Protein AF-0000000078439723 (afdb_homodimer)

Secondary structure (DSSP, 8-state):
--GGGGHHHH--EE-TTT--EESSSEEE-------B---SS-GGG-SPBPHHHHHHHHHHHHHT-SEEEEEEEES-TTS-SSSS-----TT-SS-HHHHHHHHHHHHHTTT-EEEEEEE--TT-SBTTT-SS-EESSS-PPPSBTTB-B---EEPPHHHHHHHHHHHHHHHHHHHHHT--EEEEEE-TT-HHHHHH-TTT----STTSSSHHHHHHHHHHHHHHHHHHS-TTTSEEEEEEES---STTS--HHHHHHHHHHHHHHT--EEEEE---SSS-SSSTHHHHHHHSSHHHHHHT-TTHHHHHHHHTT-SS-EEEEESS---HHHHHHHHHTTS-SEEEESHHHHH-TTHHHHHHTT-----TT-/--GGGGHHHH--EE-TTT--EESSSEEE-------B---SS-GGG-SPBPHHHHHHHHHHHHTT-SEEEEEEEES-TTS-SSSS-----TT-SS-HHHHHHHHHHHHHTTT-EEEEEEE--TT-SBTTT-SS-EESSS-PPPSBTTB-B---EEPPHHHHHHHHHHHHHHHHHHHHHT--EEEEEE-TT-HHHHHH-TTT----STTSSSHHHHHHHHHHHHHHHHHHS-TTTSEEEEEEES---STTS--HHHHHHHHHHHHHHT--EEEEE---SSS-SSSTHHHHHHHHSHHHHHHT-TTHHHHHHHHHH-SS-EEEEESS---HHHHHHHHHTTS-SEEEESHHHHH-TTHHHHHHTT-----TT-

Structure (mmCIF, N/CA/C/O backbone):
data_AF-0000000078439723-model_v1
#
loop_
_entity.id
_entity.type
_entity.pdbx_description
1 polymer 'NADH:flavin oxidoreductase/NADH oxidase N-terminal domain-containing protein'
#
loop_
_atom_site.group_PDB
_atom_site.id
_atom_site.type_symbol
_atom_site.label_atom_id
_atom_site.label_alt_id
_atom_site.label_comp_id
_atom_site.label_asym_id
_atom_site.label_entity_id
_atom_site.label_seq_id
_atom_site.pdbx_PDB_ins_code
_atom_site.Cartn_x
_atom_site.Cartn_y
_atom_site.Cartn_z
_atom_site.occupancy
_atom_site.B_iso_or_equiv
_atom_site.auth_seq_id
_atom_site.auth_comp_id
_atom_site.auth_asym_id
_atom_site.auth_atom_id
_atom_site.pdbx_PDB_model_num
ATOM 1 N N . MET A 1 1 ? -31 25.391 -9.523 1 39.19 1 MET A N 1
ATOM 2 C CA . MET A 1 1 ? -30.625 24 -9.234 1 39.19 1 MET A CA 1
ATOM 3 C C . MET A 1 1 ? -30.797 23.688 -7.754 1 39.19 1 MET A C 1
ATOM 5 O O . MET A 1 1 ? -30.312 24.422 -6.898 1 39.19 1 MET A O 1
ATOM 9 N N . SER A 1 2 ? -31.688 23.031 -7.27 1 46.91 2 SER A N 1
ATOM 10 C CA . SER A 1 2 ? -32.281 22.922 -5.945 1 46.91 2 SER A CA 1
ATOM 11 C C . SER A 1 2 ? -31.266 22.484 -4.906 1 46.91 2 SER A C 1
ATOM 13 O O . SER A 1 2 ? -30.25 21.875 -5.254 1 46.91 2 SER A O 1
ATOM 15 N N . ALA A 1 3 ? -31.203 23.172 -3.533 1 58.41 3 ALA A N 1
ATOM 16 C CA . ALA A 1 3 ? -30.547 22.875 -2.262 1 58.41 3 ALA A CA 1
ATOM 17 C C . ALA A 1 3 ? -30.328 21.375 -2.086 1 58.41 3 ALA A C 1
ATOM 19 O O . ALA A 1 3 ? -29.453 20.953 -1.336 1 58.41 3 ALA A O 1
ATOM 20 N N . SER A 1 4 ? -30.844 20.641 -3.037 1 73.88 4 SER A N 1
ATOM 21 C CA . SER A 1 4 ? -30.906 19.188 -2.84 1 73.88 4 SER A CA 1
ATOM 22 C C . SER A 1 4 ? -29.594 18.516 -3.223 1 73.88 4 SER A C 1
ATOM 24 O O . SER A 1 4 ? -29.188 17.531 -2.594 1 73.88 4 SER A O 1
ATOM 26 N N . TYR A 1 5 ? -28.812 19.188 -4.082 1 81.19 5 TYR A N 1
ATOM 27 C CA . TYR A 1 5 ? -27.656 18.469 -4.594 1 81.19 5 TYR A CA 1
ATOM 28 C C . TYR A 1 5 ? -26.5 18.516 -3.6 1 81.19 5 TYR A C 1
ATOM 30 O O . TYR A 1 5 ? -25.578 17.703 -3.672 1 81.19 5 TYR A O 1
ATOM 38 N N . VAL A 1 6 ? -26.547 19.406 -2.619 1 89.25 6 VAL A N 1
ATOM 39 C CA . VAL A 1 6 ? -25.438 19.562 -1.685 1 89.25 6 VAL A CA 1
ATOM 40 C C . VAL A 1 6 ? -25.75 18.797 -0.394 1 89.25 6 VAL A C 1
ATOM 42 O O . VAL A 1 6 ? -24.953 18.828 0.553 1 89.25 6 VAL A O 1
ATOM 45 N N . SER A 1 7 ? -26.844 18.109 -0.328 1 92 7 SER A N 1
ATOM 46 C CA . SER A 1 7 ? -27.281 17.406 0.875 1 92 7 SER A CA 1
ATOM 47 C C . SER A 1 7 ? -26.219 16.469 1.4 1 92 7 SER A C 1
ATOM 49 O O . SER A 1 7 ? -26.047 16.312 2.613 1 92 7 SER A O 1
ATOM 51 N N . PRO A 1 8 ? -25.422 15.828 0.505 1 95.69 8 PRO A N 1
ATOM 52 C CA . PRO A 1 8 ? -24.375 14.945 1.022 1 95.69 8 PRO A CA 1
ATOM 53 C C . PRO A 1 8 ? -23.344 15.688 1.878 1 95.69 8 PRO A C 1
ATOM 55 O O . PRO A 1 8 ? -22.781 15.109 2.809 1 95.69 8 PRO A O 1
ATOM 58 N N . LEU A 1 9 ? -23.125 16.938 1.594 1 97.06 9 LEU A N 1
ATOM 59 C CA . LEU A 1 9 ? -22.125 17.719 2.301 1 97.06 9 LEU A CA 1
ATOM 60 C C . LEU A 1 9 ? -22.594 18.078 3.701 1 97.06 9 LEU A C 1
ATOM 62 O O . LEU A 1 9 ? -21.797 18.391 4.578 1 97.06 9 LEU A O 1
ATOM 66 N N . ALA A 1 10 ? -23.922 18.062 3.881 1 96.56 10 ALA A N 1
ATOM 67 C CA . ALA A 1 10 ? -24.5 18.484 5.156 1 96.56 10 ALA A CA 1
ATOM 68 C C . ALA A 1 10 ? -24.547 17.312 6.137 1 96.56 10 ALA A C 1
ATOM 70 O O . ALA A 1 10 ? -24.844 17.516 7.32 1 96.56 10 ALA A O 1
ATOM 71 N N . GLN A 1 11 ? -24.25 16.109 5.672 1 97.31 11 GLN A N 1
ATOM 72 C CA . GLN A 1 11 ? -24.344 14.922 6.516 1 97.31 11 GLN A CA 1
ATOM 73 C C . GLN A 1 11 ? -23.156 14.828 7.469 1 97.31 11 GLN A C 1
ATOM 75 O O . GLN A 1 11 ? -22.016 15 7.062 1 97.31 11 GLN A O 1
ATOM 80 N N . PRO A 1 12 ? -23.516 14.57 8.75 1 98.12 12 PRO A N 1
ATOM 81 C CA . PRO A 1 12 ? -22.406 14.367 9.688 1 98.12 12 PRO A CA 1
ATOM 82 C C . PRO A 1 12 ? -21.641 13.078 9.43 1 98.12 12 PRO A C 1
ATOM 84 O O . PRO A 1 12 ? -22.125 12.203 8.703 1 98.12 12 PRO A O 1
ATOM 87 N N . ILE A 1 13 ? -20.438 12.969 9.953 1 98.19 13 ILE A N 1
ATOM 88 C CA . ILE A 1 13 ? -19.641 11.742 9.891 1 98.19 13 ILE A CA 1
ATOM 89 C C . ILE A 1 13 ? -18.922 11.531 11.219 1 98.19 13 ILE A C 1
ATOM 91 O O . ILE A 1 13 ? -18.438 12.484 11.836 1 98.19 13 ILE A O 1
ATOM 95 N N . THR A 1 14 ? -18.844 10.305 11.617 1 97.81 14 THR A N 1
ATOM 96 C CA . THR A 1 14 ? -18.203 9.945 12.875 1 97.81 14 THR A CA 1
ATOM 97 C C . THR A 1 14 ? -16.781 9.422 12.633 1 97.81 14 THR A C 1
ATOM 99 O O . THR A 1 14 ? -16.562 8.625 11.727 1 97.81 14 THR A O 1
ATOM 102 N N . LEU A 1 15 ? -15.805 9.953 13.344 1 97.56 15 LEU A N 1
ATOM 103 C CA . LEU A 1 15 ? -14.484 9.336 13.43 1 97.56 15 LEU A CA 1
ATOM 104 C C . LEU A 1 15 ? -14.516 8.102 14.32 1 97.56 15 LEU A C 1
ATOM 106 O O . LEU A 1 15 ? -14.719 8.211 15.531 1 97.56 15 LEU A O 1
ATOM 110 N N . PRO A 1 16 ? -14.289 6.949 13.75 1 94.25 16 PRO A N 1
ATOM 111 C CA . PRO A 1 16 ? -14.633 5.707 14.445 1 94.25 16 PRO A CA 1
ATOM 112 C C . PRO A 1 16 ? -13.766 5.453 15.672 1 94.25 16 PRO A C 1
ATOM 114 O O . PRO A 1 16 ? -14.227 4.84 16.641 1 94.25 16 PRO A O 1
ATOM 117 N N . LEU A 1 17 ? -12.547 5.875 15.695 1 93.19 17 LEU A N 1
ATOM 118 C CA . LEU A 1 17 ? -11.672 5.578 16.812 1 93.19 17 LEU A CA 1
ATOM 119 C C . LEU A 1 17 ? -11.977 6.484 18 1 93.19 17 LEU A C 1
ATOM 121 O O . LEU A 1 17 ? -12.156 6.012 19.125 1 93.19 17 LEU A O 1
ATOM 125 N N . SER A 1 18 ? -12.094 7.773 17.688 1 93 18 SER A N 1
ATOM 126 C CA . SER A 1 18 ? -12.289 8.75 18.75 1 93 18 SER A CA 1
ATOM 127 C C . SER A 1 18 ? -13.758 8.867 19.125 1 93 18 SER A C 1
ATOM 129 O O . SER A 1 18 ? -14.086 9.297 20.234 1 93 18 SER A O 1
ATOM 131 N N . GLY A 1 19 ? -14.648 8.516 18.141 1 95 19 GLY A N 1
ATOM 132 C CA . GLY A 1 19 ? -16.078 8.688 18.344 1 95 19 GLY A CA 1
ATOM 133 C C . GLY A 1 19 ? -16.547 10.109 18.109 1 95 19 GLY A C 1
ATOM 134 O O . GLY A 1 19 ? -17.75 10.398 18.203 1 95 19 GLY A O 1
ATOM 135 N N . LYS A 1 20 ? -15.648 10.992 17.781 1 96.81 20 LYS A N 1
ATOM 136 C CA . LYS A 1 20 ? -16 12.383 17.516 1 96.81 20 LYS A CA 1
ATOM 137 C C . LYS A 1 20 ? -16.812 12.516 16.234 1 96.81 20 LYS A C 1
ATOM 139 O O . LYS A 1 20 ? -16.609 11.75 15.281 1 96.81 20 LYS A O 1
ATOM 144 N N . ILE A 1 21 ? -17.703 13.453 16.25 1 97.69 21 ILE A N 1
ATOM 145 C CA . ILE A 1 21 ? -18.594 13.656 15.117 1 97.69 21 ILE A CA 1
ATOM 146 C C . ILE A 1 21 ? -18.25 14.961 14.414 1 97.69 21 ILE A C 1
ATOM 148 O O . ILE A 1 21 ? -18.125 16.016 15.055 1 97.69 21 ILE A O 1
ATOM 152 N N . ILE A 1 22 ? -18 14.914 13.164 1 98.5 22 ILE A N 1
ATOM 153 C CA . ILE A 1 22 ? -17.875 16.094 12.32 1 98.5 22 ILE A CA 1
ATOM 154 C C . ILE A 1 22 ? -19.25 16.453 11.734 1 98.5 22 ILE A C 1
ATOM 156 O O . ILE A 1 22 ? -19.875 15.633 11.07 1 98.5 22 ILE A O 1
ATOM 160 N N . SER A 1 23 ? -19.719 17.594 11.938 1 97.88 23 SER A N 1
ATOM 161 C CA . SER A 1 23 ? -21.109 17.969 11.742 1 97.88 23 SER A CA 1
ATOM 162 C C . SER A 1 23 ? -21.453 18.062 10.258 1 97.88 23 SER A C 1
ATOM 164 O O . SER A 1 23 ? -22.641 18.062 9.891 1 97.88 23 SER A O 1
ATOM 166 N N . ASN A 1 24 ? -20.516 18.203 9.43 1 98.06 24 ASN A N 1
ATOM 167 C CA . ASN A 1 24 ? -20.672 18.203 7.977 1 98.06 24 ASN A CA 1
ATOM 168 C C . ASN A 1 24 ? -19.406 17.75 7.266 1 98.06 24 ASN A C 1
ATOM 170 O O . ASN A 1 24 ? -18.422 17.406 7.914 1 98.06 24 ASN A O 1
ATOM 174 N N . ARG A 1 25 ? -19.391 17.734 5.895 1 98.44 25 ARG A N 1
ATOM 175 C CA . ARG A 1 25 ? -18.312 17.094 5.145 1 98.44 25 ARG A CA 1
ATOM 176 C C . ARG A 1 25 ? -17.297 18.109 4.66 1 98.44 25 ARG A C 1
ATOM 178 O O . ARG A 1 25 ? -16.547 17.844 3.713 1 98.44 25 ARG A O 1
ATOM 185 N N . LEU A 1 26 ? -17.25 19.312 5.258 1 97.75 26 LEU A N 1
ATOM 186 C CA . LEU A 1 26 ? -16.328 20.391 4.871 1 97.75 26 LEU A CA 1
ATOM 187 C C . LEU A 1 26 ? -15.414 20.766 6.027 1 97.75 26 LEU A C 1
ATOM 189 O O . LEU A 1 26 ? -15.875 20.969 7.148 1 97.75 26 LEU A O 1
ATOM 193 N N . TYR A 1 27 ? -14.109 20.766 5.715 1 97.88 27 TYR A N 1
ATOM 194 C CA . TYR A 1 27 ? -13.188 21.109 6.793 1 97.88 27 TYR A CA 1
ATOM 195 C C . TYR A 1 27 ? -12.172 22.141 6.328 1 97.88 27 TYR A C 1
ATOM 197 O O . TYR A 1 27 ? -11.898 22.266 5.133 1 97.88 27 TYR A O 1
ATOM 205 N N . ARG A 1 28 ? -11.719 22.938 7.297 1 97.12 28 ARG A N 1
ATOM 206 C CA . ARG A 1 28 ? -10.625 23.891 7.059 1 97.12 28 ARG A CA 1
ATOM 207 C C . ARG A 1 28 ? -9.273 23.172 7.082 1 97.12 28 ARG A C 1
ATOM 209 O O . ARG A 1 28 ? -8.836 22.703 8.133 1 97.12 28 ARG A O 1
ATOM 216 N N . THR A 1 29 ? -8.617 23.094 5.93 1 94.94 29 THR A N 1
ATOM 217 C CA . THR A 1 29 ? -7.266 22.531 5.867 1 94.94 29 THR A CA 1
ATOM 218 C C . THR A 1 29 ? -6.25 23.516 6.438 1 94.94 29 THR A C 1
ATOM 220 O O . THR A 1 29 ? -6.512 24.719 6.512 1 94.94 29 THR A O 1
ATOM 223 N N . PRO A 1 30 ? -5.148 23.031 6.836 1 90.44 30 PRO A N 1
ATOM 224 C CA . PRO A 1 30 ? -4.145 23.891 7.461 1 90.44 30 PRO A CA 1
ATOM 225 C C . PRO A 1 30 ? -3.623 24.969 6.516 1 90.44 30 PRO A C 1
ATOM 227 O O . PRO A 1 30 ? -3.219 24.672 5.391 1 90.44 30 PRO A O 1
ATOM 230 N N . LEU A 1 31 ? -3.633 26.219 6.996 1 84.06 31 LEU A N 1
ATOM 231 C CA . LEU A 1 31 ? -3.049 27.391 6.355 1 84.06 31 LEU A CA 1
ATOM 232 C C . LEU A 1 31 ? -2.414 28.328 7.387 1 84.06 31 LEU A C 1
ATOM 234 O O . LEU A 1 31 ? -2.977 28.531 8.461 1 84.06 31 LEU A O 1
ATOM 238 N N . SER A 1 32 ? -1.329 28.828 6.977 1 82.75 32 SER A N 1
ATOM 239 C CA . SER A 1 32 ? -0.661 29.719 7.91 1 82.75 32 SER A CA 1
ATOM 240 C C . SER A 1 32 ? -1.541 30.922 8.242 1 82.75 32 SER A C 1
ATOM 242 O O . SER A 1 32 ? -2.209 31.469 7.367 1 82.75 32 SER A O 1
ATOM 244 N N . GLU A 1 33 ? -1.546 31.328 9.516 1 84.5 33 GLU A N 1
ATOM 245 C CA . GLU A 1 33 ? -2.426 32.375 9.984 1 84.5 33 GLU A CA 1
ATOM 246 C C . GLU A 1 33 ? -1.636 33.656 10.312 1 84.5 33 GLU A C 1
ATOM 248 O O . GLU A 1 33 ? -2.186 34.75 10.297 1 84.5 33 GLU A O 1
ATOM 253 N N . TYR A 1 34 ? -0.391 33.562 10.641 1 86.81 34 TYR A N 1
ATOM 254 C CA . TYR A 1 34 ? 0.492 34.688 10.984 1 86.81 34 TYR A CA 1
ATOM 255 C C . TYR A 1 34 ? -0.112 35.531 12.086 1 86.81 34 TYR A C 1
ATOM 257 O O . TYR A 1 34 ? -0.151 36.75 11.977 1 86.81 34 TYR A O 1
ATOM 265 N N . ALA A 1 35 ? -0.611 34.906 13.148 1 92 35 ALA A N 1
ATOM 266 C CA . ALA A 1 35 ? -1.336 35.594 14.211 1 92 35 ALA A CA 1
ATOM 267 C C . ALA A 1 35 ? -0.732 35.281 15.578 1 92 35 ALA A C 1
ATOM 269 O O . ALA A 1 35 ? -1.459 35.125 16.562 1 92 35 ALA A O 1
ATOM 270 N N . ALA A 1 36 ? 0.549 35.188 15.648 1 93.12 36 ALA A N 1
ATOM 271 C CA . ALA A 1 36 ? 1.267 34.938 16.906 1 93.12 36 ALA A CA 1
ATOM 272 C C . ALA A 1 36 ? 2.387 35.969 17.078 1 93.12 36 ALA A C 1
ATOM 274 O O . ALA A 1 36 ? 2.746 36.688 16.141 1 93.12 36 ALA A O 1
ATOM 275 N N . THR A 1 37 ? 2.855 36.094 18.297 1 92 37 THR A N 1
ATOM 276 C CA . THR A 1 37 ? 3.91 37.062 18.609 1 92 37 THR A CA 1
ATOM 277 C C . THR A 1 37 ? 5.184 36.719 17.828 1 92 37 THR A C 1
ATOM 279 O O . THR A 1 37 ? 5.465 35.562 17.547 1 92 37 THR A O 1
ATOM 282 N N . HIS A 1 38 ? 5.824 37.75 17.406 1 89 38 HIS A N 1
ATOM 283 C CA . HIS A 1 38 ? 7.125 37.625 16.766 1 89 38 HIS A CA 1
ATOM 284 C C . HIS A 1 38 ? 8.086 38.719 17.234 1 89 38 HIS A C 1
ATOM 286 O O . HIS A 1 38 ? 7.695 39.875 17.375 1 89 38 HIS A O 1
ATOM 292 N N . ASP A 1 39 ? 9.219 38.25 17.609 1 86.25 39 ASP A N 1
ATOM 293 C CA . ASP A 1 39 ? 10.305 39.125 17.984 1 86.25 39 ASP A CA 1
ATOM 294 C C . ASP A 1 39 ? 11.609 38.75 17.297 1 86.25 39 ASP A C 1
ATOM 296 O O . ASP A 1 39 ? 12.125 37.656 17.531 1 86.25 39 ASP A O 1
ATOM 300 N N . ASP A 1 40 ? 12.164 39.562 16.469 1 79.94 40 ASP A N 1
ATOM 301 C CA . ASP A 1 40 ? 13.359 39.25 15.688 1 79.94 40 ASP A CA 1
ATOM 302 C C . ASP A 1 40 ? 14.586 39.094 16.594 1 79.94 40 ASP A C 1
ATOM 304 O O . ASP A 1 40 ? 15.562 38.469 16.219 1 79.94 40 ASP A O 1
ATOM 308 N N . LYS A 1 41 ? 14.578 39.812 17.656 1 83.38 41 LYS A N 1
ATOM 309 C CA . LYS A 1 41 ? 15.766 39.875 18.516 1 83.38 41 LYS A CA 1
ATOM 310 C C . LYS A 1 41 ? 15.68 38.844 19.625 1 83.38 41 LYS A C 1
ATOM 312 O O . LYS A 1 41 ? 16.703 38.469 20.219 1 83.38 41 LYS A O 1
ATOM 317 N N . ASN A 1 42 ? 14.461 38.406 19.938 1 86.12 42 ASN A N 1
ATOM 318 C CA . ASN A 1 42 ? 14.273 37.5 21.062 1 86.12 42 ASN A CA 1
ATOM 319 C C . ASN A 1 42 ? 13.305 36.375 20.719 1 86.12 42 ASN A C 1
ATOM 321 O O . ASN A 1 42 ? 12.094 36.531 20.859 1 86.12 42 ASN A O 1
ATOM 325 N N . ILE A 1 43 ? 13.789 35.188 20.453 1 83.06 43 ILE A N 1
ATOM 326 C CA . ILE A 1 43 ? 13.016 34.031 20 1 83.06 43 ILE A CA 1
ATOM 327 C C . ILE A 1 43 ? 12.094 33.562 21.125 1 83.06 43 ILE A C 1
ATOM 329 O O . ILE A 1 43 ? 11.062 32.938 20.859 1 83.06 43 ILE A O 1
ATOM 333 N N . GLU A 1 44 ? 12.383 33.844 22.391 1 84.12 44 GLU A N 1
ATOM 334 C CA . GLU A 1 44 ? 11.586 33.406 23.531 1 84.12 44 GLU A CA 1
ATOM 335 C C . GLU A 1 44 ? 10.227 34.094 23.547 1 84.12 44 GLU A C 1
ATOM 337 O O . GLU A 1 44 ? 9.289 33.625 24.203 1 84.12 44 GLU A O 1
ATOM 342 N N . LEU A 1 45 ? 10.141 35.156 22.844 1 86.06 45 LEU A N 1
ATOM 343 C CA . LEU A 1 45 ? 8.914 35.969 22.844 1 86.06 45 LEU A CA 1
ATOM 344 C C . LEU A 1 45 ? 8.07 35.625 21.609 1 86.06 45 LEU A C 1
ATOM 346 O O . LEU A 1 45 ? 6.992 36.219 21.422 1 86.06 45 LEU A O 1
ATOM 350 N N . CYS A 1 46 ? 8.523 34.719 20.906 1 87.44 46 CYS A N 1
ATOM 351 C CA . CYS A 1 46 ? 7.824 34.375 19.672 1 87.44 46 CYS A CA 1
ATOM 352 C C . CYS A 1 46 ? 6.867 33.219 19.875 1 87.44 46 CYS A C 1
ATOM 354 O O . CYS A 1 46 ? 7.035 32.406 20.812 1 87.44 46 CYS A O 1
ATOM 356 N N . GLY A 1 47 ? 5.793 33.219 19.062 1 93.12 47 GLY A N 1
ATOM 357 C CA . GLY A 1 47 ? 4.996 32.031 18.891 1 93.12 47 GLY A CA 1
ATOM 358 C C . GLY A 1 47 ? 3.746 32 19.75 1 93.12 47 GLY A C 1
ATOM 359 O O . GLY A 1 47 ? 2.926 31.094 19.641 1 93.12 47 GLY A O 1
ATOM 360 N N . LYS A 1 48 ? 3.6 33 20.688 1 95.31 48 LYS A N 1
ATOM 361 C CA . LYS A 1 48 ? 2.402 33.062 21.531 1 95.31 48 LYS A CA 1
ATOM 362 C C . LYS A 1 48 ? 1.203 33.562 20.734 1 95.31 48 LYS A C 1
ATOM 364 O O . LYS A 1 48 ? 1.27 34.625 20.109 1 95.31 48 LYS A O 1
ATOM 369 N N . PRO A 1 49 ? 0.106 32.812 20.734 1 96.38 49 PRO A N 1
ATOM 370 C CA . PRO A 1 49 ? -1.092 33.281 20.031 1 96.38 49 PRO A CA 1
ATOM 371 C C . PRO A 1 49 ? -1.553 34.656 20.469 1 96.38 49 PRO A C 1
ATOM 373 O O . PRO A 1 49 ? -1.573 34.969 21.672 1 96.38 49 PRO A O 1
ATOM 376 N N . LEU A 1 50 ? -1.85 35.5 19.5 1 95.75 50 LEU A N 1
ATOM 377 C CA . LEU A 1 50 ? -2.443 36.812 19.734 1 95.75 50 LEU A CA 1
ATOM 378 C C . LEU A 1 50 ? -3.965 36.75 19.766 1 95.75 50 LEU A C 1
ATOM 380 O O . LEU A 1 50 ? -4.539 35.75 19.328 1 95.75 50 LEU A O 1
ATOM 384 N N . PRO A 1 51 ? -4.645 37.75 20.297 1 95.88 51 PRO A N 1
ATOM 385 C CA . PRO A 1 51 ? -6.109 37.75 20.281 1 95.88 51 PRO A CA 1
ATOM 386 C C . PRO A 1 51 ? -6.676 37.5 18.891 1 95.88 51 PRO A C 1
ATOM 388 O O . PRO A 1 51 ? -7.695 36.812 18.75 1 95.88 51 PRO A O 1
ATOM 391 N N . ARG A 1 52 ? -5.988 37.938 17.891 1 95.69 52 ARG A N 1
ATOM 392 C CA . ARG A 1 52 ? -6.41 37.719 16.516 1 95.69 52 ARG A CA 1
ATOM 393 C C . ARG A 1 52 ? -6.48 36.25 16.172 1 95.69 52 ARG A C 1
ATOM 395 O O . ARG A 1 52 ? -7.309 35.844 15.352 1 95.69 52 ARG A O 1
ATOM 402 N N . TYR A 1 53 ? -5.645 35.531 16.766 1 95.94 53 TYR A N 1
ATOM 403 C CA . TYR A 1 53 ? -5.629 34.094 16.547 1 95.94 53 TYR A CA 1
ATOM 404 C C . TYR A 1 53 ? -6.977 33.469 16.891 1 95.94 53 TYR A C 1
ATOM 406 O O . TYR A 1 53 ? -7.562 32.75 16.094 1 95.94 53 TYR A O 1
ATOM 414 N N . ALA A 1 54 ? -7.523 33.781 18.016 1 97.31 54 ALA A N 1
ATOM 415 C CA . ALA A 1 54 ? -8.836 33.281 18.438 1 97.31 54 ALA A CA 1
ATOM 416 C C . ALA A 1 54 ? -9.945 33.844 17.547 1 97.31 54 ALA A C 1
ATOM 418 O O . ALA A 1 54 ? -10.914 33.156 17.25 1 97.31 54 ALA A O 1
ATOM 419 N N . GLU A 1 55 ? -9.789 35.094 17.156 1 96.62 55 GLU A N 1
ATOM 420 C CA . GLU A 1 55 ? -10.797 35.719 16.312 1 96.62 55 GLU A CA 1
ATOM 421 C C . GLU A 1 55 ? -10.938 35 14.977 1 96.62 55 GLU A C 1
ATOM 423 O O . GLU A 1 55 ? -12.055 34.844 14.477 1 96.62 55 GLU A O 1
ATOM 428 N N . LEU A 1 56 ? -9.828 34.625 14.406 1 94.31 56 LEU A N 1
ATOM 429 C CA . LEU A 1 56 ? -9.836 33.906 13.133 1 94.31 56 LEU A CA 1
ATOM 430 C C . LEU A 1 56 ? -10.625 32.625 13.25 1 94.31 56 LEU A C 1
ATOM 432 O O . LEU A 1 56 ? -11.422 32.281 12.367 1 94.31 56 LEU A O 1
ATOM 436 N N . TYR A 1 57 ? -10.43 31.891 14.297 1 95.88 57 TYR A N 1
ATOM 437 C CA . TYR A 1 57 ? -11.094 30.609 14.477 1 95.88 57 TYR A CA 1
ATOM 438 C C . TYR A 1 57 ? -12.562 30.781 14.805 1 95.88 57 TYR A C 1
ATOM 440 O O . TYR A 1 57 ? -13.398 29.969 14.43 1 95.88 57 TYR A O 1
ATOM 448 N N . GLN A 1 58 ? -12.891 31.922 15.484 1 97 58 GLN A N 1
ATOM 449 C CA . GLN A 1 58 ? -14.297 32.25 15.711 1 97 58 GLN A CA 1
ATOM 450 C C . GLN A 1 58 ? -15.023 32.5 14.398 1 97 58 GLN A C 1
ATOM 452 O O . GLN A 1 58 ? -16.156 32.031 14.211 1 97 58 GLN A O 1
ATOM 457 N N . GLU A 1 59 ? -14.367 33.219 13.547 1 95.56 59 GLU A N 1
ATOM 458 C CA . GLU A 1 59 ? -14.953 33.5 12.234 1 95.56 59 GLU A CA 1
ATOM 459 C C . GLU A 1 59 ? -15.25 32.219 11.469 1 95.56 59 GLU A C 1
ATOM 461 O O . GLU A 1 59 ? -16.312 32.094 10.859 1 95.56 59 GLU A O 1
ATOM 466 N N . MET A 1 60 ? -14.359 31.281 11.508 1 93.88 60 MET A N 1
ATOM 467 C CA . MET A 1 60 ? -14.539 30.016 10.812 1 93.88 60 MET A CA 1
ATOM 468 C C . MET A 1 60 ? -15.664 29.203 11.445 1 93.88 60 MET A C 1
ATOM 470 O O . MET A 1 60 ? -16.469 28.594 10.734 1 93.88 60 MET A O 1
ATOM 474 N N . ALA A 1 61 ? -15.664 29.172 12.727 1 96.31 61 ALA A N 1
ATOM 475 C CA . ALA A 1 61 ? -16.734 28.5 13.438 1 96.31 61 ALA A CA 1
ATOM 476 C C . ALA A 1 61 ? -18.094 29.078 13.062 1 96.31 61 ALA A C 1
ATOM 478 O O . ALA A 1 61 ? -19.047 28.328 12.773 1 96.31 61 ALA A O 1
ATOM 479 N N . ASP A 1 62 ? -18.172 30.406 13.023 1 97.06 62 ASP A N 1
ATOM 480 C CA . ASP A 1 62 ? -19.406 31.094 12.656 1 97.06 62 ASP A CA 1
ATOM 481 C C . ASP A 1 62 ? -19.812 30.766 11.219 1 97.06 62 ASP A C 1
ATOM 483 O O . ASP A 1 62 ? -21 30.75 10.891 1 97.06 62 ASP A O 1
ATOM 487 N N . GLY A 1 63 ? -18.844 30.484 10.43 1 96.12 63 GLY A N 1
ATOM 488 C CA . GLY A 1 63 ? -19.078 30.156 9.031 1 96.12 63 GLY A CA 1
ATOM 489 C C . GLY A 1 63 ? -19.609 28.75 8.828 1 96.12 63 GLY A C 1
ATOM 490 O O . GLY A 1 63 ? -20.031 28.391 7.723 1 96.12 63 GLY A O 1
ATOM 491 N N . GLY A 1 64 ? -19.516 27.922 9.805 1 96.31 64 GLY A N 1
ATOM 492 C CA . GLY A 1 64 ? -20.188 26.625 9.758 1 96.31 64 GLY A CA 1
ATOM 493 C C . GLY A 1 64 ? -19.266 25.484 9.375 1 96.31 64 GLY A C 1
ATOM 494 O O . GLY A 1 64 ? -19.734 24.438 8.938 1 96.31 64 GLY A O 1
ATOM 495 N N . VAL A 1 65 ? -18.047 25.641 9.516 1 96.25 65 VAL A N 1
ATOM 496 C CA . VAL A 1 65 ? -17.094 24.594 9.195 1 96.25 65 VAL A CA 1
ATOM 497 C C . VAL A 1 65 ? -17.25 23.438 10.188 1 96.25 65 VAL A C 1
ATOM 499 O O . VAL A 1 65 ? -17.438 23.656 11.383 1 96.25 65 VAL A O 1
ATOM 502 N N . GLY A 1 66 ? -17.188 22.141 9.695 1 97.94 66 GLY A N 1
ATOM 503 C CA . GLY A 1 66 ? -17.391 21 10.57 1 97.94 66 GLY A CA 1
ATOM 504 C C . GLY A 1 66 ? -16.141 20.609 11.344 1 97.94 66 GLY A C 1
ATOM 505 O O . GLY A 1 66 ? -16.234 20.109 12.469 1 97.94 66 GLY A O 1
ATOM 506 N N . LEU A 1 67 ? -15 20.766 10.719 1 98.44 67 LEU A N 1
ATOM 507 C CA . LEU A 1 67 ? -13.695 20.453 11.297 1 98.44 67 LEU A CA 1
ATOM 508 C C . LEU A 1 67 ? -12.672 21.531 10.93 1 98.44 67 LEU A C 1
ATOM 510 O O . LEU A 1 67 ? -12.578 21.938 9.773 1 98.44 67 LEU A O 1
ATOM 514 N N . ILE A 1 68 ? -11.992 22.062 11.977 1 98.12 68 ILE A N 1
ATOM 515 C CA . ILE A 1 68 ? -11.023 23.141 11.75 1 98.12 68 ILE A CA 1
ATOM 516 C C . ILE A 1 68 ? -9.625 22.656 12.133 1 98.12 68 ILE A C 1
ATOM 518 O O . ILE A 1 68 ? -9.375 22.297 13.281 1 98.12 68 ILE A O 1
ATOM 522 N N . CYS A 1 69 ? -8.758 22.609 11.148 1 97.69 69 CYS A N 1
ATOM 523 C CA . CYS A 1 69 ? -7.336 22.422 11.414 1 97.69 69 CYS A CA 1
ATOM 524 C C . CYS A 1 69 ? -6.617 23.75 11.5 1 97.69 69 CYS A C 1
ATOM 526 O O . CYS A 1 69 ? -6.883 24.656 10.711 1 97.69 69 CYS A O 1
ATOM 528 N N . THR A 1 70 ? -5.715 23.859 12.406 1 96.75 70 THR A N 1
ATOM 529 C CA . THR A 1 70 ? -4.918 25.078 12.5 1 96.75 70 THR A CA 1
ATOM 530 C C . THR A 1 70 ? -3.891 25.141 11.367 1 96.75 70 THR A C 1
ATOM 532 O O . THR A 1 70 ? -3.721 24.172 10.625 1 96.75 70 THR A O 1
ATOM 535 N N . GLY A 1 71 ? -3.309 26.344 11.273 1 94.25 71 GLY A N 1
ATOM 536 C CA . GLY A 1 71 ? -2.064 26.391 10.523 1 94.25 71 GLY A CA 1
ATOM 537 C C . GLY A 1 71 ? -0.937 25.625 11.188 1 94.25 71 GLY A C 1
ATOM 538 O O . GLY A 1 71 ? -1.156 24.922 12.18 1 94.25 71 GLY A O 1
ATOM 539 N N . ASN A 1 72 ? 0.225 25.75 10.656 1 95.06 72 ASN A N 1
ATOM 540 C CA . ASN A 1 72 ? 1.384 25.031 11.172 1 95.06 72 ASN A CA 1
ATOM 541 C C . ASN A 1 72 ? 1.747 25.484 12.578 1 95.06 72 ASN A C 1
ATOM 543 O O . ASN A 1 72 ? 1.787 26.688 12.852 1 95.06 72 ASN A O 1
ATOM 547 N N . ILE A 1 73 ? 1.926 24.594 13.406 1 96.62 73 ILE A N 1
ATOM 548 C CA . ILE A 1 73 ? 2.451 24.844 14.742 1 96.62 73 ILE A CA 1
ATOM 549 C C . ILE A 1 73 ? 3.777 24.109 14.922 1 96.62 73 ILE A C 1
ATOM 551 O O . ILE A 1 73 ? 3.799 22.922 15.266 1 96.62 73 ILE A O 1
ATOM 555 N N . PRO A 1 74 ? 4.887 24.828 14.664 1 95.69 74 PRO A N 1
ATOM 556 C CA . PRO A 1 74 ? 6.18 24.203 14.953 1 95.69 74 PRO A CA 1
ATOM 557 C C . PRO A 1 74 ? 6.316 23.781 16.406 1 95.69 74 PRO A C 1
ATOM 559 O O . PRO A 1 74 ? 5.852 24.484 17.312 1 95.69 74 PRO A O 1
ATOM 562 N N . ILE A 1 75 ? 7.035 22.656 16.625 1 96.94 75 ILE A N 1
ATOM 563 C CA . ILE A 1 75 ? 7.16 22.125 17.969 1 96.94 75 ILE A CA 1
ATOM 564 C C . ILE A 1 75 ? 8.531 22.484 18.547 1 96.94 75 ILE A C 1
ATOM 566 O O . ILE A 1 75 ? 8.922 21.984 19.609 1 96.94 75 ILE A O 1
ATOM 570 N N . HIS A 1 76 ? 9.266 23.266 17.828 1 93.75 76 HIS A N 1
ATOM 571 C CA . HIS A 1 76 ? 10.602 23.688 18.234 1 93.75 76 HIS A CA 1
ATOM 572 C C . HIS A 1 76 ? 10.891 25.109 17.766 1 93.75 76 HIS A C 1
ATOM 574 O O . HIS A 1 76 ? 10.938 25.375 16.562 1 93.75 76 HIS A O 1
ATOM 580 N N . ARG A 1 77 ? 11.172 26.062 18.688 1 89.62 77 ARG A N 1
ATOM 581 C CA . ARG A 1 77 ? 11.234 27.484 18.375 1 89.62 77 ARG A CA 1
ATOM 582 C C . ARG A 1 77 ? 12.492 27.828 17.578 1 89.62 77 ARG A C 1
ATOM 584 O O . ARG A 1 77 ? 12.547 28.859 16.922 1 89.62 77 ARG A O 1
ATOM 591 N N . GLU A 1 78 ? 13.492 26.953 17.656 1 87 78 GLU A N 1
ATOM 592 C CA . GLU A 1 78 ? 14.734 27.234 16.938 1 87 78 GLU A CA 1
ATOM 593 C C . GLU A 1 78 ? 14.656 26.719 15.492 1 87 78 GLU A C 1
ATOM 595 O O . GLU A 1 78 ? 15.562 26.953 14.695 1 87 78 GLU A O 1
ATOM 600 N N . HIS A 1 79 ? 13.617 25.984 15.211 1 89.88 79 HIS A N 1
ATOM 601 C CA . HIS A 1 79 ? 13.375 25.469 13.875 1 89.88 79 HIS A CA 1
ATOM 602 C C . HIS A 1 79 ? 12.023 25.922 13.344 1 89.88 79 HIS A C 1
ATOM 604 O O . HIS A 1 79 ? 10.992 25.297 13.602 1 89.88 79 HIS A O 1
ATOM 610 N N . LEU A 1 80 ? 12.133 27.047 12.633 1 85.69 80 LEU A N 1
ATOM 611 C CA . LEU A 1 80 ? 10.898 27.625 12.125 1 85.69 80 LEU A CA 1
ATOM 612 C C . LEU A 1 80 ? 10.945 27.75 10.602 1 85.69 80 LEU A C 1
ATOM 614 O O . LEU A 1 80 ? 11.992 28.062 10.031 1 85.69 80 LEU A O 1
ATOM 618 N N . GLU A 1 81 ? 9.859 27.438 10.008 1 80.56 81 GLU A N 1
ATOM 619 C CA . GLU A 1 81 ? 9.758 27.609 8.562 1 80.56 81 GLU A CA 1
ATOM 620 C C . GLU A 1 81 ? 9.32 29.016 8.211 1 80.56 81 GLU A C 1
ATOM 622 O O . GLU A 1 81 ? 9.539 29.484 7.082 1 80.56 81 GLU A O 1
ATOM 627 N N . ASN A 1 82 ? 8.594 29.656 9.062 1 79.5 82 ASN A N 1
ATOM 628 C CA . ASN A 1 82 ? 8.094 31.016 8.875 1 79.5 82 ASN A CA 1
ATOM 629 C C . ASN A 1 82 ? 8.039 31.781 10.195 1 79.5 82 ASN A C 1
ATOM 631 O O . ASN A 1 82 ? 8.219 31.203 11.266 1 79.5 82 ASN A O 1
ATOM 635 N N . TYR A 1 83 ? 7.734 33.094 9.969 1 78.94 83 TYR A N 1
ATOM 636 C CA . TYR A 1 83 ? 7.605 33.969 11.133 1 78.94 83 TYR A CA 1
ATOM 637 C C . TYR A 1 83 ? 6.145 34.094 11.562 1 78.94 83 TYR A C 1
ATOM 639 O O . TYR A 1 83 ? 5.238 33.781 10.789 1 78.94 83 TYR A O 1
ATOM 647 N N . SER A 1 84 ? 5.91 34.375 12.812 1 84.62 84 SER A N 1
ATOM 648 C CA . SER A 1 84 ? 4.637 34.812 13.367 1 84.62 84 SER A CA 1
ATOM 649 C C . SER A 1 84 ? 3.625 33.656 13.406 1 84.62 84 SER A C 1
ATOM 651 O O . SER A 1 84 ? 2.416 33.906 13.383 1 84.62 84 SER A O 1
ATOM 653 N N . ASN A 1 85 ? 4.078 32.469 13.312 1 88.44 85 ASN A N 1
ATOM 654 C CA . ASN A 1 85 ? 3.213 31.328 13.578 1 88.44 85 ASN A CA 1
ATOM 655 C C . ASN A 1 85 ? 3.229 30.938 15.055 1 88.44 85 ASN A C 1
ATOM 657 O O . ASN A 1 85 ? 4.191 31.234 15.766 1 88.44 85 ASN A O 1
ATOM 661 N N . ALA A 1 86 ? 2.082 30.438 15.484 1 94 86 ALA A N 1
ATOM 662 C CA . ALA A 1 86 ? 2.066 29.891 16.844 1 94 86 ALA A CA 1
ATOM 663 C C . ALA A 1 86 ? 3.07 28.766 16.984 1 94 86 ALA A C 1
ATOM 665 O O . ALA A 1 86 ? 3.287 27.984 16.047 1 94 86 ALA A O 1
ATOM 666 N N . VAL A 1 87 ? 3.764 28.719 18.094 1 95.38 87 VAL A N 1
ATOM 667 C CA . VAL A 1 87 ? 4.797 27.719 18.344 1 95.38 87 VAL A CA 1
ATOM 668 C C . VAL A 1 87 ? 4.504 26.984 19.656 1 95.38 87 VAL A C 1
ATOM 670 O O . VAL A 1 87 ? 4.094 27.609 20.641 1 95.38 87 VAL A O 1
ATOM 673 N N . LEU A 1 88 ? 4.543 25.703 19.641 1 96.88 88 LEU A N 1
ATOM 674 C CA . LEU A 1 88 ? 4.492 24.891 20.844 1 96.88 88 LEU A CA 1
ATOM 675 C C . LEU A 1 88 ? 5.848 24.25 21.125 1 96.88 88 LEU A C 1
ATOM 677 O O . LEU A 1 88 ? 6.168 23.203 20.578 1 96.88 88 LEU A O 1
ATOM 681 N N . ASP A 1 89 ? 6.551 24.922 21.953 1 95.94 89 ASP A N 1
ATOM 682 C CA . ASP A 1 89 ? 7.871 24.469 22.375 1 95.94 89 ASP A CA 1
ATOM 683 C C . ASP A 1 89 ? 7.898 24.188 23.875 1 95.94 89 ASP A C 1
ATOM 685 O O . ASP A 1 89 ? 7.426 25 24.672 1 95.94 89 ASP A O 1
ATOM 689 N N . MET A 1 90 ? 8.508 23.094 24.266 1 94.88 90 MET A N 1
ATOM 690 C CA . MET A 1 90 ? 8.594 22.672 25.656 1 94.88 90 MET A CA 1
ATOM 691 C C . MET A 1 90 ? 9.336 23.719 26.484 1 94.88 90 MET A C 1
ATOM 693 O O . MET A 1 90 ? 9.156 23.797 27.703 1 94.88 90 MET A O 1
ATOM 697 N N . ASN A 1 91 ? 10.086 24.484 25.812 1 91.69 91 ASN A N 1
ATOM 698 C CA . ASN A 1 91 ? 10.906 25.469 26.516 1 91.69 91 ASN A CA 1
ATOM 699 C C . ASN A 1 91 ? 10.258 26.859 26.5 1 91.69 91 ASN A C 1
ATOM 701 O O . ASN A 1 91 ? 10.875 27.844 26.938 1 91.69 91 ASN A O 1
ATOM 705 N N . ASN A 1 92 ? 9.062 26.922 25.953 1 89.56 92 ASN A N 1
ATOM 706 C CA . ASN A 1 92 ? 8.383 28.219 25.984 1 89.56 92 ASN A CA 1
ATOM 707 C C . ASN A 1 92 ? 8.258 28.75 27.406 1 89.56 92 ASN A C 1
ATOM 709 O O . ASN A 1 92 ? 8.078 27.984 28.344 1 89.56 92 ASN A O 1
ATOM 713 N N . GLN A 1 93 ? 8.266 30.094 27.578 1 88.94 93 GLN A N 1
ATOM 714 C CA . GLN A 1 93 ? 8.273 30.719 28.891 1 88.94 93 GLN A CA 1
ATOM 715 C C . GLN A 1 93 ? 6.859 31.125 29.312 1 88.94 93 GLN A C 1
ATOM 717 O O . GLN A 1 93 ? 6.668 31.688 30.391 1 88.94 93 GLN A O 1
ATOM 722 N N . TRP A 1 94 ? 5.977 30.953 28.5 1 91.88 94 TRP A N 1
ATOM 723 C CA . TRP A 1 94 ? 4.59 31.297 28.797 1 91.88 94 TRP A CA 1
ATOM 724 C C . TRP A 1 94 ? 3.73 30.031 28.906 1 91.88 94 TRP A C 1
ATOM 726 O O . TRP A 1 94 ? 4.16 28.953 28.516 1 91.88 94 TRP A O 1
ATOM 736 N N . ASP A 1 95 ? 2.576 30.109 29.547 1 96.12 95 ASP A N 1
ATOM 737 C CA . ASP A 1 95 ? 1.636 29.016 29.703 1 96.12 95 ASP A CA 1
ATOM 738 C C . ASP A 1 95 ? 0.982 28.641 28.375 1 96.12 95 ASP A C 1
ATOM 740 O O . ASP A 1 95 ? 0.028 29.297 27.953 1 96.12 95 ASP A O 1
ATOM 744 N N . ALA A 1 96 ? 1.481 27.594 27.844 1 97 96 ALA A N 1
ATOM 745 C CA . ALA A 1 96 ? 1.039 27.188 26.516 1 97 96 ALA A CA 1
ATOM 746 C C . ALA A 1 96 ? -0.44 26.812 26.516 1 97 96 ALA A C 1
ATOM 748 O O . ALA A 1 96 ? -1.175 27.156 25.578 1 97 96 ALA A O 1
ATOM 749 N N . VAL A 1 97 ? -0.905 26.125 27.516 1 98.31 97 VAL A N 1
ATOM 750 C CA . VAL A 1 97 ? -2.301 25.703 27.625 1 98.31 97 VAL A CA 1
ATOM 751 C C . VAL A 1 97 ? -3.205 26.938 27.656 1 98.31 97 VAL A C 1
ATOM 753 O O . VAL A 1 97 ? -4.156 27.031 26.875 1 98.31 97 VAL A O 1
ATOM 756 N N . ALA A 1 98 ? -2.859 27.859 28.469 1 98.19 98 ALA A N 1
ATOM 757 C CA . ALA A 1 98 ? -3.648 29.078 28.594 1 98.19 98 ALA A CA 1
ATOM 758 C C . ALA A 1 98 ? -3.641 29.891 27.297 1 98.19 98 ALA A C 1
ATOM 760 O O . ALA A 1 98 ? -4.641 30.516 26.938 1 98.19 98 ALA A O 1
ATOM 761 N N . ALA A 1 99 ? -2.518 29.875 26.641 1 97.44 99 ALA A N 1
ATOM 762 C CA . ALA A 1 99 ? -2.354 30.672 25.422 1 97.44 99 ALA A CA 1
ATOM 763 C C . ALA A 1 99 ? -3.205 30.109 24.281 1 97.44 99 ALA A C 1
ATOM 765 O O . ALA A 1 99 ? -3.738 30.875 23.469 1 97.44 99 ALA A O 1
ATOM 766 N N . PHE A 1 100 ? -3.387 28.797 24.188 1 98.12 100 PHE A N 1
ATOM 767 C CA . PHE A 1 100 ? -4.074 28.188 23.062 1 98.12 100 PHE A CA 1
ATOM 768 C C . PHE A 1 100 ? -5.555 28 23.375 1 98.12 100 PHE A C 1
ATOM 770 O O . PHE A 1 100 ? -6.367 27.828 22.453 1 98.12 100 PHE A O 1
ATOM 777 N N . ARG A 1 101 ? -5.996 28.031 24.641 1 98.62 101 ARG A N 1
ATOM 778 C CA . ARG A 1 101 ? -7.359 27.75 25.062 1 98.62 101 ARG A CA 1
ATOM 779 C C . ARG A 1 101 ? -8.359 28.672 24.375 1 98.62 101 ARG A C 1
ATOM 781 O O . ARG A 1 101 ? -9.414 28.219 23.922 1 98.62 101 ARG A O 1
ATOM 788 N N . PRO A 1 102 ? -8.047 30 24.266 1 98.5 102 PRO A N 1
ATOM 789 C CA . PRO A 1 102 ? -9.031 30.875 23.625 1 98.5 102 PRO A CA 1
ATOM 790 C C . PRO A 1 102 ? -9.336 30.469 22.188 1 98.5 102 PRO A C 1
ATOM 792 O O . PRO A 1 102 ? -10.492 30.5 21.766 1 98.5 102 PRO A O 1
ATOM 795 N N . ALA A 1 103 ? -8.336 30.125 21.438 1 98 103 ALA A N 1
ATOM 796 C CA . ALA A 1 103 ? -8.523 29.719 20.062 1 98 103 ALA A CA 1
ATOM 797 C C . ALA A 1 103 ? -9.32 28.406 19.969 1 98 103 ALA A C 1
ATOM 799 O O . ALA A 1 103 ? -10.195 28.266 19.109 1 98 103 ALA A O 1
ATOM 800 N N . VAL A 1 104 ? -9.039 27.453 20.844 1 98.5 104 VAL A N 1
ATOM 801 C CA . VAL A 1 104 ? -9.742 26.172 20.891 1 98.5 104 VAL A CA 1
ATOM 802 C C . VAL A 1 104 ? -11.219 26.406 21.188 1 98.5 104 VAL A C 1
ATOM 804 O O . VAL A 1 104 ? -12.094 25.875 20.5 1 98.5 104 VAL A O 1
ATOM 807 N N . GLN A 1 105 ? -11.438 27.203 22.172 1 98.5 105 GLN A N 1
ATOM 808 C CA . GLN A 1 105 ? -12.812 27.5 22.578 1 98.5 105 GLN A CA 1
ATOM 809 C C . GLN A 1 105 ? -13.57 28.203 21.453 1 98.5 105 GLN A C 1
ATOM 811 O O . GLN A 1 105 ? -14.734 27.906 21.188 1 98.5 105 GLN A O 1
ATOM 816 N N . ALA A 1 106 ? -12.883 29.141 20.828 1 98.19 106 ALA A N 1
ATOM 817 C CA . ALA A 1 106 ? -13.5 29.859 19.719 1 98.19 106 ALA A CA 1
ATOM 818 C C . ALA A 1 106 ? -13.898 28.922 18.594 1 98.19 106 ALA A C 1
ATOM 820 O O . ALA A 1 106 ? -15.039 28.953 18.109 1 98.19 106 ALA A O 1
ATOM 821 N N . ALA A 1 107 ? -13.008 28.062 18.156 1 97.19 107 ALA A N 1
ATOM 822 C CA . ALA A 1 107 ? -13.25 27.141 17.062 1 97.19 107 ALA A CA 1
ATOM 823 C C . ALA A 1 107 ? -14.398 26.188 17.391 1 97.19 107 ALA A C 1
ATOM 825 O O . ALA A 1 107 ? -15.211 25.859 16.516 1 97.19 107 ALA A O 1
ATOM 826 N N . LYS A 1 108 ? -14.516 25.781 18.609 1 98.06 108 LYS A N 1
ATOM 827 C CA . LYS A 1 108 ? -15.461 24.734 19 1 98.06 108 LYS A CA 1
ATOM 828 C C . LYS A 1 108 ? -16.797 25.344 19.438 1 98.06 108 LYS A C 1
ATOM 830 O O . LYS A 1 108 ? -17.734 24.625 19.766 1 98.06 108 LYS A O 1
ATOM 835 N N . SER A 1 109 ? -16.891 26.672 19.453 1 98.06 109 SER A N 1
ATOM 836 C CA . SER A 1 109 ? -18.031 27.391 20.016 1 98.06 109 SER A CA 1
ATOM 837 C C . SER A 1 109 ? -19.297 27.078 19.25 1 98.06 109 SER A C 1
ATOM 839 O O . SER A 1 109 ? -20.406 27.266 19.766 1 98.06 109 SER A O 1
ATOM 841 N N . ARG A 1 110 ? -19.125 26.609 18.016 1 96.94 110 ARG A N 1
ATOM 842 C CA . ARG A 1 110 ? -20.297 26.297 17.203 1 96.94 110 ARG A CA 1
ATOM 843 C C . ARG A 1 110 ? -20.359 24.797 16.875 1 96.94 110 ARG A C 1
ATOM 845 O O . ARG A 1 110 ? -21.094 24.391 15.969 1 96.94 110 ARG A O 1
ATOM 852 N N . GLY A 1 111 ? -19.484 24.062 17.516 1 96.56 111 GLY A N 1
ATOM 853 C CA . GLY A 1 111 ? -19.578 22.609 17.391 1 96.56 111 GLY A CA 1
ATOM 854 C C . GLY A 1 111 ? -18.5 22.016 16.5 1 96.56 111 GLY A C 1
ATOM 855 O O . GLY A 1 111 ? -18.422 20.797 16.344 1 96.56 111 GLY A O 1
ATOM 856 N N . ALA A 1 112 ? -17.672 22.828 15.906 1 97.94 112 ALA A N 1
ATOM 857 C CA . ALA A 1 112 ? -16.609 22.297 15.055 1 97.94 112 ALA A CA 1
ATOM 858 C C . ALA A 1 112 ? -15.594 21.516 15.875 1 97.94 112 ALA A C 1
ATOM 860 O O . ALA A 1 112 ? -15.336 21.844 17.031 1 97.94 112 ALA A O 1
ATOM 861 N N . LEU A 1 113 ? -15.023 20.453 15.289 1 98.25 113 LEU A N 1
ATOM 862 C CA . LEU A 1 113 ? -13.836 19.844 15.867 1 98.25 113 LEU A CA 1
ATOM 863 C C . LEU A 1 113 ? -12.602 20.703 15.609 1 98.25 113 LEU A C 1
ATOM 865 O O . LEU A 1 113 ? -12.523 21.391 14.594 1 98.25 113 LEU A O 1
ATOM 869 N N . PHE A 1 114 ? -11.703 20.688 16.516 1 98.44 114 PHE A N 1
ATOM 870 C CA . PHE A 1 114 ? -10.469 21.453 16.438 1 98.44 114 PHE A CA 1
ATOM 871 C C . PHE A 1 114 ? -9.25 20.547 16.484 1 98.44 114 PHE A C 1
ATOM 873 O O . PHE A 1 114 ? -9.031 19.844 17.469 1 98.44 114 PHE A O 1
ATOM 880 N N . LEU A 1 115 ? -8.438 20.5 15.406 1 98.56 115 LEU A N 1
ATOM 881 C CA . LEU A 1 115 ? -7.191 19.766 15.328 1 98.56 115 LEU A CA 1
ATOM 882 C C . LEU A 1 115 ? -6.004 20.703 15.125 1 98.56 115 LEU A C 1
ATOM 884 O O . LEU A 1 115 ? -5.977 21.469 14.164 1 98.56 115 LEU A O 1
ATOM 888 N N . GLY A 1 116 ? -5.027 20.656 16.016 1 98.38 116 GLY A N 1
ATOM 889 C CA . GLY A 1 116 ? -3.803 21.406 15.828 1 98.38 116 GLY A CA 1
ATOM 890 C C . GLY A 1 116 ? -2.807 20.719 14.914 1 98.38 116 GLY A C 1
ATOM 891 O O . GLY A 1 116 ? -2.477 19.547 15.125 1 98.38 116 GLY A O 1
ATOM 892 N N . GLN A 1 117 ? -2.309 21.375 13.852 1 98.38 117 GLN A N 1
ATOM 893 C CA . GLN A 1 117 ? -1.314 20.766 12.969 1 98.38 117 GLN A CA 1
ATOM 894 C C . GLN A 1 117 ? 0.093 20.922 13.539 1 98.38 117 GLN A C 1
ATOM 896 O O . GLN A 1 117 ? 0.631 22.031 13.578 1 98.38 117 GLN A O 1
ATOM 901 N N . LEU A 1 118 ? 0.67 19.875 13.945 1 98.44 118 LEU A N 1
ATOM 902 C CA . LEU A 1 118 ? 2.016 19.859 14.508 1 98.44 118 LEU A CA 1
ATOM 903 C C . LEU A 1 118 ? 3.051 19.547 13.43 1 98.44 118 LEU A C 1
ATOM 905 O O . LEU A 1 118 ? 2.846 18.656 12.609 1 98.44 118 LEU A O 1
ATOM 909 N N . GLN A 1 119 ? 4.16 20.344 13.492 1 96.44 119 GLN A N 1
ATOM 910 C CA . GLN A 1 119 ? 5.152 20.109 12.445 1 96.44 119 GLN A CA 1
ATOM 911 C C . GLN A 1 119 ? 6.555 20.469 12.922 1 96.44 119 GLN A C 1
ATOM 913 O O . GLN A 1 119 ? 6.707 21.141 13.953 1 96.44 119 GLN A O 1
ATOM 918 N N . PHE A 1 120 ? 7.48 19.984 12.289 1 97.62 120 PHE A N 1
ATOM 919 C CA . PHE A 1 120 ? 8.891 20.344 12.312 1 97.62 120 PHE A CA 1
ATOM 920 C C . PHE A 1 120 ? 9.438 20.516 10.898 1 97.62 120 PHE A C 1
ATOM 922 O O . PHE A 1 120 ? 9.211 19.672 10.039 1 97.62 120 PHE A O 1
ATOM 929 N N . PRO A 1 121 ? 10.102 21.641 10.664 1 95.81 121 PRO A N 1
ATOM 930 C CA . PRO A 1 121 ? 10.398 21.969 9.266 1 95.81 121 PRO A CA 1
ATOM 931 C C . PRO A 1 121 ? 11.492 21.078 8.672 1 95.81 121 PRO A C 1
ATOM 933 O O . PRO A 1 121 ? 11.516 20.844 7.461 1 95.81 121 PRO A O 1
ATOM 936 N N . GLY A 1 122 ? 12.391 20.594 9.547 1 96.88 122 GLY A N 1
ATOM 937 C CA . GLY A 1 122 ? 13.539 19.875 9.023 1 96.88 122 GLY A CA 1
ATOM 938 C C . GLY A 1 122 ? 14.438 20.734 8.156 1 96.88 122 GLY A C 1
ATOM 939 O O . GLY A 1 122 ? 14.852 21.812 8.57 1 96.88 122 GLY A O 1
ATOM 940 N N . ARG A 1 123 ? 14.68 20.312 6.914 1 96.19 123 ARG A N 1
ATOM 941 C CA . ARG A 1 123 ? 15.594 20.984 6 1 96.19 123 ARG A CA 1
ATOM 942 C C . ARG A 1 123 ? 14.977 22.25 5.43 1 96.19 123 ARG A C 1
ATOM 944 O O . ARG A 1 123 ? 15.656 23.031 4.758 1 96.19 123 ARG A O 1
ATOM 951 N N . GLN A 1 124 ? 13.68 22.469 5.66 1 94.19 124 GLN A N 1
ATOM 952 C CA . GLN A 1 124 ? 12.961 23.609 5.09 1 94.19 124 GLN A CA 1
ATOM 953 C C . GLN A 1 124 ? 13.008 24.812 6.023 1 94.19 124 GLN A C 1
ATOM 955 O O . GLN A 1 124 ? 11.969 25.375 6.375 1 94.19 124 GLN A O 1
ATOM 960 N N . VAL A 1 125 ? 14.188 25.172 6.402 1 92.12 125 VAL A N 1
ATOM 961 C CA . VAL A 1 125 ? 14.461 26.344 7.215 1 92.12 125 VAL A CA 1
ATOM 962 C C . VAL A 1 125 ? 15.344 27.312 6.43 1 92.12 125 VAL A C 1
ATOM 964 O O . VAL A 1 125 ? 16.438 26.969 6.008 1 92.12 125 VAL A O 1
ATOM 967 N N . PRO A 1 126 ? 14.82 28.484 6.258 1 90.06 126 PRO A N 1
ATOM 968 C CA . PRO A 1 126 ? 15.688 29.469 5.59 1 90.06 126 PRO A CA 1
ATOM 969 C C . PRO A 1 126 ? 17.047 29.625 6.27 1 90.06 126 PRO A C 1
ATOM 971 O O . PRO A 1 126 ? 17.125 29.609 7.5 1 90.06 126 PRO A O 1
ATOM 974 N N . LYS A 1 127 ? 18.078 29.844 5.426 1 91.5 127 LYS A N 1
ATOM 975 C CA . LYS A 1 127 ? 19.453 29.906 5.902 1 91.5 127 LYS A CA 1
ATOM 976 C C . LYS A 1 127 ? 19.641 31.016 6.93 1 91.5 127 LYS A C 1
ATOM 978 O O . LYS A 1 127 ? 20.391 30.875 7.891 1 91.5 127 LYS A O 1
ATOM 983 N N . PHE A 1 128 ? 18.922 32.094 6.75 1 86.69 128 PHE A N 1
ATOM 984 C CA . PHE A 1 128 ? 19.094 33.25 7.613 1 86.69 128 PHE A CA 1
ATOM 985 C C . PHE A 1 128 ? 18.516 33 9 1 86.69 128 PHE A C 1
ATOM 987 O O . PHE A 1 128 ? 18.922 33.625 9.977 1 86.69 128 PHE A O 1
ATOM 994 N N . LEU A 1 129 ? 17.609 32.094 9.148 1 84.62 129 LEU A N 1
ATOM 995 C CA . LEU A 1 129 ? 17.031 31.734 10.438 1 84.62 129 LEU A CA 1
ATOM 996 C C . LEU A 1 129 ? 17.875 30.688 11.148 1 84.62 129 LEU A C 1
ATOM 998 O O . LEU A 1 129 ? 18.109 30.781 12.352 1 84.62 129 LEU A O 1
ATOM 1002 N N . ASN A 1 130 ? 18.266 29.703 10.438 1 89.81 130 ASN A N 1
ATOM 1003 C CA . ASN A 1 130 ? 19.109 28.625 10.93 1 89.81 130 ASN A CA 1
ATOM 1004 C C . ASN A 1 130 ? 20 28.047 9.82 1 89.81 130 ASN A C 1
ATOM 1006 O O . ASN A 1 130 ? 19.516 27.391 8.906 1 89.81 130 ASN A O 1
ATOM 1010 N N . ALA A 1 131 ? 21.25 28.281 9.922 1 93.19 131 ALA A N 1
ATOM 1011 C CA . ALA A 1 131 ? 22.203 27.875 8.883 1 93.19 131 ALA A CA 1
ATOM 1012 C C . ALA A 1 131 ? 22.375 26.359 8.867 1 93.19 131 ALA A C 1
ATOM 1014 O O . ALA A 1 131 ? 22.797 25.781 7.859 1 93.19 131 ALA A O 1
ATOM 1015 N N . HIS A 1 132 ? 22.078 25.719 9.961 1 95.38 132 HIS A N 1
ATOM 1016 C CA . HIS A 1 132 ? 22.281 24.281 10.07 1 95.38 132 HIS A CA 1
ATOM 1017 C C . HIS A 1 132 ? 21.094 23.609 10.758 1 95.38 132 HIS A C 1
ATOM 1019 O O . HIS A 1 132 ? 21.234 23 11.82 1 95.38 132 HIS A O 1
ATOM 1025 N N . PRO A 1 133 ? 19.891 23.578 10.109 1 96.19 133 PRO A N 1
ATOM 1026 C CA . PRO A 1 133 ? 18.719 22.953 10.719 1 96.19 133 PRO A CA 1
ATOM 1027 C C . PRO A 1 133 ? 18.844 21.438 10.812 1 96.19 133 PRO A C 1
ATOM 1029 O O . PRO A 1 133 ? 19.75 20.844 10.227 1 96.19 133 PRO A O 1
ATOM 1032 N N . LYS A 1 134 ? 18.047 20.875 11.641 1 97.69 134 LYS A N 1
ATOM 1033 C CA . LYS A 1 134 ? 18.031 19.422 11.797 1 97.69 134 LYS A CA 1
ATOM 1034 C C . LYS A 1 134 ? 17.094 18.781 10.789 1 97.69 134 LYS A C 1
ATOM 1036 O O . LYS A 1 134 ? 16.062 19.344 10.438 1 97.69 134 LYS A O 1
ATOM 1041 N N . SER A 1 135 ? 17.453 17.656 10.297 1 98.25 135 SER A N 1
ATOM 1042 C CA . SER A 1 135 ? 16.641 16.906 9.344 1 98.25 135 SER A CA 1
ATOM 1043 C C . SER A 1 135 ? 16.906 15.414 9.438 1 98.25 135 SER A C 1
ATOM 1045 O O . SER A 1 135 ? 17.594 14.953 10.344 1 98.25 135 SER A O 1
ATOM 1047 N N . SER A 1 136 ? 16.266 14.586 8.617 1 98.38 136 SER A N 1
ATOM 1048 C CA . SER A 1 136 ? 16.5 13.148 8.562 1 98.38 136 SER A CA 1
ATOM 1049 C C . SER A 1 136 ? 17.922 12.836 8.141 1 98.38 136 SER A C 1
ATOM 1051 O O . SER A 1 136 ? 18.531 11.883 8.633 1 98.38 136 SER A O 1
ATOM 1053 N N . SER A 1 137 ? 18.438 13.586 7.211 1 98.06 137 SER A N 1
ATOM 1054 C CA . SER A 1 137 ? 19.812 13.461 6.723 1 98.06 137 SER A CA 1
ATOM 1055 C C . SER A 1 137 ? 20.359 14.82 6.293 1 98.06 137 SER A C 1
ATOM 1057 O O . SER A 1 137 ? 19.781 15.859 6.594 1 98.06 137 SER A O 1
ATOM 1059 N N . ASN A 1 138 ? 21.562 14.844 5.629 1 97.25 138 ASN A N 1
ATOM 1060 C CA . ASN A 1 138 ? 22.234 16.109 5.336 1 97.25 138 ASN A CA 1
ATOM 1061 C C . ASN A 1 138 ? 21.984 16.547 3.9 1 97.25 138 ASN A C 1
ATOM 1063 O O . ASN A 1 138 ? 22.844 17.203 3.295 1 97.25 138 ASN A O 1
ATOM 1067 N N . VAL A 1 139 ? 20.828 16.234 3.4 1 96.38 139 VAL A N 1
ATOM 1068 C CA . VAL A 1 139 ? 20.469 16.672 2.055 1 96.38 139 VAL A CA 1
ATOM 1069 C C . VAL A 1 139 ? 19.875 18.078 2.109 1 96.38 139 VAL A C 1
ATOM 1071 O O . VAL A 1 139 ? 18.75 18.25 2.586 1 96.38 139 VAL A O 1
ATOM 1074 N N . GLN A 1 140 ? 20.547 19 1.511 1 96 140 GLN A N 1
ATOM 1075 C CA . GLN A 1 140 ? 20.125 20.391 1.561 1 96 140 GLN A CA 1
ATOM 1076 C C . GLN A 1 140 ? 19.047 20.672 0.513 1 96 140 GLN A C 1
ATOM 1078 O O . GLN A 1 140 ? 19.125 20.188 -0.613 1 96 140 GLN A O 1
ATOM 1083 N N . LEU A 1 141 ? 18.031 21.422 0.942 1 93 141 LEU A N 1
ATOM 1084 C CA . LEU A 1 141 ? 17.031 21.891 -0.002 1 93 141 LEU A CA 1
ATOM 1085 C C . LEU A 1 141 ? 17.625 22.938 -0.949 1 93 141 LEU A C 1
ATOM 1087 O O . LEU A 1 141 ? 18.266 23.891 -0.506 1 93 141 LEU A O 1
ATOM 1091 N N . ARG A 1 142 ? 17.5 22.734 -2.227 1 88.75 142 ARG A N 1
ATOM 1092 C CA . ARG A 1 142 ? 17.969 23.703 -3.225 1 88.75 142 ARG A CA 1
ATOM 1093 C C . ARG A 1 142 ? 17.172 25 -3.152 1 88.75 142 ARG A C 1
ATOM 1095 O O . ARG A 1 142 ? 16.016 25 -2.699 1 88.75 142 ARG A O 1
ATOM 1102 N N . PRO A 1 143 ? 17.719 26.016 -3.521 1 87.38 143 PRO A N 1
ATOM 1103 C CA . PRO A 1 143 ? 16.969 27.281 -3.516 1 87.38 143 PRO A CA 1
ATOM 1104 C C . PRO A 1 143 ? 15.648 27.172 -4.281 1 87.38 143 PRO A C 1
ATOM 1106 O O . PRO A 1 143 ? 15.617 26.656 -5.398 1 87.38 143 PRO A O 1
ATOM 1109 N N . CYS A 1 144 ? 14.688 27.5 -3.578 1 81.75 144 CYS A N 1
ATOM 1110 C CA . CYS A 1 144 ? 13.352 27.547 -4.16 1 81.75 144 CYS A CA 1
ATOM 1111 C C . CYS A 1 144 ? 12.477 28.547 -3.428 1 81.75 144 CYS A C 1
ATOM 1113 O O . CYS A 1 144 ? 12.828 29.016 -2.342 1 81.75 144 CYS A O 1
ATOM 1115 N N . LEU A 1 145 ? 11.359 29.047 -4.047 1 77.31 145 LEU A N 1
ATOM 1116 C CA . LEU A 1 145 ? 10.414 29.984 -3.451 1 77.31 145 LEU A CA 1
ATOM 1117 C C . LEU A 1 145 ? 11.117 31.266 -3.035 1 77.31 145 LEU A C 1
ATOM 1119 O O . LEU A 1 145 ? 10.828 31.828 -1.977 1 77.31 145 LEU A O 1
ATOM 1123 N N . ASP A 1 146 ? 12.148 31.594 -3.756 1 74.19 146 ASP A N 1
ATOM 1124 C CA . ASP A 1 146 ? 12.906 32.844 -3.578 1 74.19 146 ASP A CA 1
ATOM 1125 C C . ASP A 1 146 ? 13.625 32.844 -2.23 1 74.19 146 ASP A C 1
ATOM 1127 O O . ASP A 1 146 ? 13.672 33.875 -1.559 1 74.19 146 ASP A O 1
ATOM 1131 N N . LYS A 1 147 ? 13.945 31.703 -1.742 1 85.75 147 LYS A N 1
ATOM 1132 C CA . LYS A 1 147 ? 14.695 31.562 -0.493 1 85.75 147 LYS A CA 1
ATOM 1133 C C . LYS A 1 147 ? 15.836 30.562 -0.646 1 85.75 147 LYS A C 1
ATOM 1135 O O . LYS A 1 147 ? 15.867 29.797 -1.606 1 85.75 147 LYS A O 1
ATOM 1140 N N . THR A 1 148 ? 16.828 30.828 0.141 1 91.81 148 THR A N 1
ATOM 1141 C CA . THR A 1 148 ? 17.875 29.828 0.335 1 91.81 148 THR A CA 1
ATOM 1142 C C . THR A 1 148 ? 17.703 29.109 1.668 1 91.81 148 THR A C 1
ATOM 1144 O O . THR A 1 148 ? 17.062 29.641 2.586 1 91.81 148 THR A O 1
ATOM 1147 N N . TYR A 1 149 ? 18.219 27.938 1.714 1 93.75 149 TYR A N 1
ATOM 1148 C CA . TYR A 1 149 ? 17.969 27.109 2.881 1 93.75 149 TYR A CA 1
ATOM 1149 C C . TYR A 1 149 ? 19.266 26.641 3.52 1 93.75 149 TYR A C 1
ATOM 1151 O O . TYR A 1 149 ? 20.297 26.547 2.848 1 93.75 149 TYR A O 1
ATOM 1159 N N . GLY A 1 150 ? 19.234 26.469 4.773 1 93.62 150 GLY A N 1
ATOM 1160 C CA . GLY A 1 150 ? 20.406 26 5.504 1 93.62 150 GLY A CA 1
ATOM 1161 C C . GLY A 1 150 ? 20.844 24.609 5.117 1 93.62 150 GLY A C 1
ATOM 1162 O O . GLY A 1 150 ? 20.062 23.859 4.527 1 93.62 150 GLY A O 1
ATOM 1163 N N . LYS A 1 151 ? 22.109 24.281 5.379 1 96.19 151 LYS A N 1
ATOM 1164 C CA . LYS A 1 151 ? 22.594 22.906 5.23 1 96.19 151 LYS A CA 1
ATOM 1165 C C . LYS A 1 151 ? 22.203 22.047 6.438 1 96.19 151 LYS A C 1
ATOM 1167 O O . LYS A 1 151 ? 22.734 22.234 7.531 1 96.19 151 LYS A O 1
ATOM 1172 N N . PRO A 1 152 ? 21.312 21.078 6.219 1 97.38 152 PRO A N 1
ATOM 1173 C CA . PRO A 1 152 ? 20.797 20.344 7.375 1 97.38 152 PRO A CA 1
ATOM 1174 C C . PRO A 1 152 ? 21.812 19.375 7.961 1 97.38 152 PRO A C 1
ATOM 1176 O O . PRO A 1 152 ? 22.734 18.938 7.258 1 97.38 152 PRO A O 1
ATOM 1179 N N . THR A 1 153 ? 21.719 19.172 9.234 1 97.81 153 THR A N 1
ATOM 1180 C CA . THR A 1 153 ? 22.453 18.109 9.922 1 97.81 153 THR A CA 1
ATOM 1181 C C . THR A 1 153 ? 21.5 16.984 10.328 1 97.81 153 THR A C 1
ATOM 1183 O O . THR A 1 153 ? 20.375 17.234 10.75 1 97.81 153 THR A O 1
ATOM 1186 N N . PRO A 1 154 ? 21.938 15.719 10.203 1 98.5 154 PRO A N 1
ATOM 1187 C CA . PRO A 1 154 ? 21.062 14.602 10.555 1 98.5 154 PRO A CA 1
ATOM 1188 C C . PRO A 1 154 ? 20.734 14.555 12.047 1 98.5 154 PRO A C 1
ATOM 1190 O O . PRO A 1 154 ? 21.609 14.766 12.883 1 98.5 154 PRO A O 1
ATOM 1193 N N . LEU A 1 155 ? 19.5 14.32 12.344 1 98.56 155 LEU A N 1
ATOM 1194 C CA . LEU A 1 155 ? 19.109 14.062 13.727 1 98.56 155 LEU A CA 1
ATOM 1195 C C . LEU A 1 155 ? 19.828 12.844 14.273 1 98.56 155 LEU A C 1
ATOM 1197 O O . LEU A 1 155 ? 19.922 11.812 13.602 1 98.56 155 LEU A O 1
ATOM 1201 N N . THR A 1 156 ? 20.375 12.977 15.461 1 98.25 156 THR A N 1
ATOM 1202 C CA . THR A 1 156 ? 20.891 11.812 16.156 1 98.25 156 THR A CA 1
ATOM 1203 C C . THR A 1 156 ? 19.75 10.977 16.734 1 98.25 156 THR A C 1
ATOM 1205 O O . THR A 1 156 ? 18.609 11.414 16.766 1 98.25 156 THR A O 1
ATOM 1208 N N . HIS A 1 157 ? 20.078 9.75 17.188 1 98.25 157 HIS A N 1
ATOM 1209 C CA . HIS A 1 157 ? 19.078 8.914 17.812 1 98.25 157 HIS A CA 1
ATOM 1210 C C . HIS A 1 157 ? 18.438 9.617 19.016 1 98.25 157 HIS A C 1
ATOM 1212 O O . HIS A 1 157 ? 17.219 9.578 19.188 1 98.25 157 HIS A O 1
ATOM 1218 N N . ALA A 1 158 ? 19.266 10.234 19.797 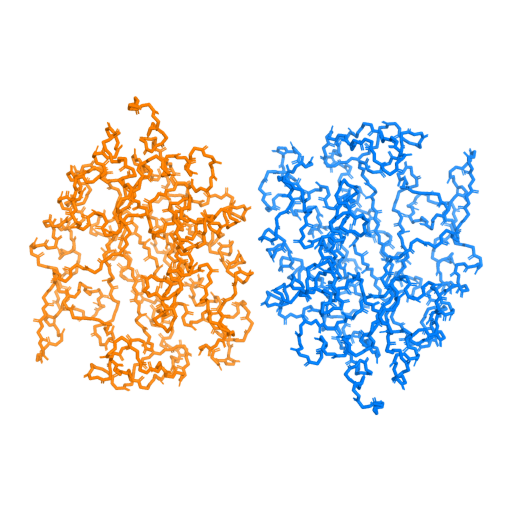1 98.31 158 ALA A N 1
ATOM 1219 C CA . ALA A 1 158 ? 18.781 10.961 20.969 1 98.31 158 ALA A CA 1
ATOM 1220 C C . ALA A 1 158 ? 17.859 12.109 20.547 1 98.31 158 ALA A C 1
ATOM 1222 O O . ALA A 1 158 ? 16.859 12.375 21.203 1 98.31 158 ALA A O 1
ATOM 1223 N N . GLU A 1 159 ? 18.219 12.789 19.5 1 98.19 159 GLU A N 1
ATOM 1224 C CA . GLU A 1 159 ? 17.422 13.906 19.016 1 98.19 159 GLU A CA 1
ATOM 1225 C C . GLU A 1 159 ? 16.094 13.43 18.422 1 98.19 159 GLU A C 1
ATOM 1227 O O . GLU A 1 159 ? 15.078 14.109 18.531 1 98.19 159 GLU A O 1
ATOM 1232 N N . ILE A 1 160 ? 16.078 12.273 17.797 1 98.75 160 ILE A N 1
ATOM 1233 C CA . ILE A 1 160 ? 14.844 11.688 17.297 1 98.75 160 ILE A CA 1
ATOM 1234 C C . ILE A 1 160 ? 13.906 11.391 18.469 1 98.75 160 ILE A C 1
ATOM 1236 O O . ILE A 1 160 ? 12.719 11.719 18.422 1 98.75 160 ILE A O 1
ATOM 1240 N N . GLN A 1 161 ? 14.477 10.859 19.484 1 98.5 161 GLN A N 1
ATOM 1241 C CA . GLN A 1 161 ? 13.664 10.594 20.672 1 98.5 161 GLN A CA 1
ATOM 1242 C C . GLN A 1 161 ? 13.148 11.891 21.297 1 98.5 161 GLN A C 1
ATOM 1244 O O . GLN A 1 161 ? 12.016 11.953 21.766 1 98.5 161 GLN A O 1
ATOM 1249 N N . ASP A 1 162 ? 13.977 12.852 21.312 1 98.19 162 ASP A N 1
ATOM 1250 C CA . ASP A 1 162 ? 13.555 14.156 21.797 1 98.19 162 ASP A CA 1
ATOM 1251 C C . ASP A 1 162 ? 12.414 14.719 20.953 1 98.19 162 ASP A C 1
ATOM 1253 O O . ASP A 1 162 ? 11.477 15.312 21.5 1 98.19 162 ASP A O 1
ATOM 1257 N N . MET A 1 163 ? 12.508 14.57 19.656 1 98.06 163 MET A N 1
ATOM 1258 C CA . MET A 1 163 ? 11.453 15.023 18.75 1 98.06 163 MET A CA 1
ATOM 1259 C C . MET A 1 163 ? 10.133 14.336 19.062 1 98.06 163 MET A C 1
ATOM 1261 O O . MET A 1 163 ? 9.086 14.984 19.109 1 98.06 163 MET A O 1
ATOM 1265 N N . ILE A 1 164 ? 10.203 13.039 19.25 1 98.69 164 ILE A N 1
ATOM 1266 C CA . ILE A 1 164 ? 9 12.281 19.578 1 98.69 164 ILE A CA 1
ATOM 1267 C C . ILE A 1 164 ? 8.398 12.82 20.875 1 98.69 164 ILE A C 1
ATOM 1269 O O . ILE A 1 164 ? 7.184 13.039 20.953 1 98.69 164 ILE A O 1
ATOM 1273 N N . ARG A 1 165 ? 9.242 13.109 21.828 1 98.44 165 ARG A N 1
ATOM 1274 C CA . ARG A 1 165 ? 8.781 13.68 23.094 1 98.44 165 ARG A CA 1
ATOM 1275 C C . ARG A 1 165 ? 8.117 15.039 22.875 1 98.44 165 ARG A C 1
ATOM 1277 O O . ARG A 1 165 ? 7.113 15.352 23.516 1 98.44 165 ARG A O 1
ATOM 1284 N N . ARG A 1 166 ? 8.648 15.82 22.031 1 98.62 166 ARG A N 1
ATOM 1285 C CA . ARG A 1 166 ? 8.109 17.156 21.75 1 98.62 166 ARG A CA 1
ATOM 1286 C C . ARG A 1 166 ? 6.742 17.062 21.094 1 98.62 166 ARG A C 1
ATOM 1288 O O . ARG A 1 166 ? 5.84 17.844 21.406 1 98.62 166 ARG A O 1
ATOM 1295 N N . TYR A 1 167 ? 6.59 16.141 20.156 1 98.75 167 TYR A N 1
ATOM 1296 C CA . TYR A 1 167 ? 5.277 15.914 19.562 1 98.75 167 TYR A CA 1
ATOM 1297 C C . TYR A 1 167 ? 4.254 15.523 20.609 1 98.75 167 TYR A C 1
ATOM 1299 O O . TYR A 1 167 ? 3.135 16.047 20.625 1 98.75 167 TYR A O 1
ATOM 1307 N N . VAL A 1 168 ? 4.652 14.609 21.484 1 98.69 168 VAL A N 1
ATOM 1308 C CA . VAL A 1 168 ? 3.754 14.141 22.531 1 98.69 168 VAL A CA 1
ATOM 1309 C C . VAL A 1 168 ? 3.383 15.297 23.453 1 98.69 168 VAL A C 1
ATOM 1311 O O . VAL A 1 168 ? 2.211 15.477 23.797 1 98.69 168 VAL A O 1
ATOM 1314 N N . TRP A 1 169 ? 4.348 16.047 23.828 1 98.62 169 TRP A N 1
ATOM 1315 C CA . TRP A 1 169 ? 4.102 17.188 24.719 1 98.62 169 TRP A CA 1
ATOM 1316 C C . TRP A 1 169 ? 3.152 18.188 24.078 1 98.62 169 TRP A C 1
ATOM 1318 O O . TRP A 1 169 ? 2.184 18.625 24.703 1 98.62 169 TRP A O 1
ATOM 1328 N N . ALA A 1 170 ? 3.432 18.547 22.844 1 98.75 170 ALA A N 1
ATOM 1329 C CA . ALA A 1 170 ? 2.586 19.5 22.125 1 98.75 170 ALA A CA 1
ATOM 1330 C C . ALA A 1 170 ? 1.151 19 22.016 1 98.75 170 ALA A C 1
ATOM 1332 O O . ALA A 1 170 ? 0.201 19.75 22.219 1 98.75 170 ALA A O 1
ATOM 1333 N N . ALA A 1 171 ? 1.011 17.734 21.703 1 98.75 171 ALA A N 1
ATOM 1334 C CA . ALA A 1 171 ? -0.315 17.125 21.656 1 98.75 171 ALA A CA 1
ATOM 1335 C C . ALA A 1 171 ? -1.015 17.219 23 1 98.75 171 ALA A C 1
ATOM 1337 O O . ALA A 1 171 ? -2.207 17.516 23.078 1 98.75 171 ALA A O 1
ATOM 1338 N N . SER A 1 172 ? -0.281 16.969 24.062 1 98.56 172 SER A N 1
ATOM 1339 C CA . SER A 1 172 ? -0.839 17.016 25.406 1 98.56 172 SER A CA 1
ATOM 1340 C C . SER A 1 172 ? -1.283 18.422 25.781 1 98.56 172 SER A C 1
ATOM 1342 O O . SER A 1 172 ? -2.303 18.609 26.453 1 98.56 172 SER A O 1
ATOM 1344 N N . VAL A 1 173 ? -0.503 19.391 25.406 1 98.62 173 VAL A N 1
ATOM 1345 C CA . VAL A 1 173 ? -0.851 20.781 25.641 1 98.62 173 VAL A CA 1
ATOM 1346 C C . VAL A 1 173 ? -2.18 21.109 24.969 1 98.62 173 VAL A C 1
ATOM 1348 O O . VAL A 1 173 ? -3.066 21.703 25.578 1 98.62 173 VAL A O 1
ATOM 1351 N N . LEU A 1 174 ? -2.324 20.719 23.734 1 98.62 174 LEU A N 1
ATOM 1352 C CA . LEU A 1 174 ? -3.551 20.984 22.984 1 98.62 174 LEU A CA 1
ATOM 1353 C C . LEU A 1 174 ? -4.734 20.25 23.594 1 98.62 174 LEU A C 1
ATOM 1355 O O . LEU A 1 174 ? -5.832 20.797 23.688 1 98.62 174 LEU A O 1
ATOM 1359 N N . ALA A 1 175 ? -4.512 19 24 1 98.44 175 ALA A N 1
ATOM 1360 C CA . ALA A 1 175 ? -5.559 18.25 24.688 1 98.44 175 ALA A CA 1
ATOM 1361 C C . ALA A 1 175 ? -6.035 18.984 25.938 1 98.44 175 ALA A C 1
ATOM 1363 O O . ALA A 1 175 ? -7.238 19.125 26.172 1 98.44 175 ALA A O 1
ATOM 1364 N N . GLU A 1 176 ? -5.086 19.438 26.719 1 98.19 176 GLU A N 1
ATOM 1365 C CA . GLU A 1 176 ? -5.406 20.156 27.953 1 98.19 176 GLU A CA 1
ATOM 1366 C C . GLU A 1 176 ? -6.109 21.469 27.656 1 98.19 176 GLU A C 1
ATOM 1368 O O . GLU A 1 176 ? -6.953 21.922 28.438 1 98.19 176 GLU A O 1
ATOM 1373 N N . ALA A 1 177 ? -5.754 22.094 26.562 1 98.44 177 ALA A N 1
ATOM 1374 C CA . ALA A 1 177 ? -6.387 23.344 26.156 1 98.44 177 ALA A CA 1
ATOM 1375 C C . ALA A 1 177 ? -7.809 23.109 25.656 1 98.44 177 ALA A C 1
ATOM 1377 O O . ALA A 1 177 ? -8.578 24.047 25.469 1 98.44 177 ALA A O 1
ATOM 1378 N N . GLY A 1 178 ? -8.148 21.844 25.406 1 97.94 178 GLY A N 1
ATOM 1379 C CA . GLY A 1 178 ? -9.516 21.484 25.031 1 97.94 178 GLY A CA 1
ATOM 1380 C C . GLY A 1 178 ? -9.648 21.094 23.578 1 97.94 178 GLY A C 1
ATOM 1381 O O . GLY A 1 178 ? -10.758 20.906 23.078 1 97.94 178 GLY A O 1
ATOM 1382 N N . ALA A 1 179 ? -8.562 20.953 22.859 1 98.38 179 ALA A N 1
ATOM 1383 C CA . ALA A 1 179 ? -8.609 20.531 21.453 1 98.38 179 ALA A CA 1
ATOM 1384 C C . ALA A 1 179 ? -9.141 19.109 21.328 1 98.38 179 ALA A C 1
ATOM 1386 O O . ALA A 1 179 ? -9.102 18.328 22.281 1 98.38 179 ALA A O 1
ATOM 1387 N N . ASP A 1 180 ? -9.688 18.797 20.172 1 98.38 180 ASP A N 1
ATOM 1388 C CA . ASP A 1 180 ? -10.219 17.469 19.922 1 98.38 180 ASP A CA 1
ATOM 1389 C C . ASP A 1 180 ? -9.117 16.516 19.438 1 98.38 180 ASP A C 1
ATOM 1391 O O . ASP A 1 180 ? -9.289 15.297 19.453 1 98.38 180 ASP A O 1
ATOM 1395 N N . GLY A 1 181 ? -8.055 17.078 18.969 1 98.44 181 GLY A N 1
ATOM 1396 C CA . GLY A 1 181 ? -6.961 16.25 18.469 1 98.44 181 GLY A CA 1
ATOM 1397 C C . GLY A 1 181 ? -5.867 17.047 17.797 1 98.44 181 GLY A C 1
ATOM 1398 O O . GLY A 1 181 ? -5.727 18.25 18.047 1 98.44 181 GLY A O 1
ATOM 1399 N N . ILE A 1 182 ? -5.035 16.312 17.047 1 98.75 182 ILE A N 1
ATOM 1400 C CA . ILE A 1 182 ? -3.945 16.906 16.281 1 98.75 182 ILE A CA 1
ATOM 1401 C C . ILE A 1 182 ? -3.934 16.328 14.875 1 98.75 182 ILE A C 1
ATOM 1403 O O . ILE A 1 182 ? -4.578 15.312 14.609 1 98.75 182 ILE A O 1
ATOM 1407 N N . ILE A 1 183 ? -3.295 17.031 13.984 1 98.69 183 ILE A N 1
ATOM 1408 C CA . ILE A 1 183 ? -2.959 16.516 12.664 1 98.69 183 ILE A CA 1
ATOM 1409 C C . ILE A 1 183 ? -1.457 16.641 12.422 1 98.69 183 ILE A C 1
ATOM 1411 O O . ILE A 1 183 ? -0.879 17.719 12.617 1 98.69 183 ILE A O 1
ATOM 1415 N N . LEU A 1 184 ? -0.804 15.5 12.164 1 98.75 184 LEU A N 1
ATOM 1416 C CA . LEU A 1 184 ? 0.624 15.469 11.867 1 98.75 184 LEU A CA 1
ATOM 1417 C C . LEU A 1 184 ? 0.889 15.922 10.438 1 98.75 184 LEU A C 1
ATOM 1419 O O . LEU A 1 184 ? 0.304 15.383 9.492 1 98.75 184 LEU A O 1
ATOM 1423 N N . HIS A 1 185 ? 1.733 16.891 10.297 1 97.81 185 HIS A N 1
ATOM 1424 C CA . HIS A 1 185 ? 2.111 17.344 8.969 1 97.81 185 HIS A CA 1
ATOM 1425 C C . HIS A 1 185 ? 3.158 16.438 8.344 1 97.81 185 HIS A C 1
ATOM 1427 O O . HIS A 1 185 ? 4.355 16.734 8.383 1 97.81 185 HIS A O 1
ATOM 1433 N N . ALA A 1 186 ? 2.723 15.438 7.695 1 97.19 186 ALA A N 1
ATOM 1434 C CA . ALA A 1 186 ? 3.604 14.461 7.062 1 97.19 186 ALA A CA 1
ATOM 1435 C C . ALA A 1 186 ? 3.666 14.672 5.555 1 97.19 186 ALA A C 1
ATOM 1437 O O . ALA A 1 186 ? 3.73 13.703 4.785 1 97.19 186 ALA A O 1
ATOM 1438 N N . SER A 1 187 ? 3.572 15.898 5.164 1 94.25 187 SER A N 1
ATOM 1439 C CA . SER A 1 187 ? 3.523 16.25 3.746 1 94.25 187 SER A CA 1
ATOM 1440 C C . SER A 1 187 ? 4.41 17.453 3.439 1 94.25 187 SER A C 1
ATOM 1442 O O . SER A 1 187 ? 5.117 17.938 4.316 1 94.25 187 SER A O 1
ATOM 1444 N N . HIS A 1 188 ? 4.527 17.766 2.191 1 92.19 188 HIS A N 1
ATOM 1445 C CA . HIS A 1 188 ? 5.039 19.031 1.67 1 92.19 188 HIS A CA 1
ATOM 1446 C C . HIS A 1 188 ? 6.504 19.219 2.045 1 92.19 188 HIS A C 1
ATOM 1448 O O . HIS A 1 188 ? 6.961 20.359 2.211 1 92.19 188 HIS A O 1
ATOM 1454 N N . GLY A 1 189 ? 7.172 18.188 2.398 1 93.44 189 GLY A N 1
ATOM 1455 C CA . GLY A 1 189 ? 8.609 18.266 2.582 1 93.44 189 GLY A CA 1
ATOM 1456 C C . GLY A 1 189 ? 9.016 18.531 4.02 1 93.44 189 GLY A C 1
ATOM 1457 O O . GLY A 1 189 ? 10.195 18.766 4.305 1 93.44 189 GLY A O 1
ATOM 1458 N N . TYR A 1 190 ? 8.109 18.5 4.922 1 95.38 190 TYR A N 1
ATOM 1459 C CA . TYR A 1 190 ? 8.438 18.688 6.332 1 95.38 190 TYR A CA 1
ATOM 1460 C C . TYR A 1 190 ? 9.055 17.422 6.918 1 95.38 190 TYR A C 1
ATOM 1462 O O . TYR A 1 190 ? 9.281 16.453 6.199 1 95.38 190 TYR A O 1
ATOM 1470 N N . ILE A 1 191 ? 9.359 17.422 8.164 1 98.12 191 ILE A N 1
ATOM 1471 C CA . ILE A 1 191 ? 10.312 16.484 8.742 1 98.12 191 ILE A CA 1
ATOM 1472 C C . ILE A 1 191 ? 9.805 15.055 8.578 1 98.12 191 ILE A C 1
ATOM 1474 O O . ILE A 1 191 ? 10.578 14.148 8.25 1 98.12 191 ILE A O 1
ATOM 1478 N N . ILE A 1 192 ? 8.523 14.867 8.836 1 98.44 192 ILE A N 1
ATOM 1479 C CA . ILE A 1 192 ? 7.984 13.516 8.734 1 98.44 192 ILE A CA 1
ATOM 1480 C C . ILE A 1 192 ? 8.07 13.039 7.281 1 98.44 192 ILE A C 1
ATOM 1482 O O . ILE A 1 192 ? 8.477 11.898 7.02 1 98.44 192 ILE A O 1
ATOM 1486 N N . ASN A 1 193 ? 7.738 13.922 6.363 1 96.94 193 ASN A N 1
ATOM 1487 C CA . ASN A 1 193 ? 7.902 13.609 4.945 1 96.94 193 ASN A CA 1
ATOM 1488 C C . ASN A 1 193 ? 9.367 13.391 4.59 1 96.94 193 ASN A C 1
ATOM 1490 O O . ASN A 1 193 ? 9.688 12.547 3.742 1 96.94 193 ASN A O 1
ATOM 1494 N N . GLN A 1 194 ? 10.273 14.125 5.195 1 97.56 194 GLN A N 1
ATOM 1495 C CA . GLN A 1 194 ? 11.703 13.977 4.938 1 97.56 194 GLN A CA 1
ATOM 1496 C C . GLN A 1 194 ? 12.195 12.594 5.336 1 97.56 194 GLN A C 1
ATOM 1498 O O . GLN A 1 194 ? 13.039 12 4.652 1 97.56 194 GLN A O 1
ATOM 1503 N N . PHE A 1 195 ? 11.695 12.031 6.465 1 98.56 195 PHE A N 1
ATOM 1504 C CA . PHE A 1 195 ? 12.023 10.672 6.855 1 98.56 195 PHE A CA 1
ATOM 1505 C C . PHE A 1 195 ? 11.445 9.664 5.867 1 98.56 195 PHE A C 1
ATOM 1507 O O . PHE A 1 195 ? 12.094 8.672 5.539 1 98.56 195 PHE A O 1
ATOM 1514 N N . LEU A 1 196 ? 10.312 9.914 5.324 1 97.88 196 LEU A N 1
ATOM 1515 C CA . LEU A 1 196 ? 9.617 8.984 4.438 1 97.88 196 LEU A CA 1
ATOM 1516 C C . LEU A 1 196 ? 10.258 8.977 3.053 1 97.88 196 LEU A C 1
ATOM 1518 O O . LEU A 1 196 ? 10.203 7.969 2.346 1 97.88 196 LEU A O 1
ATOM 1522 N N . SER A 1 197 ? 10.922 10.039 2.617 1 96.38 197 SER A N 1
ATOM 1523 C CA . SER A 1 197 ? 11.414 10.211 1.253 1 96.38 197 SER A CA 1
ATOM 1524 C C . SER A 1 197 ? 12.758 9.531 1.058 1 96.38 197 SER A C 1
ATOM 1526 O O . SER A 1 197 ? 13.75 9.914 1.673 1 96.38 197 SER A O 1
ATOM 1528 N N . PRO A 1 198 ? 12.812 8.555 0.113 1 94.75 198 PRO A N 1
ATOM 1529 C CA . PRO A 1 198 ? 14.117 7.941 -0.153 1 94.75 198 PRO A CA 1
ATOM 1530 C C . PRO A 1 198 ? 15.102 8.914 -0.794 1 94.75 198 PRO A C 1
ATOM 1532 O O . PRO A 1 198 ? 16.312 8.656 -0.79 1 94.75 198 PRO A O 1
ATOM 1535 N N . LEU A 1 199 ? 14.641 9.961 -1.314 1 94 199 LEU A N 1
ATOM 1536 C CA . LEU A 1 199 ? 15.492 10.969 -1.938 1 94 199 LEU A CA 1
ATOM 1537 C C . LEU A 1 199 ? 16.203 11.812 -0.883 1 94 199 LEU A C 1
ATOM 1539 O O . LEU A 1 199 ? 17.344 12.227 -1.076 1 94 199 LEU A O 1
ATOM 1543 N N . ILE A 1 200 ? 15.508 12.016 0.216 1 96.12 200 ILE A N 1
ATOM 1544 C CA . ILE A 1 200 ? 15.992 12.938 1.241 1 96.12 200 ILE A CA 1
ATOM 1545 C C . ILE A 1 200 ? 16.625 12.148 2.387 1 96.12 200 ILE A C 1
ATOM 1547 O O . ILE A 1 200 ? 17.656 12.547 2.924 1 96.12 200 ILE A O 1
ATOM 1551 N N . ASN A 1 201 ? 16 11.094 2.775 1 98.06 201 ASN A N 1
ATOM 1552 C CA . ASN A 1 201 ? 16.484 10.266 3.875 1 98.06 201 ASN A CA 1
ATOM 1553 C C . ASN A 1 201 ? 17.578 9.305 3.418 1 98.06 201 ASN A C 1
ATOM 1555 O O . ASN A 1 201 ? 17.297 8.227 2.889 1 98.06 201 ASN A O 1
ATOM 1559 N N . LYS A 1 202 ? 18.781 9.648 3.742 1 97.94 202 LYS A N 1
ATOM 1560 C CA . LYS A 1 202 ? 19.938 8.852 3.326 1 97.94 202 LYS A CA 1
ATOM 1561 C C . LYS A 1 202 ? 20.547 8.109 4.508 1 97.94 202 LYS A C 1
ATOM 1563 O O . LYS A 1 202 ? 21.703 7.691 4.453 1 97.94 202 LYS A O 1
ATOM 1568 N N . ARG A 1 203 ? 19.734 8.039 5.555 1 98.25 203 ARG A N 1
ATOM 1569 C CA . ARG A 1 203 ? 20.203 7.332 6.742 1 98.25 203 ARG A CA 1
ATOM 1570 C C . ARG A 1 203 ? 20.453 5.855 6.441 1 98.25 203 ARG A C 1
ATOM 1572 O O . ARG A 1 203 ? 19.812 5.281 5.562 1 98.25 203 ARG A O 1
ATOM 1579 N N . THR A 1 204 ? 21.359 5.234 7.227 1 97.38 204 THR A N 1
ATOM 1580 C CA . THR A 1 204 ? 21.672 3.814 7.082 1 97.38 204 THR A CA 1
ATOM 1581 C C . THR A 1 204 ? 21.312 3.053 8.359 1 97.38 204 THR A C 1
ATOM 1583 O O . THR A 1 204 ? 21.578 1.854 8.461 1 97.38 204 THR A O 1
ATOM 1586 N N . ASP A 1 205 ? 20.766 3.758 9.266 1 98.06 205 ASP A N 1
ATOM 1587 C CA . ASP A 1 205 ? 20.359 3.137 10.523 1 98.06 205 ASP A CA 1
ATOM 1588 C C . ASP A 1 205 ? 18.906 2.686 10.469 1 98.06 205 ASP A C 1
ATOM 1590 O O . ASP A 1 205 ? 18.344 2.488 9.383 1 98.06 205 ASP A O 1
ATOM 1594 N N . GLU A 1 206 ? 18.219 2.477 11.633 1 98.31 206 GLU A N 1
ATOM 1595 C CA . GLU A 1 206 ? 16.891 1.898 11.711 1 98.31 206 GLU A CA 1
ATOM 1596 C C . GLU A 1 206 ? 15.82 2.912 11.305 1 98.31 206 GLU A C 1
ATOM 1598 O O . GLU A 1 206 ? 14.633 2.594 11.273 1 98.31 206 GLU A O 1
ATOM 1603 N N . TYR A 1 207 ? 16.25 4.121 10.891 1 98.62 207 TYR A N 1
ATOM 1604 C CA . TYR A 1 207 ? 15.297 5.141 10.469 1 98.62 207 TYR A CA 1
ATOM 1605 C C . TYR A 1 207 ? 15.453 5.445 8.984 1 98.62 207 TYR A C 1
ATOM 1607 O O . TYR A 1 207 ? 14.844 6.383 8.461 1 98.62 207 TYR A O 1
ATOM 1615 N N . GLY A 1 208 ? 16.359 4.684 8.25 1 97.88 208 GLY A N 1
ATOM 1616 C CA . GLY A 1 208 ? 16.547 4.875 6.82 1 97.88 208 GLY A CA 1
ATOM 1617 C C . GLY A 1 208 ? 16.641 3.572 6.047 1 97.88 208 GLY A C 1
ATOM 1618 O O . GLY A 1 208 ? 16.688 2.494 6.645 1 97.88 208 GLY A O 1
ATOM 1619 N N . GLY A 1 209 ? 16.641 3.67 4.723 1 96.06 209 GLY A N 1
ATOM 1620 C CA . GLY A 1 209 ? 16.734 2.492 3.871 1 96.06 209 GLY A CA 1
ATOM 1621 C C . GLY A 1 209 ? 15.391 1.925 3.484 1 96.06 209 GLY A C 1
ATOM 1622 O O . GLY A 1 209 ? 14.672 2.516 2.674 1 96.06 209 GLY A O 1
ATOM 1623 N N . THR A 1 210 ? 14.914 0.928 4.168 1 96.81 210 THR A N 1
ATOM 1624 C CA . THR A 1 210 ? 13.664 0.26 3.832 1 96.81 210 THR A CA 1
ATOM 1625 C C . THR A 1 210 ? 12.469 1.144 4.176 1 96.81 210 THR A C 1
ATOM 1627 O O . THR A 1 210 ? 12.586 2.061 4.992 1 96.81 210 THR A O 1
ATOM 1630 N N . LEU A 1 211 ? 11.344 0.856 3.523 1 97.56 211 LEU A N 1
ATOM 1631 C CA . LEU A 1 211 ? 10.125 1.612 3.801 1 97.56 211 LEU A CA 1
ATOM 1632 C C . LEU A 1 211 ? 9.75 1.519 5.277 1 97.56 211 LEU A C 1
ATOM 1634 O O . LEU A 1 211 ? 9.336 2.51 5.879 1 97.56 211 LEU A O 1
ATOM 1638 N N . GLU A 1 212 ? 9.969 0.319 5.922 1 97.94 212 GLU A N 1
ATOM 1639 C CA . GLU A 1 212 ? 9.68 0.126 7.34 1 97.94 212 GLU A CA 1
ATOM 1640 C C . GLU A 1 212 ? 10.516 1.072 8.203 1 97.94 212 GLU A C 1
ATOM 1642 O O . GLU A 1 212 ? 9.984 1.702 9.125 1 97.94 212 GLU A O 1
ATOM 1647 N N . ASN A 1 213 ? 11.781 1.145 7.836 1 98.38 213 ASN A N 1
ATOM 1648 C CA . ASN A 1 213 ? 12.688 2.004 8.594 1 98.38 213 ASN A CA 1
ATOM 1649 C C . ASN A 1 213 ? 12.344 3.479 8.414 1 98.38 213 ASN A C 1
ATOM 1651 O O . ASN A 1 213 ? 12.32 4.242 9.375 1 98.38 213 ASN A O 1
ATOM 1655 N N . ARG A 1 214 ? 12.047 3.844 7.219 1 98.44 214 ARG A N 1
ATOM 1656 C CA . ARG A 1 214 ? 11.734 5.238 6.926 1 98.44 214 ARG A CA 1
ATOM 1657 C C . ARG A 1 214 ? 10.422 5.66 7.578 1 98.44 214 ARG A C 1
ATOM 1659 O O . ARG A 1 214 ? 10.258 6.816 7.973 1 98.44 214 ARG A O 1
ATOM 1666 N N . ALA A 1 215 ? 9.477 4.711 7.727 1 98.56 215 ALA A N 1
ATOM 1667 C CA . ALA A 1 215 ? 8.18 5.008 8.312 1 98.56 215 ALA A CA 1
ATOM 1668 C C . ALA A 1 215 ? 8.242 4.961 9.836 1 98.56 215 ALA A C 1
ATOM 1670 O O . ALA A 1 215 ? 7.305 5.387 10.523 1 98.56 215 ALA A O 1
ATOM 1671 N N . ARG A 1 216 ? 9.305 4.473 10.414 1 98.81 216 ARG A N 1
ATOM 1672 C CA . ARG A 1 216 ? 9.422 4.227 11.844 1 98.81 216 ARG A CA 1
ATOM 1673 C C . ARG A 1 216 ? 9.195 5.512 12.641 1 98.81 216 ARG A C 1
ATOM 1675 O O . ARG A 1 216 ? 8.492 5.504 13.656 1 98.81 216 ARG A O 1
ATOM 1682 N N . PHE A 1 217 ? 9.758 6.633 12.133 1 98.81 217 PHE A N 1
ATOM 1683 C CA . PHE A 1 217 ? 9.695 7.902 12.844 1 98.81 217 PHE A CA 1
ATOM 1684 C C . PHE A 1 217 ? 8.25 8.32 13.07 1 98.81 217 PHE A C 1
ATOM 1686 O O . PHE A 1 217 ? 7.844 8.586 14.203 1 98.81 217 PHE A O 1
ATOM 1693 N N . VAL A 1 218 ? 7.43 8.344 12.031 1 98.81 218 VAL A N 1
ATOM 1694 C CA . VAL A 1 218 ? 6.055 8.812 12.156 1 98.81 218 VAL A CA 1
ATOM 1695 C C . VAL A 1 218 ? 5.23 7.805 12.953 1 98.81 218 VAL A C 1
ATOM 1697 O O . VAL A 1 218 ? 4.348 8.188 13.727 1 98.81 218 VAL A O 1
ATOM 1700 N N . LEU A 1 219 ? 5.496 6.523 12.812 1 98.88 219 LEU A N 1
ATOM 1701 C CA . LEU A 1 219 ? 4.754 5.504 13.547 1 98.88 219 LEU A CA 1
ATOM 1702 C C . LEU A 1 219 ? 5.047 5.59 15.039 1 98.88 219 LEU A C 1
ATOM 1704 O O . LEU A 1 219 ? 4.145 5.43 15.867 1 98.88 219 LEU A O 1
ATOM 1708 N N . GLU A 1 220 ? 6.316 5.852 15.359 1 98.88 220 GLU A N 1
ATOM 1709 C CA . GLU A 1 220 ? 6.676 6.02 16.766 1 98.88 220 GLU A CA 1
ATOM 1710 C C . GLU A 1 220 ? 6 7.25 17.359 1 98.88 220 GLU A C 1
ATOM 1712 O O . GLU A 1 220 ? 5.578 7.23 18.516 1 98.88 220 GLU A O 1
ATOM 1717 N N . ILE A 1 221 ? 5.875 8.312 16.562 1 98.81 221 ILE A N 1
ATOM 1718 C CA . ILE A 1 221 ? 5.184 9.516 17.016 1 98.81 221 ILE A CA 1
ATOM 1719 C C . ILE A 1 221 ? 3.725 9.18 17.328 1 98.81 221 ILE A C 1
ATOM 1721 O O . ILE A 1 221 ? 3.232 9.492 18.422 1 98.81 221 ILE A O 1
ATOM 1725 N N . VAL A 1 222 ? 3.059 8.508 16.438 1 98.56 222 VAL A N 1
ATOM 1726 C CA . VAL A 1 222 ? 1.644 8.188 16.594 1 98.56 222 VAL A CA 1
ATOM 1727 C C . VAL A 1 222 ? 1.447 7.301 17.812 1 98.56 222 VAL A C 1
ATOM 1729 O O . VAL A 1 222 ? 0.58 7.57 18.656 1 98.56 222 VAL A O 1
ATOM 1732 N N . ARG A 1 223 ? 2.248 6.273 17.984 1 98.06 223 ARG A N 1
ATOM 1733 C CA . ARG A 1 223 ? 2.125 5.348 19.094 1 98.06 223 ARG A CA 1
ATOM 1734 C C . ARG A 1 223 ? 2.393 6.055 20.422 1 98.06 223 ARG A C 1
ATOM 1736 O O . ARG A 1 223 ? 1.732 5.773 21.422 1 98.06 223 ARG A O 1
ATOM 1743 N N . ALA A 1 224 ? 3.393 6.922 20.359 1 98.5 224 ALA A N 1
ATOM 1744 C CA . ALA A 1 224 ? 3.732 7.656 21.578 1 98.5 224 ALA A CA 1
ATOM 1745 C C . ALA A 1 224 ? 2.592 8.578 22 1 98.5 224 ALA A C 1
ATOM 1747 O O . ALA A 1 224 ? 2.285 8.688 23.188 1 98.5 224 ALA A O 1
ATOM 1748 N N . ILE A 1 225 ? 2.004 9.258 21.062 1 98.31 225 ILE A N 1
ATOM 1749 C CA . ILE A 1 225 ? 0.88 10.133 21.375 1 98.31 225 ILE A CA 1
ATOM 1750 C C . ILE A 1 225 ? -0.291 9.297 21.891 1 98.31 225 ILE A C 1
ATOM 1752 O O . ILE A 1 225 ? -0.93 9.664 22.891 1 98.31 225 ILE A O 1
ATOM 1756 N N . GLN A 1 226 ? -0.561 8.188 21.297 1 96.38 226 GLN A N 1
ATOM 1757 C CA . GLN A 1 226 ? -1.658 7.32 21.719 1 96.38 226 GLN A CA 1
ATOM 1758 C C . GLN A 1 226 ? -1.462 6.824 23.141 1 96.38 226 GLN A C 1
ATOM 1760 O O . GLN A 1 226 ? -2.432 6.652 23.891 1 96.38 226 GLN A O 1
ATOM 1765 N N . ALA A 1 227 ? -0.277 6.523 23.469 1 95.88 227 ALA A N 1
ATOM 1766 C CA . ALA A 1 227 ? 0.032 6.027 24.812 1 95.88 227 ALA A CA 1
ATOM 1767 C C . ALA A 1 227 ? -0.289 7.074 25.875 1 95.88 227 ALA A C 1
ATOM 1769 O O . ALA A 1 227 ? -0.67 6.734 26.984 1 95.88 227 ALA A O 1
ATOM 1770 N N . LYS A 1 228 ? -0.134 8.32 25.484 1 96.31 228 LYS A N 1
ATOM 1771 C CA . LYS A 1 228 ? -0.354 9.422 26.422 1 96.31 228 LYS A CA 1
ATOM 1772 C C . LYS A 1 228 ? -1.799 9.906 26.359 1 96.31 228 LYS A C 1
ATOM 1774 O O . LYS A 1 228 ? -2.367 10.297 27.391 1 96.31 228 LYS A O 1
ATOM 1779 N N . LEU A 1 229 ? -2.348 9.969 25.234 1 95.38 229 LEU A N 1
ATOM 1780 C CA . LEU A 1 229 ? -3.689 10.469 24.953 1 95.38 229 LEU A CA 1
ATOM 1781 C C . LEU A 1 229 ? -4.543 9.391 24.297 1 95.38 229 LEU A C 1
ATOM 1783 O O . LEU A 1 229 ? -4.422 9.148 23.094 1 95.38 229 LEU A O 1
ATOM 1787 N N . PRO A 1 230 ? -5.387 8.805 25 1 85.38 230 PRO A N 1
ATOM 1788 C CA . PRO A 1 230 ? -6.109 7.648 24.469 1 85.38 230 PRO A CA 1
ATOM 1789 C C . PRO A 1 230 ? -6.965 8 23.25 1 85.38 230 PRO A C 1
ATOM 1791 O O . PRO A 1 230 ? -7.543 9.094 23.188 1 85.38 230 PRO A O 1
ATOM 1794 N N . SER A 1 231 ? -7.152 6.965 22.438 1 83.25 231 SER A N 1
ATOM 1795 C CA . SER A 1 231 ? -7.754 7.109 21.109 1 83.25 231 SER A CA 1
ATOM 1796 C C . SER A 1 231 ? -9.266 7.27 21.203 1 83.25 231 SER A C 1
ATOM 1798 O O . SER A 1 231 ? -9.914 7.664 20.234 1 83.25 231 SER A O 1
ATOM 1800 N N . ASP A 1 232 ? -9.805 6.992 22.234 1 85.06 232 ASP A N 1
ATOM 1801 C CA . ASP A 1 232 ? -11.258 7.102 22.375 1 85.06 232 ASP A CA 1
ATOM 1802 C C . ASP A 1 232 ? -11.672 8.531 22.703 1 85.06 232 ASP A C 1
ATOM 1804 O O . ASP A 1 232 ? -12.82 8.781 23.062 1 85.06 232 ASP A O 1
ATOM 1808 N N . GLY A 1 233 ? -10.945 9.531 22.484 1 90.62 233 GLY A N 1
ATOM 1809 C CA . GLY A 1 233 ? -11.352 10.898 22.75 1 90.62 233 GLY A CA 1
ATOM 1810 C C . GLY A 1 233 ? -10.469 11.93 22.078 1 90.62 233 GLY A C 1
ATOM 1811 O O . GLY A 1 233 ? -10.789 13.125 22.078 1 90.62 233 GLY A O 1
ATOM 1812 N N . PHE A 1 234 ? -9.383 11.477 21.688 1 97.31 234 PHE A N 1
ATOM 1813 C CA . PHE A 1 234 ? -8.422 12.391 21.078 1 97.31 234 PHE A CA 1
ATOM 1814 C C . PHE A 1 234 ? -8.062 11.93 19.672 1 97.31 234 PHE A C 1
ATOM 1816 O O . PHE A 1 234 ? -7.562 10.82 19.484 1 97.31 234 PHE A O 1
ATOM 1823 N N . VAL A 1 235 ? -8.305 12.789 18.703 1 98.25 235 VAL A N 1
ATOM 1824 C CA . VAL A 1 235 ? -8.133 12.445 17.297 1 98.25 235 VAL A CA 1
ATOM 1825 C C . VAL A 1 235 ? -6.664 12.602 16.906 1 98.25 235 VAL A C 1
ATOM 1827 O O . VAL A 1 235 ? -6.039 13.625 17.203 1 98.25 235 VAL A O 1
ATOM 1830 N N . ILE A 1 236 ? -6.082 11.586 16.328 1 98.38 236 ILE A N 1
ATOM 1831 C CA . ILE A 1 236 ? -4.816 11.719 15.625 1 98.38 236 ILE A CA 1
ATOM 1832 C C . ILE A 1 236 ? -5.059 11.648 14.117 1 98.38 236 ILE A C 1
ATOM 1834 O O . ILE A 1 236 ? -5.59 10.664 13.609 1 98.38 236 ILE A O 1
ATOM 1838 N N . ALA A 1 237 ? -4.797 12.734 13.453 1 98.44 237 ALA A N 1
ATOM 1839 C CA . ALA A 1 237 ? -4.902 12.836 12 1 98.44 237 ALA A CA 1
ATOM 1840 C C . ALA A 1 237 ? -3.529 13 11.359 1 98.44 237 ALA A C 1
ATOM 1842 O O . ALA A 1 237 ? -2.539 13.242 12.055 1 98.44 237 ALA A O 1
ATOM 1843 N N . ALA A 1 238 ? -3.434 12.773 10.078 1 98.5 238 ALA A N 1
ATOM 1844 C CA . ALA A 1 238 ? -2.189 12.969 9.344 1 98.5 238 ALA A CA 1
ATOM 1845 C C . ALA A 1 238 ? -2.459 13.578 7.969 1 98.5 238 ALA A C 1
ATOM 1847 O O . ALA A 1 238 ? -3.375 13.148 7.262 1 98.5 238 ALA A O 1
ATOM 1848 N N . LYS A 1 239 ? -1.769 14.602 7.699 1 97.81 239 LYS A N 1
ATOM 1849 C CA . LYS A 1 239 ? -1.694 15.086 6.328 1 97.81 239 LYS A CA 1
ATOM 1850 C C . LYS A 1 239 ? -0.595 14.375 5.547 1 97.81 239 LYS A C 1
ATOM 1852 O O . LYS A 1 239 ? 0.565 14.367 5.965 1 97.81 239 LYS A O 1
ATOM 1857 N N . LEU A 1 240 ? -0.939 13.758 4.402 1 96 240 LEU A N 1
ATOM 1858 C CA . LEU A 1 240 ? 0.004 12.938 3.645 1 96 240 LEU A CA 1
ATOM 1859 C C . LEU A 1 240 ? 0.076 13.398 2.191 1 96 240 LEU A C 1
ATOM 1861 O O . LEU A 1 240 ? -0.941 13.773 1.604 1 96 240 LEU A O 1
ATOM 1865 N N . ASN A 1 241 ? 1.282 13.312 1.657 1 91.94 241 ASN A N 1
ATOM 1866 C CA . ASN A 1 241 ? 1.413 13.375 0.206 1 91.94 241 ASN A CA 1
ATOM 1867 C C . ASN A 1 241 ? 0.981 12.07 -0.453 1 91.94 241 ASN A C 1
ATOM 1869 O O . ASN A 1 241 ? 1.404 10.992 -0.037 1 91.94 241 ASN A O 1
ATOM 1873 N N . CYS A 1 242 ? 0.151 12.211 -1.431 1 88.06 242 CYS A N 1
ATOM 1874 C CA . CYS A 1 242 ? -0.111 11.016 -2.223 1 88.06 242 CYS A CA 1
ATOM 1875 C C . CYS A 1 242 ? 1.113 10.625 -3.045 1 88.06 242 CYS A C 1
ATOM 1877 O O . CYS A 1 242 ? 1.299 9.453 -3.373 1 88.06 242 CYS A O 1
ATOM 1879 N N . HIS A 1 243 ? 1.867 11.609 -3.408 1 82.06 243 HIS A N 1
ATOM 1880 C CA . HIS A 1 243 ? 3.072 11.516 -4.227 1 82.06 243 HIS A CA 1
ATOM 1881 C C . HIS A 1 243 ? 3.906 12.789 -4.117 1 82.06 243 HIS A C 1
ATOM 1883 O O . HIS A 1 243 ? 3.357 13.891 -3.984 1 82.06 243 HIS A O 1
ATOM 1889 N N . ASP A 1 244 ? 5.254 12.617 -4.117 1 77.06 244 ASP A N 1
ATOM 1890 C CA . ASP A 1 244 ? 6.094 13.812 -4.043 1 77.06 244 ASP A CA 1
ATOM 1891 C C . ASP A 1 244 ? 6.234 14.469 -5.41 1 77.06 244 ASP A C 1
ATOM 1893 O O . ASP A 1 244 ? 6.656 15.625 -5.508 1 77.06 244 ASP A O 1
ATOM 1897 N N . PHE A 1 245 ? 5.871 13.789 -6.449 1 69.81 245 PHE A N 1
ATOM 1898 C CA . PHE A 1 245 ? 5.957 14.211 -7.844 1 69.81 245 PHE A CA 1
ATOM 1899 C C . PHE A 1 245 ? 7.395 14.539 -8.227 1 69.81 245 PHE A C 1
ATOM 1901 O O . PHE A 1 245 ? 7.641 15.438 -9.031 1 69.81 245 PHE A O 1
ATOM 1908 N N . ILE A 1 246 ? 8.359 14.016 -7.469 1 71.75 246 ILE A N 1
ATOM 1909 C CA . ILE A 1 246 ? 9.789 14.133 -7.75 1 71.75 246 ILE A CA 1
ATOM 1910 C C . ILE A 1 246 ? 10.375 12.75 -8.008 1 71.75 246 ILE A C 1
ATOM 1912 O O . ILE A 1 246 ? 10.07 11.797 -7.285 1 71.75 246 ILE A O 1
ATOM 1916 N N . GLU A 1 247 ? 11.117 12.727 -9.086 1 72.62 247 GLU A N 1
ATOM 1917 C CA . GLU A 1 247 ? 11.781 11.453 -9.367 1 72.62 247 GLU A CA 1
ATOM 1918 C C . GLU A 1 247 ? 12.656 11.016 -8.195 1 72.62 247 GLU A C 1
ATOM 1920 O O . GLU A 1 247 ? 13.438 11.812 -7.668 1 72.62 247 GLU A O 1
ATOM 1925 N N . GLY A 1 248 ? 12.398 9.852 -7.785 1 79 248 GLY A N 1
ATOM 1926 C CA . GLY A 1 248 ? 13.195 9.305 -6.699 1 79 248 GLY A CA 1
ATOM 1927 C C . GLY A 1 248 ? 12.609 9.586 -5.328 1 79 248 GLY A C 1
ATOM 1928 O O . GLY A 1 248 ? 13.109 9.086 -4.32 1 79 248 GLY A O 1
ATOM 1929 N N . GLY A 1 249 ? 11.578 10.422 -5.297 1 87 249 GLY A N 1
ATOM 1930 C CA . GLY A 1 249 ? 10.898 10.672 -4.039 1 87 249 GLY A CA 1
ATOM 1931 C C . GLY A 1 249 ? 9.938 9.57 -3.648 1 87 249 GLY A C 1
ATOM 1932 O O . GLY A 1 249 ? 10.07 8.438 -4.102 1 87 249 GLY A O 1
ATOM 1933 N N . THR A 1 250 ? 9.102 9.891 -2.699 1 90.31 250 THR A N 1
ATOM 1934 C CA . THR A 1 250 ? 8.109 8.914 -2.24 1 90.31 250 THR A CA 1
ATOM 1935 C C . THR A 1 250 ? 7.109 8.602 -3.348 1 90.31 250 THR A C 1
ATOM 1937 O O . THR A 1 250 ? 6.582 9.508 -3.994 1 90.31 250 THR A O 1
ATOM 1940 N N . SER A 1 251 ? 6.852 7.375 -3.541 1 92.31 251 SER A N 1
ATOM 1941 C CA . SER A 1 251 ? 5.922 6.949 -4.586 1 92.31 251 SER A CA 1
ATOM 1942 C C . SER A 1 251 ? 4.52 6.742 -4.023 1 92.31 251 SER A C 1
ATOM 1944 O O . SER A 1 251 ? 4.344 6.594 -2.811 1 92.31 251 SER A O 1
ATOM 1946 N N . PHE A 1 252 ? 3.555 6.77 -4.957 1 93.81 252 PHE A N 1
ATOM 1947 C CA . PHE A 1 252 ? 2.176 6.492 -4.566 1 93.81 252 PHE A CA 1
ATOM 1948 C C . PHE A 1 252 ? 2.059 5.113 -3.934 1 93.81 252 PHE A C 1
ATOM 1950 O O . PHE A 1 252 ? 1.346 4.938 -2.943 1 93.81 252 PHE A O 1
ATOM 1957 N N . ALA A 1 253 ? 2.768 4.102 -4.445 1 95.88 253 ALA A N 1
ATOM 1958 C CA . ALA A 1 253 ? 2.736 2.74 -3.916 1 95.88 253 ALA A CA 1
ATOM 1959 C C . ALA A 1 253 ? 3.199 2.707 -2.463 1 95.88 253 ALA A C 1
ATOM 1961 O O . ALA A 1 253 ? 2.559 2.08 -1.616 1 95.88 253 ALA A O 1
ATOM 1962 N N . GLU A 1 254 ? 4.25 3.373 -2.188 1 97.19 254 GLU A N 1
ATOM 1963 C CA . GLU A 1 254 ? 4.766 3.438 -0.825 1 97.19 254 GLU A CA 1
ATOM 1964 C C . GLU A 1 254 ? 3.768 4.105 0.115 1 97.19 254 GLU A C 1
ATOM 1966 O O . GLU A 1 254 ? 3.582 3.662 1.25 1 97.19 254 GLU A O 1
ATOM 1971 N N . MET A 1 255 ? 3.111 5.121 -0.383 1 96.75 255 MET A N 1
ATOM 1972 C CA . MET A 1 255 ? 2.195 5.879 0.465 1 96.75 255 MET A CA 1
ATOM 1973 C C . MET A 1 255 ? 0.944 5.066 0.777 1 96.75 255 MET A C 1
ATOM 1975 O O . MET A 1 255 ? 0.347 5.227 1.844 1 96.75 255 MET A O 1
ATOM 1979 N N . CYS A 1 256 ? 0.554 4.176 -0.131 1 97.56 256 CYS A N 1
ATOM 1980 C CA . CYS A 1 256 ? -0.546 3.268 0.169 1 97.56 256 CYS A CA 1
ATOM 1981 C C . CYS A 1 256 ? -0.235 2.42 1.397 1 97.56 256 CYS A C 1
ATOM 1983 O O . CYS A 1 256 ? -1.076 2.277 2.287 1 97.56 256 CYS A O 1
ATOM 1985 N N . VAL A 1 257 ? 0.959 1.94 1.48 1 98.5 257 VAL A N 1
ATOM 1986 C CA . VAL A 1 257 ? 1.387 1.08 2.578 1 98.5 257 VAL A CA 1
ATOM 1987 C C . VAL A 1 257 ? 1.495 1.897 3.863 1 98.5 257 VAL A C 1
ATOM 1989 O O . VAL A 1 257 ? 1.005 1.479 4.914 1 98.5 257 VAL A O 1
ATOM 1992 N N . VAL A 1 258 ? 2.041 3.074 3.756 1 98.5 258 VAL A N 1
ATOM 1993 C CA . VAL A 1 258 ? 2.236 3.932 4.922 1 98.5 258 VAL A CA 1
ATOM 1994 C C . VAL A 1 258 ? 0.881 4.352 5.488 1 98.5 258 VAL A C 1
ATOM 1996 O O . VAL A 1 258 ? 0.688 4.367 6.703 1 98.5 258 VAL A O 1
ATOM 1999 N N . ALA A 1 259 ? -0.056 4.703 4.609 1 98.31 259 ALA A N 1
ATOM 2000 C CA . ALA A 1 259 ? -1.393 5.082 5.059 1 98.31 259 ALA A CA 1
ATOM 2001 C C . ALA A 1 259 ? -2.045 3.959 5.855 1 98.31 259 ALA A C 1
ATOM 2003 O O . ALA A 1 259 ? -2.656 4.203 6.898 1 98.31 259 ALA A O 1
ATOM 2004 N N . LYS A 1 260 ? -1.896 2.74 5.363 1 98.56 260 LYS A N 1
ATOM 2005 C CA . LYS A 1 260 ? -2.471 1.599 6.07 1 98.56 260 LYS A CA 1
ATOM 2006 C C . LYS A 1 260 ? -1.81 1.404 7.43 1 98.56 260 LYS A C 1
ATOM 2008 O O . LYS A 1 260 ? -2.492 1.164 8.43 1 98.56 260 LYS A O 1
ATOM 2013 N N . TRP A 1 261 ? -0.461 1.484 7.504 1 98.56 261 TRP A N 1
ATOM 2014 C CA . TRP A 1 261 ? 0.263 1.359 8.766 1 98.56 261 TRP A CA 1
ATOM 2015 C C . TRP A 1 261 ? -0.186 2.426 9.758 1 98.56 261 TRP A C 1
ATOM 2017 O O . TRP A 1 261 ? -0.375 2.141 10.945 1 98.56 261 TRP A O 1
ATOM 2027 N N . LEU A 1 262 ? -0.377 3.654 9.273 1 98.56 262 LEU A N 1
ATOM 2028 C CA . LEU A 1 262 ? -0.791 4.758 10.133 1 98.56 262 LEU A CA 1
ATOM 2029 C C . LEU A 1 262 ? -2.209 4.539 10.656 1 98.56 262 LEU A C 1
ATOM 2031 O O . LEU A 1 262 ? -2.498 4.816 11.82 1 98.56 262 LEU A O 1
ATOM 2035 N N . GLU A 1 263 ? -3.111 4.082 9.766 1 98.06 263 GLU A N 1
ATOM 2036 C CA . GLU A 1 263 ? -4.457 3.752 10.227 1 98.06 263 GLU A CA 1
ATOM 2037 C C . GLU A 1 263 ? -4.418 2.727 11.352 1 98.06 263 GLU A C 1
ATOM 2039 O O . GLU A 1 263 ? -5.074 2.9 12.383 1 98.06 263 GLU A O 1
ATOM 2044 N N . GLN A 1 264 ? -3.605 1.675 11.156 1 96.75 264 GLN A N 1
ATOM 2045 C CA . GLN A 1 264 ? -3.486 0.609 12.148 1 96.75 264 GLN A CA 1
ATOM 2046 C C . GLN A 1 264 ? -2.877 1.13 13.445 1 96.75 264 GLN A C 1
ATOM 2048 O O . GLN A 1 264 ? -3.223 0.661 14.531 1 96.75 264 GLN A O 1
ATOM 2053 N N . ALA A 1 265 ? -2.037 2.143 13.367 1 96.81 265 ALA A N 1
ATOM 2054 C CA . ALA A 1 265 ? -1.363 2.699 14.539 1 96.81 265 ALA A CA 1
ATOM 2055 C C . ALA A 1 265 ? -2.303 3.602 15.336 1 96.81 265 ALA A C 1
ATOM 2057 O O . ALA A 1 265 ? -2.082 3.842 16.516 1 96.81 265 ALA A O 1
ATOM 2058 N N . GLY A 1 266 ? -3.285 4.195 14.625 1 96.44 266 GLY A N 1
ATOM 2059 C CA . GLY A 1 266 ? -4.227 4.977 15.406 1 96.44 266 GLY A CA 1
ATOM 2060 C C . GLY A 1 266 ? -4.676 6.246 14.711 1 96.44 266 GLY A C 1
ATOM 2061 O O . GLY A 1 266 ? -5.406 7.055 15.297 1 96.44 266 GLY A O 1
ATOM 2062 N N . VAL A 1 267 ? -4.246 6.469 13.5 1 97.62 267 VAL A N 1
ATOM 2063 C CA . VAL A 1 267 ? -4.699 7.645 12.766 1 97.62 267 VAL A CA 1
ATOM 2064 C C . VAL A 1 267 ? -6.156 7.457 12.344 1 97.62 267 VAL A C 1
ATOM 2066 O O . VAL A 1 267 ? -6.52 6.418 11.789 1 97.62 267 VAL A O 1
ATOM 2069 N N . ASP A 1 268 ? -6.918 8.484 12.57 1 96.75 268 ASP A N 1
ATOM 2070 C CA . ASP A 1 268 ? -8.367 8.383 12.406 1 96.75 268 ASP A CA 1
ATOM 2071 C C . ASP A 1 268 ? -8.852 9.242 11.234 1 96.75 268 ASP A C 1
ATOM 2073 O O . ASP A 1 268 ? -9.977 9.07 10.758 1 96.75 268 ASP A O 1
ATOM 2077 N N . PHE A 1 269 ? -8.07 10.109 10.797 1 98.12 269 PHE A N 1
ATOM 2078 C CA . PHE A 1 269 ? -8.406 11.039 9.719 1 98.12 269 PHE A CA 1
ATOM 2079 C C . PHE A 1 269 ? -7.18 11.359 8.875 1 98.12 269 PHE A C 1
ATOM 2081 O O . PHE A 1 269 ? -6.105 11.641 9.414 1 98.12 269 PHE A O 1
ATOM 2088 N N . PHE A 1 270 ? -7.312 11.188 7.52 1 98.38 270 PHE A N 1
ATOM 2089 C CA . PHE A 1 270 ? -6.242 11.547 6.602 1 98.38 270 PHE A CA 1
ATOM 2090 C C . PHE A 1 270 ? -6.645 12.734 5.738 1 98.38 270 PHE A C 1
ATOM 2092 O O . PHE A 1 270 ? -7.738 12.758 5.172 1 98.38 270 PHE A O 1
ATOM 2099 N N . ASP A 1 271 ? -5.828 13.75 5.68 1 97.81 271 ASP A N 1
ATOM 2100 C CA . ASP A 1 271 ? -5.91 14.828 4.691 1 97.81 271 ASP A CA 1
ATOM 2101 C C . ASP A 1 271 ? -4.891 14.625 3.574 1 97.81 271 ASP A C 1
ATOM 2103 O O . ASP A 1 271 ? -3.693 14.844 3.77 1 97.81 271 ASP A O 1
ATOM 2107 N N . ILE A 1 272 ? -5.355 14.258 2.389 1 96.31 272 ILE A N 1
ATOM 2108 C CA . ILE A 1 272 ? -4.465 13.922 1.285 1 96.31 272 ILE A CA 1
ATOM 2109 C C . ILE A 1 272 ? -4.168 15.172 0.459 1 96.31 272 ILE A C 1
ATOM 2111 O O . ILE A 1 272 ? -5.09 15.891 0.059 1 96.31 272 ILE A O 1
ATOM 2115 N N . SER A 1 273 ? -2.947 15.391 0.266 1 91.81 273 SER A N 1
ATOM 2116 C CA . SER A 1 273 ? -2.43 16.469 -0.578 1 91.81 273 SER A CA 1
ATOM 2117 C C . SER A 1 273 ? -1.335 15.953 -1.51 1 91.81 273 SER A C 1
ATOM 2119 O O . SER A 1 273 ? -1.343 14.789 -1.907 1 91.81 273 SER A O 1
ATOM 2121 N N . GLY A 1 274 ? -0.557 16.812 -2.023 1 79.69 274 GLY A N 1
ATOM 2122 C CA . GLY A 1 274 ? 0.533 16.406 -2.898 1 79.69 274 GLY A CA 1
ATOM 2123 C C . GLY A 1 274 ? 1.578 17.5 -3.088 1 79.69 274 GLY A C 1
ATOM 2124 O O . GLY A 1 274 ? 1.286 18.688 -2.926 1 79.69 274 GLY A O 1
ATOM 2125 N N . GLY A 1 275 ? 2.832 17.047 -3.33 1 72.56 275 GLY A N 1
ATOM 2126 C CA . GLY A 1 275 ? 3.902 17.953 -3.713 1 72.56 275 GLY A CA 1
ATOM 2127 C C . GLY A 1 275 ? 4.781 18.359 -2.549 1 72.56 275 GLY A C 1
ATOM 2128 O O . GLY A 1 275 ? 4.539 17.953 -1.408 1 72.56 275 GLY A O 1
ATOM 2129 N N . THR A 1 276 ? 5.957 18.828 -2.938 1 65.5 276 THR A N 1
ATOM 2130 C CA . THR A 1 276 ? 6.934 19.406 -2.02 1 65.5 276 THR A CA 1
ATOM 2131 C C . THR A 1 276 ? 7.293 20.828 -2.434 1 65.5 276 THR A C 1
ATOM 2133 O O . THR A 1 276 ? 6.812 21.328 -3.457 1 65.5 276 THR A O 1
ATOM 2136 N N . TYR A 1 277 ? 8.031 21.422 -1.568 1 59.91 277 TYR A N 1
ATOM 2137 C CA . TYR A 1 277 ? 8.516 22.75 -1.921 1 59.91 277 TYR A CA 1
ATOM 2138 C C . TYR A 1 277 ? 9.266 22.719 -3.248 1 59.91 277 TYR A C 1
ATOM 2140 O O . TYR A 1 277 ? 9.234 23.688 -4.008 1 59.91 277 TYR A O 1
ATOM 2148 N N . GLU A 1 278 ? 9.945 21.609 -3.457 1 54.5 278 GLU A N 1
ATOM 2149 C CA . GLU A 1 278 ? 10.734 21.469 -4.68 1 54.5 278 GLU A CA 1
ATOM 2150 C C . GLU A 1 278 ? 9.836 21.203 -5.887 1 54.5 278 GLU A C 1
ATOM 2152 O O . GLU A 1 278 ? 10.195 21.531 -7.02 1 54.5 278 GLU A O 1
ATOM 2157 N N . SER A 1 279 ? 8.82 20.609 -5.656 1 50.06 279 SER A N 1
ATOM 2158 C CA . SER A 1 279 ? 7.82 20.328 -6.676 1 50.06 279 SER A CA 1
ATOM 2159 C C . SER A 1 279 ? 6.406 20.469 -6.125 1 50.06 279 SER A C 1
ATOM 2161 O O . SER A 1 279 ? 5.707 19.484 -5.914 1 50.06 279 SER A O 1
ATOM 2163 N N . PRO A 1 280 ? 6.219 21.844 -5.91 1 43.25 280 PRO A N 1
ATOM 2164 C CA . PRO A 1 280 ? 4.926 22.078 -5.262 1 43.25 280 PRO A CA 1
ATOM 2165 C C . PRO A 1 280 ? 3.742 21.812 -6.184 1 43.25 280 PRO A C 1
ATOM 2167 O O . PRO A 1 280 ? 3.631 22.406 -7.25 1 43.25 280 PRO A O 1
ATOM 2170 N N . ALA A 1 281 ? 3.012 20.812 -5.879 1 45.91 281 ALA A N 1
ATOM 2171 C CA . ALA A 1 281 ? 1.85 20.547 -6.723 1 45.91 281 ALA A CA 1
ATOM 2172 C C . ALA A 1 281 ? 0.883 21.719 -6.715 1 45.91 281 ALA A C 1
ATOM 2174 O O . ALA A 1 281 ? 0.084 21.875 -7.641 1 45.91 281 ALA A O 1
ATOM 2175 N N . TRP A 1 282 ? 0.879 22.562 -5.539 1 41.94 282 TRP A N 1
ATOM 2176 C CA . TRP A 1 282 ? -0.101 23.625 -5.348 1 41.94 282 TRP A CA 1
ATOM 2177 C C . TRP A 1 282 ? 0.32 24.891 -6.086 1 41.94 282 TRP A C 1
ATOM 2179 O O . TRP A 1 282 ? -0.443 25.859 -6.16 1 41.94 282 TRP A O 1
ATOM 2189 N N . ARG A 1 283 ? 1.653 24.875 -6.27 1 41.44 283 ARG A N 1
ATOM 2190 C CA . ARG A 1 283 ? 2.156 26.047 -6.98 1 41.44 283 ARG A CA 1
ATOM 2191 C C . ARG A 1 283 ? 2.553 25.688 -8.406 1 41.44 283 ARG A C 1
ATOM 2193 O O . ARG A 1 283 ? 3.096 24.609 -8.656 1 41.44 283 ARG A O 1
ATOM 2200 N N . GLY A 1 284 ? 2.229 26.375 -9.484 1 39.72 284 GLY A N 1
ATOM 2201 C CA . GLY A 1 284 ? 2.801 26.547 -10.812 1 39.72 284 GLY A CA 1
ATOM 2202 C C . GLY A 1 284 ? 2.295 25.531 -11.812 1 39.72 284 GLY A C 1
ATOM 2203 O O . GLY A 1 284 ? 1.17 25.031 -11.695 1 39.72 284 GLY A O 1
ATOM 2204 N N . ASN A 1 285 ? 3.344 24.891 -12.539 1 39.19 285 ASN A N 1
ATOM 2205 C CA . ASN A 1 285 ? 3.209 24.141 -13.789 1 39.19 285 ASN A CA 1
ATOM 2206 C C . ASN A 1 285 ? 2.539 22.781 -13.562 1 39.19 285 ASN A C 1
ATOM 2208 O O . ASN A 1 285 ? 1.759 22.328 -14.398 1 39.19 285 ASN A O 1
ATOM 2212 N N . ILE A 1 286 ? 2.826 22.172 -12.445 1 41.78 286 ILE A N 1
ATOM 2213 C CA . ILE A 1 286 ? 2.219 20.859 -12.297 1 41.78 286 ILE A CA 1
ATOM 2214 C C . ILE A 1 286 ? 0.72 21 -12.047 1 41.78 286 ILE A C 1
ATOM 2216 O O . ILE A 1 286 ? -0.084 20.234 -12.578 1 41.78 286 ILE A O 1
ATOM 2220 N N . MET A 1 287 ? 0.382 22.047 -11.281 1 44.38 287 MET A N 1
ATOM 2221 C CA . MET A 1 287 ? -1.038 22.297 -11.062 1 44.38 287 MET A CA 1
ATOM 2222 C C . MET A 1 287 ? -1.729 22.672 -12.367 1 44.38 287 MET A C 1
ATOM 2224 O O . MET A 1 287 ? -2.869 22.266 -12.609 1 44.38 287 MET A O 1
ATOM 2228 N N . THR A 1 288 ? -0.96 23.484 -13.031 1 42.47 288 THR A N 1
ATOM 2229 C CA . THR A 1 288 ? -1.51 23.781 -14.352 1 42.47 288 THR A CA 1
ATOM 2230 C C . THR A 1 288 ? -1.649 22.5 -15.172 1 42.47 288 THR A C 1
ATOM 2232 O O . THR A 1 288 ? -2.643 22.312 -15.883 1 42.47 288 THR A O 1
ATOM 2235 N N . GLU A 1 289 ? -0.598 21.703 -14.953 1 45.16 289 GLU A N 1
ATOM 2236 C CA . GLU A 1 289 ? -0.65 20.469 -15.727 1 45.16 289 GLU A CA 1
ATOM 2237 C C . GLU A 1 289 ? -1.68 19.5 -15.148 1 45.16 289 GLU A C 1
ATOM 2239 O O . GLU A 1 289 ? -2.422 18.859 -15.891 1 45.16 289 GLU A O 1
ATOM 2244 N N . LEU A 1 290 ? -1.663 19.453 -13.836 1 49.94 290 LEU A N 1
ATOM 2245 C CA . LEU A 1 290 ? -2.668 18.594 -13.219 1 49.94 290 LEU A CA 1
ATOM 2246 C C . LEU A 1 290 ? -4.062 19.188 -13.367 1 49.94 290 LEU A C 1
ATOM 2248 O O . LEU A 1 290 ? -5.043 18.469 -13.516 1 49.94 290 LEU A O 1
ATOM 2252 N N . GLY A 1 291 ? -4.105 20.547 -13.305 1 46.28 291 GLY A N 1
ATOM 2253 C CA . GLY A 1 291 ? -5.355 21.281 -13.469 1 46.28 291 GLY A CA 1
ATOM 2254 C C . GLY A 1 291 ? -5.926 21.172 -14.875 1 46.28 291 GLY A C 1
ATOM 2255 O O . GLY A 1 291 ? -7.113 21.422 -15.086 1 46.28 291 GLY A O 1
ATOM 2256 N N . THR A 1 292 ? -4.926 21.047 -15.742 1 44.5 292 THR A N 1
ATOM 2257 C CA . THR A 1 292 ? -5.375 20.969 -17.125 1 44.5 292 THR A CA 1
ATOM 2258 C C . THR A 1 292 ? -5.801 19.547 -17.484 1 44.5 292 THR A C 1
ATOM 2260 O O . THR A 1 292 ? -6.371 19.312 -18.562 1 44.5 292 THR A O 1
ATOM 2263 N N . ARG A 1 293 ? -5.312 18.734 -16.5 1 49.66 293 ARG A N 1
ATOM 2264 C CA . ARG A 1 293 ? -5.863 17.438 -16.875 1 49.66 293 ARG A CA 1
ATOM 2265 C C . ARG A 1 293 ? -7.379 17.422 -16.719 1 49.66 293 ARG A C 1
ATOM 2267 O O . ARG A 1 293 ? -7.898 17.719 -15.641 1 49.66 293 ARG A O 1
ATOM 2274 N N . SER A 1 294 ? -8.047 17.438 -17.781 1 49 294 SER A N 1
ATOM 2275 C CA . SER A 1 294 ? -9.5 17.469 -17.891 1 49 294 SER A CA 1
ATOM 2276 C C . SER A 1 294 ? -10.156 16.656 -16.781 1 49 294 SER A C 1
ATOM 2278 O O . SER A 1 294 ? -11.172 17.078 -16.219 1 49 294 SER A O 1
ATOM 2280 N N . SER A 1 295 ? -9.5 15.656 -16.281 1 52.78 295 SER A N 1
ATOM 2281 C CA . SER A 1 295 ? -10.188 14.758 -15.359 1 52.78 295 SER A CA 1
ATOM 2282 C C . SER A 1 295 ? -10.195 15.305 -13.938 1 52.78 295 SER A C 1
ATOM 2284 O O . SER A 1 295 ? -11.219 15.273 -13.258 1 52.78 295 SER A O 1
ATOM 2286 N N . GLN A 1 296 ? -9.133 15.953 -13.492 1 54.19 296 GLN A N 1
ATOM 2287 C CA . GLN A 1 296 ? -9.062 16.469 -12.133 1 54.19 296 GLN A CA 1
ATOM 2288 C C . GLN A 1 296 ? -9.859 17.766 -11.992 1 54.19 296 GLN A C 1
ATOM 2290 O O . GLN A 1 296 ? -10.562 17.953 -11 1 54.19 296 GLN A O 1
ATOM 2295 N N . ARG A 1 297 ? -9.766 18.5 -13.016 1 53.66 297 ARG A N 1
ATOM 2296 C CA . ARG A 1 297 ? -10.57 19.719 -13.031 1 53.66 297 ARG A CA 1
ATOM 2297 C C . ARG A 1 297 ? -12.062 19.375 -13.039 1 53.66 297 ARG A C 1
ATOM 2299 O O . ARG A 1 297 ? -12.852 20.016 -12.344 1 53.66 297 ARG A O 1
ATOM 2306 N N . LEU A 1 298 ? -12.195 18.375 -13.719 1 62.69 298 LEU A N 1
ATOM 2307 C CA . LEU A 1 298 ? -13.594 17.969 -13.844 1 62.69 298 LEU A CA 1
ATOM 2308 C C . LEU A 1 298 ? -14.102 17.359 -12.547 1 62.69 298 LEU A C 1
ATOM 2310 O O . LEU A 1 298 ? -15.297 17.453 -12.242 1 62.69 298 LEU A O 1
ATOM 2314 N N . ARG A 1 299 ? -13.055 17.047 -11.766 1 71.5 299 ARG A N 1
ATOM 2315 C CA . ARG A 1 299 ? -13.5 16.328 -10.57 1 71.5 299 ARG A CA 1
ATOM 2316 C C . ARG A 1 299 ? -13.398 17.219 -9.336 1 71.5 299 ARG A C 1
ATOM 2318 O O . ARG A 1 299 ? -13.898 16.875 -8.266 1 71.5 299 ARG A O 1
ATOM 2325 N N . GLY A 1 300 ? -12.812 18.422 -9.461 1 74.06 300 GLY A N 1
ATOM 2326 C CA . GLY A 1 300 ? -12.945 19.438 -8.438 1 74.06 300 GLY A CA 1
ATOM 2327 C C . GLY A 1 300 ? -11.734 19.531 -7.523 1 74.06 300 GLY A C 1
ATOM 2328 O O . GLY A 1 300 ? -11.602 20.484 -6.75 1 74.06 300 GLY A O 1
ATOM 2329 N N . SER A 1 301 ? -10.898 18.516 -7.543 1 83.25 301 SER A N 1
ATOM 2330 C CA . SER A 1 301 ? -9.711 18.5 -6.691 1 83.25 301 SER A CA 1
ATOM 2331 C C . SER A 1 301 ? -8.5 17.938 -7.438 1 83.25 301 SER A C 1
ATOM 2333 O O . SER A 1 301 ? -8.633 16.984 -8.219 1 83.25 301 SER A O 1
ATOM 2335 N N . TYR A 1 302 ? -7.32 18.5 -7.031 1 80.56 302 TYR A N 1
ATOM 2336 C CA . TYR A 1 302 ? -6.082 18.125 -7.695 1 80.56 302 TYR A CA 1
ATOM 2337 C C . TYR A 1 302 ? -5.691 16.688 -7.344 1 80.56 302 TYR A C 1
ATOM 2339 O O . TYR A 1 302 ? -4.992 16.016 -8.109 1 80.56 302 TYR A O 1
ATOM 2347 N N . PHE A 1 303 ? -6.156 16.203 -6.219 1 87.69 303 PHE A N 1
ATOM 2348 C CA . PHE A 1 303 ? -5.609 14.945 -5.699 1 87.69 303 PHE A CA 1
ATOM 2349 C C . PHE A 1 303 ? -6.711 13.914 -5.508 1 87.69 303 PHE A C 1
ATOM 2351 O O . PHE A 1 303 ? -6.504 12.891 -4.848 1 87.69 303 PHE A O 1
ATOM 2358 N N . ILE A 1 304 ? -7.859 14.109 -6.07 1 90.06 304 ILE A N 1
ATOM 2359 C CA . ILE A 1 304 ? -9.062 13.336 -5.805 1 90.06 304 ILE A CA 1
ATOM 2360 C C . ILE A 1 304 ? -8.859 11.898 -6.273 1 90.06 304 ILE A C 1
ATOM 2362 O O . ILE A 1 304 ? -9.297 10.953 -5.613 1 90.06 304 ILE A O 1
ATOM 2366 N N . GLU A 1 305 ? -8.172 11.672 -7.352 1 87.25 305 GLU A N 1
ATOM 2367 C CA . GLU A 1 305 ? -7.98 10.328 -7.879 1 87.25 305 GLU A CA 1
ATOM 2368 C C . GLU A 1 305 ? -7.113 9.484 -6.941 1 87.25 305 GLU A C 1
ATOM 2370 O O . GLU A 1 305 ? -7.395 8.312 -6.711 1 87.25 305 GLU A O 1
ATOM 2375 N N . TRP A 1 306 ? -6.09 10.102 -6.398 1 90.5 306 TRP A N 1
ATOM 2376 C CA . TRP A 1 306 ? -5.223 9.406 -5.449 1 90.5 306 TRP A CA 1
ATOM 2377 C C . TRP A 1 306 ? -5.953 9.141 -4.137 1 90.5 306 TRP A C 1
ATOM 2379 O O . TRP A 1 306 ? -5.812 8.07 -3.549 1 90.5 306 TRP A O 1
ATOM 2389 N N . ALA A 1 307 ? -6.695 10.141 -3.768 1 93.69 307 ALA A N 1
ATOM 2390 C CA . ALA A 1 307 ? -7.441 9.977 -2.521 1 93.69 307 ALA A CA 1
ATOM 2391 C C . ALA A 1 307 ? -8.469 8.859 -2.635 1 93.69 307 ALA A C 1
ATOM 2393 O O . ALA A 1 307 ? -8.656 8.086 -1.692 1 93.69 307 ALA A O 1
ATOM 2394 N N . GLN A 1 308 ? -9.109 8.773 -3.766 1 93 308 GLN A N 1
ATOM 2395 C CA . GLN A 1 308 ? -10.094 7.723 -4.008 1 93 308 GLN A CA 1
ATOM 2396 C C . GLN A 1 308 ? -9.445 6.34 -3.922 1 93 308 GLN A C 1
ATOM 2398 O O . GLN A 1 308 ? -10.031 5.41 -3.361 1 93 308 GLN A O 1
ATOM 2403 N N . ASP A 1 309 ? -8.305 6.211 -4.453 1 92.56 309 ASP A N 1
ATOM 2404 C CA . ASP A 1 309 ? -7.59 4.941 -4.418 1 92.56 309 ASP A CA 1
ATOM 2405 C C . ASP A 1 309 ? -7.098 4.629 -3.006 1 92.56 309 ASP A C 1
ATOM 2407 O O . ASP A 1 309 ? -7.156 3.479 -2.562 1 92.56 309 ASP A O 1
ATOM 2411 N N . LEU A 1 310 ? -6.613 5.641 -2.311 1 96 310 LEU A N 1
ATOM 2412 C CA . LEU A 1 310 ? -6.168 5.445 -0.935 1 96 310 LEU A CA 1
ATOM 2413 C C . LEU A 1 310 ? -7.328 5.008 -0.045 1 96 310 LEU A C 1
ATOM 2415 O O . LEU A 1 310 ? -7.137 4.227 0.89 1 96 310 LEU A O 1
ATOM 2419 N N . LYS A 1 311 ? -8.5 5.52 -0.324 1 96.69 311 LYS A N 1
ATOM 2420 C CA . LYS A 1 311 ? -9.672 5.16 0.47 1 96.69 311 LYS A CA 1
ATOM 2421 C C . LYS A 1 311 ? -9.938 3.658 0.416 1 96.69 311 LYS A C 1
ATOM 2423 O O . LYS A 1 311 ? -10.375 3.064 1.402 1 96.69 311 LYS A O 1
ATOM 2428 N N . LYS A 1 312 ? -9.586 3.012 -0.689 1 94.88 312 LYS A N 1
ATOM 2429 C CA . LYS A 1 312 ? -9.812 1.581 -0.867 1 94.88 312 LYS A CA 1
ATOM 2430 C C . LYS A 1 312 ? -8.914 0.762 0.057 1 94.88 312 LYS A C 1
ATOM 2432 O O . LYS A 1 312 ? -9.195 -0.411 0.318 1 94.88 312 LYS A O 1
ATOM 2437 N N . VAL A 1 313 ? -7.863 1.359 0.449 1 96.56 313 VAL A N 1
ATOM 2438 C CA . VAL A 1 313 ? -6.887 0.703 1.312 1 96.56 313 VAL A CA 1
ATOM 2439 C C . VAL A 1 313 ? -7.34 0.795 2.768 1 96.56 313 VAL A C 1
ATOM 2441 O O . VAL A 1 313 ? -7.027 -0.082 3.576 1 96.56 313 VAL A O 1
ATOM 2444 N N . LEU A 1 314 ? -8.055 1.826 3.098 1 96.94 314 LEU A N 1
ATOM 2445 C CA . LEU A 1 314 ? -8.453 2.119 4.469 1 96.94 314 LEU A CA 1
ATOM 2446 C C . LEU A 1 314 ? -9.703 1.337 4.852 1 96.94 314 LEU A C 1
ATOM 2448 O O . LEU A 1 314 ? -10.531 1.028 3.992 1 96.94 314 LEU A O 1
ATOM 2452 N N . SER A 1 315 ? -9.828 1 6.164 1 95.62 315 SER A N 1
ATOM 2453 C CA . SER A 1 315 ? -10.969 0.229 6.637 1 95.62 315 SER A CA 1
ATOM 2454 C C . SER A 1 315 ? -11.773 1.012 7.668 1 95.62 315 SER A C 1
ATOM 2456 O O . SER A 1 315 ? -12.945 0.713 7.902 1 95.62 315 SER A O 1
ATOM 2458 N N . ARG A 1 316 ? -11.125 1.968 8.234 1 95.38 316 ARG A N 1
ATOM 2459 C CA . ARG A 1 316 ? -11.758 2.652 9.359 1 95.38 316 ARG A CA 1
ATOM 2460 C C . ARG A 1 316 ? -11.602 4.164 9.234 1 95.38 316 ARG A C 1
ATOM 2462 O O . ARG A 1 316 ? -12.57 4.91 9.422 1 95.38 316 ARG A O 1
ATOM 2469 N N . ALA A 1 317 ? -10.461 4.656 8.914 1 97.31 317 ALA A N 1
ATOM 2470 C CA . ALA A 1 317 ? -10.133 6.078 8.969 1 97.31 317 ALA A CA 1
ATOM 2471 C C . ALA A 1 317 ? -10.938 6.863 7.934 1 97.31 317 ALA A C 1
ATOM 2473 O O . ALA A 1 317 ? -11.234 6.355 6.848 1 97.31 317 ALA A O 1
ATOM 2474 N N . VAL A 1 318 ? -11.312 8.055 8.289 1 97.88 318 VAL A N 1
ATOM 2475 C CA . VAL A 1 318 ? -11.945 9 7.379 1 97.88 318 VAL A CA 1
ATOM 2476 C C . VAL A 1 318 ? -10.883 9.68 6.52 1 97.88 318 VAL A C 1
ATOM 2478 O O . VAL A 1 318 ? -9.75 9.875 6.969 1 97.88 318 VAL A O 1
ATOM 2481 N N . ILE A 1 319 ? -11.266 9.977 5.25 1 98.06 319 ILE A N 1
ATOM 2482 C CA . ILE A 1 319 ? -10.25 10.523 4.355 1 98.06 319 ILE A CA 1
ATOM 2483 C C . ILE A 1 319 ? -10.82 11.742 3.623 1 98.06 319 ILE A C 1
ATOM 2485 O O . ILE A 1 319 ? -11.977 11.734 3.203 1 98.06 319 ILE A O 1
ATOM 2489 N N . GLY A 1 320 ? -10.07 12.812 3.586 1 97.06 320 GLY A N 1
ATOM 2490 C CA . GLY A 1 320 ? -10.352 14 2.795 1 97.06 320 GLY A CA 1
ATOM 2491 C C . GLY A 1 320 ? -9.188 14.422 1.916 1 97.06 320 GLY A C 1
ATOM 2492 O O . GLY A 1 320 ? -8.133 13.789 1.936 1 97.06 320 GLY A O 1
ATOM 2493 N N . THR A 1 321 ? -9.453 15.305 1.034 1 94.62 321 THR A N 1
ATOM 2494 C CA . THR A 1 321 ? -8.383 15.883 0.229 1 94.62 321 THR A CA 1
ATOM 2495 C C . THR A 1 321 ? -8.461 17.406 0.234 1 94.62 321 THR A C 1
ATOM 2497 O O . THR A 1 321 ? -9.539 17.969 0.421 1 94.62 321 THR A O 1
ATOM 2500 N N . THR A 1 322 ? -7.324 17.938 0.086 1 92.44 322 THR A N 1
ATOM 2501 C CA . THR A 1 322 ? -7.23 19.391 -0.029 1 92.44 322 THR A CA 1
ATOM 2502 C C . THR A 1 322 ? -6.66 19.797 -1.388 1 92.44 322 THR A C 1
ATOM 2504 O O . THR A 1 322 ? -6.016 18.984 -2.059 1 92.44 322 THR A O 1
ATOM 2507 N N . GLY A 1 323 ? -7.078 20.969 -1.813 1 86.5 323 GLY A N 1
ATOM 2508 C CA . GLY A 1 323 ? -6.598 21.5 -3.078 1 86.5 323 GLY A CA 1
ATOM 2509 C C . GLY A 1 323 ? -7.645 21.469 -4.176 1 86.5 323 GLY A C 1
ATOM 2510 O O . GLY A 1 323 ? -8.102 20.391 -4.57 1 86.5 323 GLY A O 1
ATOM 2511 N N . GLY A 1 324 ? -8.047 22.656 -4.629 1 86.5 324 GLY A N 1
ATOM 2512 C CA . GLY A 1 324 ? -8.844 22.75 -5.844 1 86.5 324 GLY A CA 1
ATOM 2513 C C . GLY A 1 324 ? -10.328 22.859 -5.574 1 86.5 324 GLY A C 1
ATOM 2514 O O . GLY A 1 324 ? -11.086 23.297 -6.449 1 86.5 324 GLY A O 1
ATOM 2515 N N . TRP A 1 325 ? -10.812 22.547 -4.371 1 90.12 325 TRP A N 1
ATOM 2516 C CA . TRP A 1 325 ? -12.242 22.562 -4.078 1 90.12 325 TRP A CA 1
ATOM 2517 C C . TRP A 1 325 ? -12.789 23.984 -4.125 1 90.12 325 TRP A C 1
ATOM 2519 O O . TRP A 1 325 ? -12.383 24.844 -3.338 1 90.12 325 TRP A O 1
ATOM 2529 N N . ARG A 1 326 ? -13.734 24.219 -5.035 1 88.06 326 ARG A N 1
ATOM 2530 C CA . ARG A 1 326 ? -14.312 25.547 -5.176 1 88.06 326 ARG A CA 1
ATOM 2531 C C . ARG A 1 326 ? -15.789 25.469 -5.551 1 88.06 326 ARG A C 1
ATOM 2533 O O . ARG A 1 326 ? -16.531 26.453 -5.426 1 88.06 326 ARG A O 1
ATOM 2540 N N . ASP A 1 327 ? -16.219 24.266 -5.977 1 88.44 327 ASP A N 1
ATOM 2541 C CA . ASP A 1 327 ? -17.562 24.047 -6.496 1 88.44 327 ASP A CA 1
ATOM 2542 C C . ASP A 1 327 ? -18.344 23.078 -5.609 1 88.44 327 ASP A C 1
ATOM 2544 O O . ASP A 1 327 ? -18.016 21.906 -5.516 1 88.44 327 ASP A O 1
ATOM 2548 N N . GLY A 1 328 ? -19.453 23.672 -5.09 1 90.62 328 GLY A N 1
ATOM 2549 C CA . GLY A 1 328 ? -20.281 22.875 -4.195 1 90.62 328 GLY A CA 1
ATOM 2550 C C . GLY A 1 328 ? -20.828 21.625 -4.855 1 90.62 328 GLY A C 1
ATOM 2551 O O . GLY A 1 328 ? -20.969 20.578 -4.207 1 90.62 328 GLY A O 1
ATOM 2552 N N . PHE A 1 329 ? -21.109 21.719 -6.086 1 88.88 329 PHE A N 1
ATOM 2553 C CA . PHE A 1 329 ? -21.641 20.578 -6.812 1 88.88 329 PHE A CA 1
ATOM 2554 C C . PHE A 1 329 ? -20.609 19.469 -6.91 1 88.88 329 PHE A C 1
ATOM 2556 O O . PHE A 1 329 ? -20.922 18.297 -6.664 1 88.88 329 PHE A O 1
ATOM 2563 N N . ARG A 1 330 ? -19.422 19.797 -7.293 1 90.56 330 ARG A N 1
ATOM 2564 C CA . ARG A 1 330 ? -18.359 18.812 -7.418 1 90.56 330 ARG A CA 1
ATOM 2565 C C . ARG A 1 330 ? -18 18.219 -6.062 1 90.56 330 ARG A C 1
ATOM 2567 O O . ARG A 1 330 ? -17.703 17.016 -5.969 1 90.56 330 ARG A O 1
ATOM 2574 N N . MET A 1 331 ? -18.016 19.047 -5.105 1 94.62 331 MET A N 1
ATOM 2575 C CA . MET A 1 331 ? -17.766 18.562 -3.75 1 94.62 331 MET A CA 1
ATOM 2576 C C . MET A 1 331 ? -18.812 17.531 -3.334 1 94.62 331 MET A C 1
ATOM 2578 O O . MET A 1 331 ? -18.469 16.453 -2.854 1 94.62 331 MET A O 1
ATOM 2582 N N . ALA A 1 332 ? -20.062 17.891 -3.553 1 94.94 332 ALA A N 1
ATOM 2583 C CA . ALA A 1 332 ? -21.156 16.984 -3.201 1 94.94 332 ALA A CA 1
ATOM 2584 C C . ALA A 1 332 ? -21.062 15.68 -3.969 1 94.94 332 ALA A C 1
ATOM 2586 O O . ALA A 1 332 ? -21.312 14.602 -3.41 1 94.94 332 ALA A O 1
ATOM 2587 N N . GLU A 1 333 ? -20.75 15.789 -5.184 1 92.88 333 GLU A N 1
ATOM 2588 C CA . GLU A 1 333 ? -20.625 14.609 -6.027 1 92.88 333 GLU A CA 1
ATOM 2589 C C . GLU A 1 333 ? -19.531 13.672 -5.508 1 92.88 333 GLU A C 1
ATOM 2591 O O . GLU A 1 333 ? -19.734 12.453 -5.445 1 92.88 333 GLU A O 1
ATOM 2596 N N . ALA A 1 334 ? -18.375 14.18 -5.168 1 94.38 334 ALA A N 1
ATOM 2597 C CA . ALA A 1 334 ? -17.266 13.383 -4.672 1 94.38 334 ALA A CA 1
ATOM 2598 C C . ALA A 1 334 ? -17.641 12.641 -3.396 1 94.38 334 ALA A C 1
ATOM 2600 O O . ALA A 1 334 ? -17.297 11.469 -3.229 1 94.38 334 ALA A O 1
ATOM 2601 N N . VAL A 1 335 ? -18.391 13.289 -2.521 1 96.88 335 VAL A N 1
ATOM 2602 C CA . VAL A 1 335 ? -18.797 12.695 -1.255 1 96.88 335 VAL A CA 1
ATOM 2603 C C . VAL A 1 335 ? -19.891 11.664 -1.504 1 96.88 335 VAL A C 1
ATOM 2605 O O . VAL A 1 335 ? -19.844 10.555 -0.962 1 96.88 335 VAL A O 1
ATOM 2608 N N . GLU A 1 336 ? -20.812 12.016 -2.346 1 95.44 336 GLU A N 1
ATOM 2609 C CA . GLU A 1 336 ? -21.953 11.141 -2.635 1 95.44 336 GLU A CA 1
ATOM 2610 C C . GLU A 1 336 ? -21.484 9.844 -3.299 1 95.44 336 GLU A C 1
ATOM 2612 O O . GLU A 1 336 ? -22 8.766 -2.99 1 95.44 336 GLU A O 1
ATOM 2617 N N . ARG A 1 337 ? -20.547 9.969 -4.16 1 93.44 337 ARG A N 1
ATOM 2618 C CA . ARG A 1 337 ? -20.031 8.812 -4.895 1 93.44 337 ARG A CA 1
ATOM 2619 C C . ARG A 1 337 ? -19.078 7.988 -4.027 1 93.44 337 ARG A C 1
ATOM 2621 O O . ARG A 1 337 ? -18.641 6.914 -4.438 1 93.44 337 ARG A O 1
ATOM 2628 N N . GLY A 1 338 ? -18.719 8.5 -2.924 1 94.06 338 GLY A N 1
ATOM 2629 C CA . GLY A 1 338 ? -17.844 7.773 -2.016 1 94.06 338 GLY A CA 1
ATOM 2630 C C . GLY A 1 338 ? -16.375 7.883 -2.385 1 94.06 338 GLY A C 1
ATOM 2631 O O . GLY A 1 338 ? -15.555 7.09 -1.929 1 94.06 338 GLY A O 1
ATOM 2632 N N . ASN A 1 339 ? -16.031 8.828 -3.25 1 93.56 339 ASN A N 1
ATOM 2633 C CA . ASN A 1 339 ? -14.641 9.031 -3.615 1 93.56 339 ASN A CA 1
ATOM 2634 C C . ASN A 1 339 ? -13.805 9.484 -2.42 1 93.56 339 ASN A C 1
ATOM 2636 O O . ASN A 1 339 ? -12.656 9.07 -2.262 1 93.56 339 ASN A O 1
ATOM 2640 N N . ILE A 1 340 ? -14.359 10.352 -1.629 1 96.62 340 ILE A N 1
ATOM 2641 C CA . ILE A 1 340 ? -13.781 10.836 -0.38 1 96.62 340 ILE A CA 1
ATOM 2642 C C . ILE A 1 340 ? -14.898 11.086 0.638 1 96.62 340 ILE A C 1
ATOM 2644 O O . ILE A 1 340 ? -16.078 11.039 0.298 1 96.62 340 ILE A O 1
ATOM 2648 N N . ASP A 1 341 ? -14.438 11.344 1.836 1 98.12 341 ASP A N 1
ATOM 2649 C CA . ASP A 1 341 ? -15.406 11.562 2.904 1 98.12 341 ASP A CA 1
ATOM 2650 C C . ASP A 1 341 ? -15.562 13.055 3.203 1 98.12 341 ASP A C 1
ATOM 2652 O O . ASP A 1 341 ? -16.641 13.5 3.625 1 98.12 341 ASP A O 1
ATOM 2656 N N . LEU A 1 342 ? -14.453 13.812 3 1 98.06 342 LEU A N 1
ATOM 2657 C CA . LEU A 1 342 ? -14.43 15.219 3.363 1 98.06 342 LEU A CA 1
ATOM 2658 C C . LEU A 1 342 ? -13.719 16.047 2.295 1 98.06 342 LEU A C 1
ATOM 2660 O O . LEU A 1 342 ? -12.836 15.539 1.6 1 98.06 342 LEU A O 1
ATOM 2664 N N . CYS A 1 343 ? -14.148 17.312 2.197 1 97.06 343 CYS A N 1
ATOM 2665 C CA . CYS A 1 343 ? -13.484 18.266 1.314 1 97.06 343 CYS A CA 1
ATOM 2666 C C . CYS A 1 343 ? -12.75 19.328 2.115 1 97.06 343 CYS A C 1
ATOM 2668 O O . CYS A 1 343 ? -13.352 20.031 2.916 1 97.06 343 CYS A O 1
ATOM 2670 N N . GLY A 1 344 ? -11.461 19.375 1.875 1 96.69 344 GLY A N 1
ATOM 2671 C CA . GLY A 1 344 ? -10.633 20.344 2.574 1 96.69 344 GLY A CA 1
ATOM 2672 C C . GLY A 1 344 ? -10.562 21.688 1.875 1 96.69 344 GLY A C 1
ATOM 2673 O O . GLY A 1 344 ? -10.227 21.766 0.691 1 96.69 344 GLY A O 1
ATOM 2674 N N . LEU A 1 345 ? -10.828 22.766 2.658 1 95.31 345 LEU A N 1
ATOM 2675 C CA . LEU A 1 345 ? -10.906 24.125 2.115 1 95.31 345 LEU A CA 1
ATOM 2676 C C . LEU A 1 345 ? -9.828 25.016 2.727 1 95.31 345 LEU A C 1
ATOM 2678 O O . LEU A 1 345 ? -9.75 25.141 3.949 1 95.31 345 LEU A O 1
ATOM 2682 N N . GLY A 1 346 ? -8.984 25.516 1.912 1 92.69 346 GLY A N 1
ATOM 2683 C CA . GLY A 1 346 ? -7.992 26.484 2.334 1 92.69 346 GLY A CA 1
ATOM 2684 C C . GLY A 1 346 ? -8.305 27.891 1.862 1 92.69 346 GLY A C 1
ATOM 2685 O O . GLY A 1 346 ? -9.039 28.625 2.525 1 92.69 346 GLY A O 1
ATOM 2686 N N . ARG A 1 347 ? -8.039 28.172 0.661 1 87.31 347 ARG A N 1
ATOM 2687 C CA . ARG A 1 347 ? -8.148 29.484 0.061 1 87.31 347 ARG A CA 1
ATOM 2688 C C . ARG A 1 347 ? -9.602 29.969 0.037 1 87.31 347 ARG A C 1
ATOM 2690 O O . ARG A 1 347 ? -9.883 31.125 0.325 1 87.31 347 ARG A O 1
ATOM 2697 N N . PRO A 1 348 ? -10.508 29.094 -0.284 1 89.56 348 PRO A N 1
ATOM 2698 C CA . PRO A 1 348 ? -11.891 29.562 -0.265 1 89.56 348 PRO A CA 1
ATOM 2699 C C . PRO A 1 348 ? -12.32 30.094 1.101 1 89.56 348 PRO A C 1
ATOM 2701 O O . PRO A 1 348 ? -13.016 31.109 1.181 1 89.56 348 PRO A O 1
ATOM 2704 N N . LEU A 1 349 ? -11.891 29.5 2.107 1 91.31 349 LEU A N 1
ATOM 2705 C CA . LEU A 1 349 ? -12.266 29.922 3.449 1 91.31 349 LEU A CA 1
ATOM 2706 C C . LEU A 1 349 ? -11.5 31.172 3.855 1 91.31 349 LEU A C 1
ATOM 2708 O O . LEU A 1 349 ? -12.008 32 4.617 1 91.31 349 LEU A O 1
ATOM 2712 N N . ARG A 1 350 ? -10.25 31.219 3.391 1 87.25 350 ARG A N 1
ATOM 2713 C CA . ARG A 1 350 ? -9.484 32.438 3.639 1 87.25 350 ARG A CA 1
ATOM 2714 C C . ARG A 1 350 ? -10.148 33.656 2.98 1 87.25 350 ARG A C 1
ATOM 2716 O O . ARG A 1 350 ? -10.172 34.719 3.555 1 87.25 350 ARG A O 1
ATOM 2723 N N . ALA A 1 351 ? -10.703 33.438 1.854 1 88 351 ALA A N 1
ATOM 2724 C CA . ALA A 1 351 ? -11.344 34.5 1.088 1 88 351 ALA A CA 1
ATOM 2725 C C . ALA A 1 351 ? -12.719 34.844 1.653 1 88 351 ALA A C 1
ATOM 2727 O O . ALA A 1 351 ? -13.125 36 1.657 1 88 351 ALA A O 1
ATOM 2728 N N . ASP A 1 352 ? -13.406 33.875 2.059 1 91.44 352 ASP A N 1
ATOM 2729 C CA . ASP A 1 352 ? -14.766 34.031 2.57 1 91.44 352 ASP A CA 1
ATOM 2730 C C . ASP A 1 352 ? -15.039 33.031 3.709 1 91.44 352 ASP A C 1
ATOM 2732 O O . ASP A 1 352 ? -15.391 31.875 3.469 1 91.44 352 ASP A O 1
ATOM 2736 N N . PRO A 1 353 ? -15.016 33.531 4.957 1 91 353 PRO A N 1
ATOM 2737 C CA . PRO A 1 353 ? -15.242 32.625 6.098 1 91 353 PRO A CA 1
ATOM 2738 C C . PRO A 1 353 ? -16.625 32 6.078 1 91 353 PRO A C 1
ATOM 2740 O O . PRO A 1 353 ? -16.875 31.031 6.809 1 91 353 PRO A O 1
ATOM 2743 N N . HIS A 1 354 ? -17.547 32.531 5.238 1 92.81 354 HIS A N 1
ATOM 2744 C CA . HIS A 1 354 ? -18.906 32 5.188 1 92.81 354 HIS A CA 1
ATOM 2745 C C . HIS A 1 354 ? -19.094 31.078 3.99 1 92.81 354 HIS A C 1
ATOM 2747 O O . HIS A 1 354 ? -20.219 30.719 3.65 1 92.81 354 HIS A O 1
ATOM 2753 N N . PHE A 1 355 ? -17.984 30.734 3.406 1 94.06 355 PHE A N 1
ATOM 2754 C CA . PHE A 1 355 ? -18.016 29.891 2.211 1 94.06 355 PHE A CA 1
ATOM 2755 C C . PHE A 1 355 ? -18.781 28.609 2.475 1 94.06 355 PHE A C 1
ATOM 2757 O O . PHE A 1 355 ? -19.609 28.188 1.656 1 94.06 355 PHE A O 1
ATOM 2764 N N . VAL A 1 356 ? -18.594 27.969 3.57 1 95 356 VAL A N 1
ATOM 2765 C CA . VAL A 1 356 ? -19.219 26.688 3.91 1 95 356 VAL A CA 1
ATOM 2766 C C . VAL A 1 356 ? -20.734 26.859 3.982 1 95 356 VAL A C 1
ATOM 2768 O O . VAL A 1 356 ? -21.469 26.047 3.412 1 95 356 VAL A O 1
ATOM 2771 N N . GLN A 1 357 ? -21.188 27.891 4.633 1 93.81 357 GLN A N 1
ATOM 2772 C CA . GLN A 1 357 ? -22.609 28.141 4.734 1 93.81 357 GLN A CA 1
ATOM 2773 C C . GLN A 1 357 ? -23.234 28.344 3.354 1 93.81 357 GLN A C 1
ATOM 2775 O O . GLN A 1 357 ? -24.328 27.844 3.082 1 93.81 357 GLN A O 1
ATOM 2780 N N . LYS A 1 358 ? -22.547 29.062 2.6 1 92.25 358 LYS A N 1
ATOM 2781 C CA . LYS A 1 358 ? -23.031 29.312 1.246 1 92.25 358 LYS A CA 1
ATOM 2782 C C . LYS A 1 358 ? -23.125 28.016 0.442 1 92.25 358 LYS A C 1
ATOM 2784 O O . LYS A 1 358 ? -24.094 27.797 -0.285 1 92.25 358 LYS A O 1
ATOM 2789 N N . VAL A 1 359 ? -22.109 27.188 0.575 1 93.06 359 VAL A N 1
ATOM 2790 C CA . VAL A 1 359 ? -22.109 25.891 -0.109 1 93.06 359 VAL A CA 1
ATOM 2791 C C . VAL A 1 359 ? -23.281 25.047 0.377 1 93.06 359 VAL A C 1
ATOM 2793 O O . VAL A 1 359 ? -24.016 24.469 -0.429 1 93.06 359 VAL A O 1
ATOM 2796 N N . LEU A 1 360 ? -23.531 24.984 1.666 1 93.38 360 LEU A N 1
ATOM 2797 C CA . LEU A 1 360 ? -24.562 24.141 2.26 1 93.38 360 LEU A CA 1
ATOM 2798 C C . LEU A 1 360 ? -25.953 24.656 1.911 1 93.38 360 LEU A C 1
ATOM 2800 O O . LEU A 1 360 ? -26.938 23.906 1.99 1 93.38 360 LEU A O 1
ATOM 2804 N N . ARG A 1 361 ? -26 25.906 1.511 1 90.06 361 ARG A N 1
ATOM 2805 C CA . ARG A 1 361 ? -27.266 26.484 1.071 1 90.06 361 ARG A CA 1
ATOM 2806 C C . ARG A 1 361 ? -27.438 26.328 -0.437 1 90.06 361 ARG A C 1
ATOM 2808 O O . ARG A 1 361 ? -28.453 26.75 -0.995 1 90.06 361 ARG A O 1
ATOM 2815 N N . GLY A 1 362 ? -26.422 25.75 -1.103 1 86.56 362 GLY A N 1
ATOM 2816 C CA . GLY A 1 362 ? -26.484 25.531 -2.537 1 86.56 362 GLY A CA 1
ATOM 2817 C C . GLY A 1 362 ? -26.156 26.766 -3.354 1 86.56 362 GLY A C 1
ATOM 2818 O O . GLY A 1 362 ? -26.562 26.875 -4.512 1 86.56 362 GLY A O 1
ATOM 2819 N N . GLU A 1 363 ? -25.453 27.719 -2.82 1 79.69 363 GLU A N 1
ATOM 2820 C CA . GLU A 1 363 ? -25.234 29 -3.459 1 79.69 363 GLU A CA 1
ATOM 2821 C C . GLU A 1 363 ? -23.906 29.016 -4.219 1 79.69 363 GLU A C 1
ATOM 2823 O O . GLU A 1 363 ? -23.641 29.953 -4.98 1 79.69 363 GLU A O 1
ATOM 2828 N N . THR A 1 364 ? -22.984 28.141 -3.953 1 65.06 364 THR A N 1
ATOM 2829 C CA . THR A 1 364 ? -21.625 28.234 -4.496 1 65.06 364 THR A CA 1
ATOM 2830 C C . THR A 1 364 ? -21.5 27.375 -5.75 1 65.06 364 THR A C 1
ATOM 2832 O O . THR A 1 364 ? -21.672 26.156 -5.699 1 65.06 364 THR A O 1
ATOM 2835 N N . ARG A 1 365 ? -21.938 27.656 -6.863 1 59.59 365 ARG A N 1
ATOM 2836 C CA . ARG A 1 365 ? -21.516 27.062 -8.125 1 59.59 365 ARG A CA 1
ATOM 2837 C C . ARG A 1 365 ? -20.391 27.859 -8.773 1 59.59 365 ARG A C 1
ATOM 2839 O O . ARG A 1 365 ? -20.469 29.094 -8.852 1 59.59 365 ARG A O 1
ATOM 2846 N N . ILE A 1 366 ? -19.141 27.625 -8.281 1 50.75 366 ILE A N 1
ATOM 2847 C CA . ILE A 1 366 ? -18.125 28.453 -8.906 1 50.75 366 ILE A CA 1
ATOM 2848 C C . ILE A 1 366 ? -18.297 28.438 -10.43 1 50.75 366 ILE A C 1
ATOM 2850 O O . ILE A 1 366 ? -18.344 27.359 -11.039 1 50.75 366 ILE A O 1
ATOM 2854 N N . SER A 1 367 ? -18.766 29.406 -10.906 1 38.19 367 SER A N 1
ATOM 2855 C CA . SER A 1 367 ? -18.672 29.875 -12.289 1 38.19 367 SER A CA 1
ATOM 2856 C C . SER A 1 367 ? -17.281 29.641 -12.875 1 38.19 367 SER A C 1
ATOM 2858 O O . SER A 1 367 ? -16.312 29.531 -12.133 1 38.19 367 SER A O 1
ATOM 2860 N N . SER A 1 368 ? -17.109 29.266 -14.242 1 36.03 368 SER A N 1
ATOM 2861 C CA . SER A 1 368 ? -16 29.188 -15.18 1 36.03 368 SER A CA 1
ATOM 2862 C C . SER A 1 368 ? -14.859 30.109 -14.773 1 36.03 368 SER A C 1
ATOM 2864 O O . SER A 1 368 ? -13.734 29.984 -15.273 1 36.03 368 SER A O 1
ATOM 2866 N N . ASN A 1 369 ? -15.055 31.391 -14.289 1 30.14 369 ASN A N 1
ATOM 2867 C CA . ASN A 1 369 ? -14.047 32.438 -14.383 1 30.14 369 ASN A CA 1
ATOM 2868 C C . ASN A 1 369 ? -13.023 32.344 -13.258 1 30.14 369 ASN A C 1
ATOM 2870 O O . ASN A 1 369 ? -12.352 33.312 -12.938 1 30.14 369 ASN A O 1
ATOM 2874 N N . LEU A 1 370 ? -13.078 31.469 -12.375 1 29.17 370 LEU A N 1
ATOM 2875 C CA . LEU A 1 370 ? -11.828 31.656 -11.656 1 29.17 370 LEU A CA 1
ATOM 2876 C C . LEU A 1 370 ? -10.672 30.984 -12.391 1 29.17 370 LEU A C 1
ATOM 2878 O O . LEU A 1 370 ? -10.805 29.859 -12.859 1 29.17 370 LEU A O 1
ATOM 2882 N N . MET B 1 1 ? 25.875 -6.195 -32.25 1 38.47 1 MET B N 1
ATOM 2883 C CA . MET B 1 1 ? 25.656 -5.57 -30.969 1 38.47 1 MET B CA 1
ATOM 2884 C C . MET B 1 1 ? 26.156 -6.469 -29.844 1 38.47 1 MET B C 1
ATOM 2886 O O . MET B 1 1 ? 25.812 -7.652 -29.781 1 38.47 1 MET B O 1
ATOM 2890 N N . SER B 1 2 ? 27.172 -6.324 -29.188 1 46.81 2 SER B N 1
ATOM 2891 C CA . SER B 1 2 ? 28.031 -7.203 -28.406 1 46.81 2 SER B CA 1
ATOM 2892 C C . SER B 1 2 ? 27.266 -7.816 -27.234 1 46.81 2 SER B C 1
ATOM 2894 O O . SER B 1 2 ? 26.266 -7.262 -26.781 1 46.81 2 SER B O 1
ATOM 2896 N N . ALA B 1 3 ? 27.422 -9.297 -26.953 1 57.78 3 ALA B N 1
ATOM 2897 C CA . ALA B 1 3 ? 27.047 -10.148 -25.828 1 57.78 3 ALA B CA 1
ATOM 2898 C C . ALA B 1 3 ? 27.031 -9.359 -24.516 1 57.78 3 ALA B C 1
ATOM 2900 O O . ALA B 1 3 ? 26.422 -9.781 -23.531 1 57.78 3 ALA B O 1
ATOM 2901 N N . SER B 1 4 ? 27.422 -8.102 -24.609 1 73.75 4 SER B N 1
ATOM 2902 C CA . SER B 1 4 ? 27.688 -7.328 -23.406 1 73.75 4 SER B CA 1
ATOM 2903 C C . SER B 1 4 ? 26.406 -6.738 -22.828 1 73.75 4 SER B C 1
ATOM 2905 O O . SER B 1 4 ? 26.25 -6.633 -21.609 1 73.75 4 SER B O 1
ATOM 2907 N N . TYR B 1 5 ? 25.375 -6.574 -23.703 1 80.94 5 TYR B N 1
ATOM 2908 C CA . TYR B 1 5 ? 24.203 -5.848 -23.203 1 80.94 5 TYR B CA 1
ATOM 2909 C C . TYR B 1 5 ? 23.312 -6.754 -22.391 1 80.94 5 TYR B C 1
ATOM 2911 O O . TYR B 1 5 ? 22.484 -6.273 -21.609 1 80.94 5 TYR B O 1
ATOM 2919 N N . VAL B 1 6 ? 23.484 -8.07 -22.484 1 89.06 6 VAL B N 1
ATOM 2920 C CA . VAL B 1 6 ? 22.609 -8.992 -21.781 1 89.06 6 VAL B CA 1
ATOM 2921 C C . VAL B 1 6 ? 23.266 -9.461 -20.484 1 89.06 6 VAL B C 1
ATOM 2923 O O . VAL B 1 6 ? 22.703 -10.281 -19.75 1 89.06 6 VAL B O 1
ATOM 2926 N N . SER B 1 7 ? 24.406 -8.93 -20.141 1 91.94 7 SER B N 1
ATOM 2927 C CA . SER B 1 7 ? 25.188 -9.359 -18.984 1 91.94 7 SER B CA 1
ATOM 2928 C C . SER B 1 7 ? 24.359 -9.266 -17.703 1 91.94 7 SER B C 1
ATOM 2930 O O . SER B 1 7 ? 24.484 -10.117 -16.812 1 91.94 7 SER B O 1
ATOM 2932 N N . PRO B 1 8 ? 23.453 -8.266 -17.594 1 95.69 8 PRO B N 1
ATOM 2933 C CA . PRO B 1 8 ? 22.641 -8.211 -16.375 1 95.69 8 PRO B CA 1
ATOM 2934 C C . PRO B 1 8 ? 21.766 -9.438 -16.203 1 95.69 8 PRO B C 1
ATOM 2936 O O . PRO B 1 8 ? 21.469 -9.844 -15.062 1 95.69 8 PRO B O 1
ATOM 2939 N N . LEU B 1 9 ? 21.359 -10.039 -17.266 1 97.06 9 LEU B N 1
ATOM 2940 C CA . LEU B 1 9 ? 20.453 -11.188 -17.203 1 97.06 9 LEU B CA 1
ATOM 2941 C C . LEU B 1 9 ? 21.188 -12.438 -16.734 1 97.06 9 LEU B C 1
ATOM 2943 O O . LEU B 1 9 ? 20.562 -13.383 -16.25 1 97.06 9 LEU B O 1
ATOM 2947 N N . ALA B 1 10 ? 22.5 -12.43 -16.906 1 96.56 10 ALA B N 1
ATOM 2948 C CA . ALA B 1 10 ? 23.297 -13.609 -16.578 1 96.56 10 ALA B CA 1
ATOM 2949 C C . ALA B 1 10 ? 23.703 -13.609 -15.102 1 96.56 10 ALA B C 1
ATOM 2951 O O . ALA B 1 10 ? 24.219 -14.602 -14.594 1 96.56 10 ALA B O 1
ATOM 2952 N N . GLN B 1 11 ? 23.438 -12.508 -14.406 1 97.31 11 GLN B N 1
ATOM 2953 C CA . GLN B 1 11 ? 23.844 -12.375 -13.016 1 97.31 11 GLN B CA 1
ATOM 2954 C C . GLN B 1 11 ? 22.922 -13.164 -12.094 1 97.31 11 GLN B C 1
ATOM 2956 O O . GLN B 1 11 ? 21.688 -13.086 -12.227 1 97.31 11 GLN B O 1
ATOM 2961 N N . PRO B 1 12 ? 23.562 -13.953 -11.195 1 98.12 12 PRO B N 1
ATOM 2962 C CA . PRO B 1 12 ? 22.719 -14.648 -10.227 1 98.12 12 PRO B CA 1
ATOM 2963 C C . PRO B 1 12 ? 22.062 -13.703 -9.227 1 98.12 12 PRO B C 1
ATOM 2965 O O . PRO B 1 12 ? 22.453 -12.539 -9.117 1 98.12 12 PRO B O 1
ATOM 2968 N N . ILE B 1 13 ? 21.016 -14.156 -8.562 1 98.19 13 ILE B N 1
ATOM 2969 C CA . ILE B 1 13 ? 20.375 -13.406 -7.492 1 98.19 13 ILE B CA 1
ATOM 2970 C C . ILE B 1 13 ? 19.984 -14.352 -6.359 1 98.19 13 ILE B C 1
ATOM 2972 O O . ILE B 1 13 ? 19.562 -15.484 -6.605 1 98.19 13 ILE B O 1
ATOM 2976 N N . THR B 1 14 ? 20.125 -13.883 -5.172 1 97.81 14 THR B N 1
ATOM 2977 C CA . THR B 1 14 ? 19.828 -14.672 -3.982 1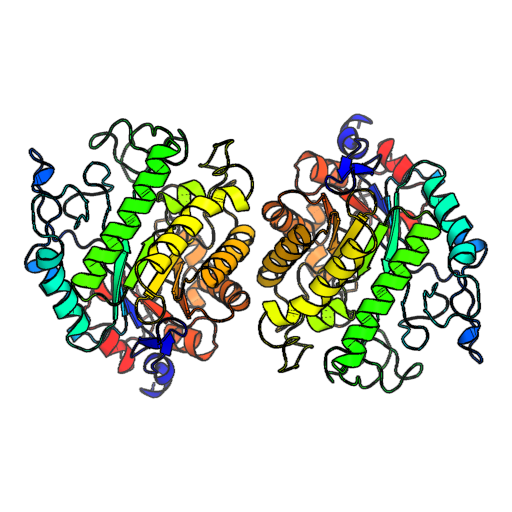 97.81 14 THR B CA 1
ATOM 2978 C C . THR B 1 14 ? 18.453 -14.305 -3.422 1 97.81 14 THR B C 1
ATOM 2980 O O . THR B 1 14 ? 18.109 -13.117 -3.32 1 97.81 14 THR B O 1
ATOM 2983 N N . LEU B 1 15 ? 17.594 -15.289 -3.174 1 97.56 15 LEU B N 1
ATOM 2984 C CA . LEU B 1 15 ? 16.406 -15.094 -2.363 1 97.56 15 LEU B CA 1
ATOM 2985 C C . LEU B 1 15 ? 16.75 -14.969 -0.887 1 97.56 15 LEU B C 1
ATOM 2987 O O . LEU B 1 15 ? 17.219 -15.938 -0.272 1 97.56 15 LEU B O 1
ATOM 2991 N N . PRO B 1 16 ? 16.531 -13.805 -0.311 1 94.25 16 PRO B N 1
ATOM 2992 C CA . PRO B 1 16 ? 17.156 -13.5 0.98 1 94.25 16 PRO B CA 1
ATOM 2993 C C . PRO B 1 16 ? 16.609 -14.359 2.117 1 94.25 16 PRO B C 1
ATOM 2995 O O . PRO B 1 16 ? 17.328 -14.656 3.072 1 94.25 16 PRO B O 1
ATOM 2998 N N . LEU B 1 17 ? 15.383 -14.781 2.068 1 93.38 17 LEU B N 1
ATOM 2999 C CA . LEU B 1 17 ? 14.812 -15.539 3.18 1 93.38 17 LEU B CA 1
ATOM 3000 C C . LEU B 1 17 ? 15.289 -16.984 3.15 1 93.38 17 LEU B C 1
ATOM 3002 O O . LEU B 1 17 ? 15.75 -17.516 4.164 1 93.38 17 LEU B O 1
ATOM 3006 N N . SER B 1 18 ? 15.203 -17.562 1.953 1 93 18 SER B N 1
ATOM 3007 C CA . SER B 1 18 ? 15.531 -18.984 1.826 1 93 18 SER B CA 1
ATOM 3008 C C . SER B 1 18 ? 17.031 -19.188 1.643 1 93 18 SER B C 1
ATOM 3010 O O . SER B 1 18 ? 17.547 -20.281 1.92 1 93 18 SER B O 1
ATOM 3012 N N . GLY B 1 19 ? 17.703 -18.125 1.105 1 95 19 GLY B N 1
ATOM 3013 C CA . GLY B 1 19 ? 19.109 -18.234 0.776 1 95 19 GLY B CA 1
ATOM 3014 C C . GLY B 1 19 ? 19.359 -18.906 -0.559 1 95 19 GLY B C 1
ATOM 3015 O O . GLY B 1 19 ? 20.516 -19.047 -0.988 1 95 19 GLY B O 1
ATOM 3016 N N . LYS B 1 20 ? 18.328 -19.328 -1.225 1 96.81 20 LYS B N 1
ATOM 3017 C CA . LYS B 1 20 ? 18.469 -19.984 -2.52 1 96.81 20 LYS B CA 1
ATOM 3018 C C . LYS B 1 20 ? 18.953 -19.016 -3.588 1 96.81 20 LYS B C 1
ATOM 3020 O O . LYS B 1 20 ? 18.625 -17.812 -3.543 1 96.81 20 LYS B O 1
ATOM 3025 N N . ILE B 1 21 ? 19.719 -19.531 -4.484 1 97.69 21 ILE B N 1
ATOM 3026 C CA . ILE B 1 21 ? 20.312 -18.703 -5.527 1 97.69 21 ILE B CA 1
ATOM 3027 C C . ILE B 1 21 ? 19.688 -19.047 -6.879 1 97.69 21 ILE B C 1
ATOM 3029 O O . ILE B 1 21 ? 19.594 -20.219 -7.254 1 97.69 21 ILE B O 1
ATOM 3033 N N . ILE B 1 22 ? 19.172 -18.094 -7.543 1 98.5 22 ILE B N 1
ATOM 3034 C CA . ILE B 1 22 ? 18.75 -18.219 -8.938 1 98.5 22 ILE B CA 1
ATOM 3035 C C . ILE B 1 22 ? 19.906 -17.859 -9.867 1 98.5 22 ILE B C 1
ATOM 3037 O O . ILE B 1 22 ? 20.453 -16.766 -9.789 1 98.5 22 ILE B O 1
ATOM 3041 N N . SER B 1 23 ? 20.281 -18.688 -10.719 1 97.88 23 SER B N 1
ATOM 3042 C CA . SER B 1 23 ? 21.547 -18.641 -11.43 1 97.88 23 SER B CA 1
ATOM 3043 C C . SER B 1 23 ? 21.547 -17.531 -12.477 1 97.88 23 SER B C 1
ATOM 3045 O O . SER B 1 23 ? 22.609 -17.125 -12.961 1 97.88 23 SER B O 1
ATOM 3047 N N . ASN B 1 24 ? 20.422 -17.094 -12.883 1 98.06 24 ASN B N 1
ATOM 3048 C CA . ASN B 1 24 ? 20.266 -15.977 -13.805 1 98.06 24 ASN B CA 1
ATOM 3049 C C . ASN B 1 24 ? 18.922 -15.273 -13.609 1 98.06 24 ASN B C 1
ATOM 3051 O O . ASN B 1 24 ? 18.141 -15.648 -12.734 1 98.06 24 ASN B O 1
ATOM 3055 N N . ARG B 1 25 ? 18.609 -14.219 -14.43 1 98.44 25 ARG B N 1
ATOM 3056 C CA . ARG B 1 25 ? 17.469 -13.344 -14.148 1 98.44 25 ARG B CA 1
ATOM 3057 C C . ARG B 1 25 ? 16.266 -13.734 -14.992 1 98.44 25 ARG B C 1
ATOM 3059 O O . ARG B 1 25 ? 15.359 -12.922 -15.203 1 98.44 25 ARG B O 1
ATOM 3066 N N . LEU B 1 26 ? 16.219 -14.969 -15.539 1 97.75 26 LEU B N 1
ATOM 3067 C CA . LEU B 1 26 ? 15.141 -15.453 -16.391 1 97.75 26 LEU B CA 1
ATOM 3068 C C . LEU B 1 26 ? 14.469 -16.672 -15.773 1 97.75 26 LEU B C 1
ATOM 3070 O O . LEU B 1 26 ? 15.141 -17.625 -15.359 1 97.75 26 LEU B O 1
ATOM 3074 N N . TYR B 1 27 ? 13.133 -16.578 -15.672 1 97.88 27 TYR B N 1
ATOM 3075 C CA . TYR B 1 27 ? 12.438 -17.719 -15.07 1 97.88 27 TYR B CA 1
ATOM 3076 C C . TYR B 1 27 ? 11.242 -18.125 -15.914 1 97.88 27 TYR B C 1
ATOM 3078 O O . TYR B 1 27 ? 10.703 -17.328 -16.688 1 97.88 27 TYR B O 1
ATOM 3086 N N . ARG B 1 28 ? 10.938 -19.422 -15.828 1 97.06 28 ARG B N 1
ATOM 3087 C CA . ARG B 1 28 ? 9.734 -19.953 -16.453 1 97.06 28 ARG B CA 1
ATOM 3088 C C . ARG B 1 28 ? 8.5 -19.656 -15.602 1 97.06 28 ARG B C 1
ATOM 3090 O O . ARG B 1 28 ? 8.359 -20.203 -14.5 1 97.06 28 ARG B O 1
ATOM 3097 N N . THR B 1 29 ? 7.609 -18.797 -16.094 1 95.06 29 THR B N 1
ATOM 3098 C CA . THR B 1 29 ? 6.352 -18.531 -15.398 1 95.06 29 THR B CA 1
ATOM 3099 C C . THR B 1 29 ? 5.387 -19.703 -15.57 1 95.06 29 THR B C 1
ATOM 3101 O O . THR B 1 29 ? 5.527 -20.5 -16.5 1 95.06 29 THR B O 1
ATOM 3104 N N . PRO B 1 30 ? 4.461 -19.812 -14.711 1 90.56 30 PRO B N 1
ATOM 3105 C CA . PRO B 1 30 ? 3.531 -20.938 -14.758 1 90.56 30 PRO B CA 1
ATOM 3106 C C . PRO B 1 30 ? 2.703 -20.969 -16.047 1 90.56 30 PRO B C 1
ATOM 3108 O O . PRO B 1 30 ? 2.092 -19.953 -16.406 1 90.56 30 PRO B O 1
ATOM 3111 N N . LEU B 1 31 ? 2.689 -22.125 -16.703 1 84.19 31 LEU B N 1
ATOM 3112 C CA . LEU B 1 31 ? 1.856 -22.453 -17.859 1 84.19 31 LEU B CA 1
ATOM 3113 C C . LEU B 1 31 ? 1.373 -23.891 -17.797 1 84.19 31 LEU B C 1
ATOM 3115 O O . LEU B 1 31 ? 2.133 -24.797 -17.438 1 84.19 31 LEU B O 1
ATOM 3119 N N . SER B 1 32 ? 0.174 -24.031 -18.188 1 83 32 SER B N 1
ATOM 3120 C CA . SER B 1 32 ? -0.361 -25.375 -18.172 1 83 32 SER B CA 1
ATOM 3121 C C . SER B 1 32 ? 0.441 -26.312 -19.078 1 83 32 SER B C 1
ATOM 3123 O O . SER B 1 32 ? 0.84 -25.922 -20.172 1 83 32 SER B O 1
ATOM 3125 N N . GLU B 1 33 ? 0.693 -27.531 -18.609 1 84.56 33 GLU B N 1
ATOM 3126 C CA . GLU B 1 33 ? 1.545 -28.484 -19.312 1 84.56 33 GLU B CA 1
ATOM 3127 C C . GLU B 1 33 ? 0.726 -29.625 -19.906 1 84.56 33 GLU B C 1
ATOM 3129 O O . GLU B 1 33 ? 1.142 -30.25 -20.891 1 84.56 33 GLU B O 1
ATOM 3134 N N . TYR B 1 34 ? -0.399 -29.953 -19.375 1 87.06 34 TYR B N 1
ATOM 3135 C CA . TYR B 1 34 ? -1.293 -31.016 -19.812 1 87.06 34 TYR B CA 1
ATOM 3136 C C . TYR B 1 34 ? -0.549 -32.344 -19.922 1 87.06 34 TYR B C 1
ATOM 3138 O O . TYR B 1 34 ? -0.658 -33.031 -20.938 1 87.06 34 TYR B O 1
ATOM 3146 N N . ALA B 1 35 ? 0.236 -32.688 -18.906 1 92.12 35 ALA B N 1
ATOM 3147 C CA . ALA B 1 35 ? 1.105 -33.844 -18.938 1 92.12 35 ALA B CA 1
ATOM 3148 C C . ALA B 1 35 ? 0.855 -34.75 -17.734 1 92.12 35 ALA B C 1
ATOM 3150 O O . ALA B 1 35 ? 1.793 -35.344 -17.188 1 92.12 35 ALA B O 1
ATOM 3151 N N . ALA B 1 36 ? -0.353 -34.875 -17.328 1 93.25 36 ALA B N 1
ATOM 3152 C CA . ALA B 1 36 ? -0.749 -35.781 -16.234 1 93.25 36 ALA B CA 1
ATOM 3153 C C . ALA B 1 36 ? -1.905 -36.688 -16.656 1 93.25 36 ALA B C 1
ATOM 3155 O O . ALA B 1 36 ? -2.539 -36.438 -17.688 1 93.25 36 ALA B O 1
ATOM 3156 N N . T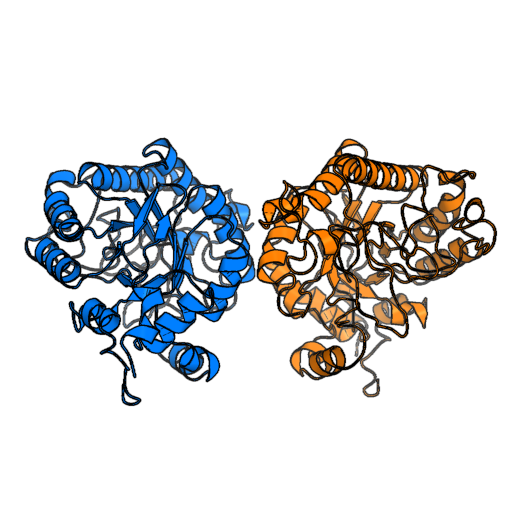HR B 1 37 ? -2.109 -37.719 -15.906 1 92.06 37 THR B N 1
ATOM 3157 C CA . THR B 1 37 ? -3.164 -38.688 -16.203 1 92.06 37 THR B CA 1
ATOM 3158 C C . THR B 1 37 ? -4.535 -38.031 -16.141 1 92.06 37 THR B C 1
ATOM 3160 O O . THR B 1 37 ? -4.746 -37.094 -15.367 1 92.06 37 THR B O 1
ATOM 3163 N N . HIS B 1 38 ? -5.367 -38.406 -17.062 1 89.19 38 HIS B N 1
ATOM 3164 C CA . HIS B 1 38 ? -6.758 -37.969 -17.062 1 89.19 38 HIS B CA 1
ATOM 3165 C C . HIS B 1 38 ? -7.695 -39.156 -17.391 1 89.19 38 HIS B C 1
ATOM 3167 O O . HIS B 1 38 ? -7.406 -39.938 -18.281 1 89.19 38 HIS B O 1
ATOM 3173 N N . ASP B 1 39 ? -8.664 -39.25 -16.562 1 86.5 39 ASP B N 1
ATOM 3174 C CA . ASP B 1 39 ? -9.727 -40.219 -16.781 1 86.5 39 ASP B CA 1
ATOM 3175 C C . ASP B 1 39 ? -11.102 -39.594 -16.609 1 86.5 39 ASP B C 1
ATOM 3177 O O . ASP B 1 39 ? -11.445 -39.125 -15.516 1 86.5 39 ASP B O 1
ATOM 3181 N N . ASP B 1 40 ? -11.906 -39.531 -17.609 1 80 40 ASP B N 1
ATOM 3182 C CA . ASP B 1 40 ? -13.211 -38.875 -17.594 1 80 40 ASP B CA 1
ATOM 3183 C C . ASP B 1 40 ? -14.172 -39.594 -16.656 1 80 40 ASP B C 1
ATOM 3185 O O . ASP B 1 40 ? -15.141 -39 -16.172 1 80 40 ASP B O 1
ATOM 3189 N N . LYS B 1 41 ? -14 -40.844 -16.531 1 84.62 41 LYS B N 1
ATOM 3190 C CA . LYS B 1 41 ? -14.969 -41.656 -15.789 1 84.62 41 LYS B CA 1
ATOM 3191 C C . LYS B 1 41 ? -14.523 -41.844 -14.336 1 84.62 41 LYS B C 1
ATOM 3193 O O . LYS B 1 41 ? -15.344 -42.156 -13.469 1 84.62 41 LYS B O 1
ATOM 3198 N N . ASN B 1 42 ? -13.234 -41.688 -14.102 1 86.25 42 ASN B N 1
ATOM 3199 C CA . ASN B 1 42 ? -12.711 -41.938 -12.758 1 86.25 42 ASN B CA 1
ATOM 3200 C C . ASN B 1 42 ? -11.734 -40.844 -12.328 1 86.25 42 ASN B C 1
ATOM 3202 O O . ASN B 1 42 ? -10.539 -40.938 -12.641 1 86.25 42 ASN B O 1
ATOM 3206 N N . ILE B 1 43 ? -12.148 -39.938 -11.484 1 83.12 43 ILE B N 1
ATOM 3207 C CA . ILE B 1 43 ? -11.375 -38.781 -11.062 1 83.12 43 ILE B CA 1
ATOM 3208 C C . ILE B 1 43 ? -10.188 -39.219 -10.219 1 83.12 43 ILE B C 1
ATOM 3210 O O . ILE B 1 43 ? -9.172 -38.531 -10.141 1 83.12 43 ILE B O 1
ATOM 3214 N N . GLU B 1 44 ? -10.211 -40.406 -9.594 1 84.31 44 GLU B N 1
ATOM 3215 C CA . GLU B 1 44 ? -9.133 -40.906 -8.742 1 84.31 44 GLU B CA 1
ATOM 3216 C C . GLU B 1 44 ? -7.883 -41.219 -9.562 1 84.31 44 GLU B C 1
ATOM 3218 O O . GLU B 1 44 ? -6.785 -41.312 -9.008 1 84.31 44 GLU B O 1
ATOM 3223 N N . LEU B 1 45 ? -8.078 -41.375 -10.828 1 86.19 45 LEU B N 1
ATOM 3224 C CA . LEU B 1 45 ? -6.973 -41.75 -11.703 1 86.19 45 LEU B CA 1
ATOM 3225 C C . LEU B 1 45 ? -6.387 -40.5 -12.398 1 86.19 45 LEU B C 1
ATOM 3227 O O . LEU B 1 45 ? -5.449 -40.625 -13.188 1 86.19 45 LEU B O 1
ATOM 3231 N N . CYS B 1 46 ? -6.883 -39.438 -12.008 1 87.5 46 CYS B N 1
ATOM 3232 C CA . CYS B 1 46 ? -6.449 -38.188 -12.664 1 87.5 46 CYS B CA 1
ATOM 3233 C C . CYS B 1 46 ? -5.355 -37.5 -11.867 1 87.5 46 CYS B C 1
ATOM 3235 O O . CYS B 1 46 ? -5.238 -37.719 -10.656 1 87.5 46 CYS B O 1
ATOM 3237 N N . GLY B 1 47 ? -4.492 -36.781 -12.617 1 93.19 47 GLY B N 1
ATOM 3238 C CA . GLY B 1 47 ? -3.633 -35.781 -11.977 1 93.19 47 GLY B CA 1
ATOM 3239 C C . GLY B 1 47 ? -2.229 -36.312 -11.719 1 93.19 47 GLY B C 1
ATOM 3240 O O . GLY B 1 47 ? -1.359 -35.562 -11.266 1 93.19 47 GLY B O 1
ATOM 3241 N N . LYS B 1 48 ? -1.985 -37.656 -11.93 1 95.38 48 LYS B N 1
ATOM 3242 C CA . LYS B 1 48 ? -0.648 -38.188 -11.727 1 95.38 48 LYS B CA 1
ATOM 3243 C C . LYS B 1 48 ? 0.286 -37.781 -12.867 1 95.38 48 LYS B C 1
ATOM 3245 O O . LYS B 1 48 ? -0.03 -38 -14.039 1 95.38 48 LYS B O 1
ATOM 3250 N N . PRO B 1 49 ? 1.432 -37.219 -12.539 1 96.38 49 PRO B N 1
ATOM 3251 C CA . PRO B 1 49 ? 2.389 -36.844 -13.586 1 96.38 49 PRO B CA 1
ATOM 3252 C C . PRO B 1 49 ? 2.787 -38 -14.469 1 96.38 49 PRO B C 1
ATOM 3254 O O . PRO B 1 49 ? 3.037 -39.125 -13.961 1 96.38 49 PRO B O 1
ATOM 3257 N N . LEU B 1 50 ? 2.77 -37.781 -15.7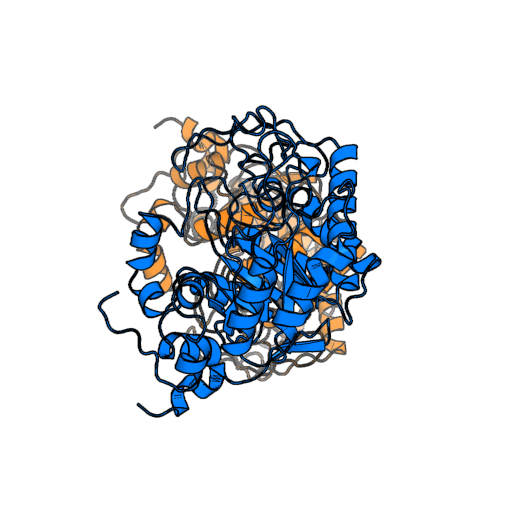73 1 95.81 50 LEU B N 1
ATOM 3258 C CA . LEU B 1 50 ? 3.264 -38.75 -16.75 1 95.81 50 LEU B CA 1
ATOM 3259 C C . LEU B 1 50 ? 4.754 -38.531 -17.016 1 95.81 50 LEU B C 1
ATOM 3261 O O . LEU B 1 50 ? 5.316 -37.5 -16.641 1 95.81 50 LEU B O 1
ATOM 3265 N N . PRO B 1 51 ? 5.43 -39.531 -17.609 1 95.81 51 PRO B N 1
ATOM 3266 C CA . PRO B 1 51 ? 6.848 -39.344 -17.922 1 95.81 51 PRO B CA 1
ATOM 3267 C C . PRO B 1 51 ? 7.117 -38.062 -18.703 1 95.81 51 PRO B C 1
ATOM 3269 O O . PRO B 1 51 ? 8.141 -37.406 -18.5 1 95.81 51 PRO B O 1
ATOM 3272 N N . ARG B 1 52 ? 6.18 -37.656 -19.484 1 95.69 52 ARG B N 1
ATOM 3273 C CA . ARG B 1 52 ? 6.301 -36.438 -20.281 1 95.69 52 ARG B CA 1
ATOM 3274 C C . ARG B 1 52 ? 6.449 -35.219 -19.375 1 95.69 52 ARG B C 1
ATOM 3276 O O . ARG B 1 52 ? 7.113 -34.25 -19.734 1 95.69 52 ARG B O 1
ATOM 3283 N N . TYR B 1 53 ? 5.836 -35.312 -18.281 1 96 53 TYR B N 1
ATOM 3284 C CA . TYR B 1 53 ? 5.922 -34.219 -17.328 1 96 53 TYR B CA 1
ATOM 3285 C C . TYR B 1 53 ? 7.367 -33.938 -16.922 1 96 53 TYR B C 1
ATOM 3287 O O . TYR B 1 53 ? 7.832 -32.812 -17 1 96 53 TYR B O 1
ATOM 3295 N N . ALA B 1 54 ? 8.117 -34.938 -16.594 1 97.31 54 ALA B N 1
ATOM 3296 C CA . ALA B 1 54 ? 9.531 -34.812 -16.25 1 97.31 54 ALA B CA 1
ATOM 3297 C C . ALA B 1 54 ? 10.352 -34.375 -17.469 1 97.31 54 ALA B C 1
ATOM 3299 O O . ALA B 1 54 ? 11.305 -33.594 -17.344 1 97.31 54 ALA B O 1
ATOM 3300 N N . GLU B 1 55 ? 10.008 -34.875 -18.625 1 96.62 55 GLU B N 1
ATOM 3301 C CA . GLU B 1 55 ? 10.727 -34.562 -19.844 1 96.62 55 GLU B CA 1
ATOM 3302 C C . GLU B 1 55 ? 10.648 -33.062 -20.156 1 96.62 55 GLU B C 1
ATOM 3304 O O . GLU B 1 55 ? 11.633 -32.469 -20.562 1 96.62 55 GLU B O 1
ATOM 3309 N N . LEU B 1 56 ? 9.477 -32.5 -19.969 1 94.31 56 LEU B N 1
ATOM 3310 C CA . LEU B 1 56 ? 9.273 -31.078 -20.188 1 94.31 56 LEU B CA 1
ATOM 3311 C C . LEU B 1 56 ? 10.203 -30.25 -19.312 1 94.31 56 LEU B C 1
ATOM 3313 O O . LEU B 1 56 ? 10.812 -29.281 -19.781 1 94.31 56 LEU B O 1
ATOM 3317 N N . TYR B 1 57 ? 10.312 -30.609 -18.078 1 95.88 57 TYR B N 1
ATOM 3318 C CA . TYR B 1 57 ? 11.125 -29.844 -17.125 1 95.88 57 TYR B CA 1
ATOM 3319 C C . TYR B 1 57 ? 12.609 -30.062 -17.391 1 95.88 57 TYR B C 1
ATOM 3321 O O . TYR B 1 57 ? 13.43 -29.156 -17.188 1 95.88 57 TYR B O 1
ATOM 3329 N N . GLN B 1 58 ? 12.961 -31.266 -17.922 1 96.94 58 GLN B N 1
ATOM 3330 C CA . GLN B 1 58 ? 14.344 -31.5 -18.344 1 96.94 58 GLN B CA 1
ATOM 3331 C C . GLN B 1 58 ? 14.727 -30.594 -19.5 1 96.94 58 GLN B C 1
ATOM 3333 O O . GLN B 1 58 ? 15.828 -30.031 -19.516 1 96.94 58 GLN B O 1
ATOM 3338 N N . GLU B 1 59 ? 13.836 -30.469 -20.422 1 95.5 59 GLU B N 1
ATOM 3339 C CA . GLU B 1 59 ? 14.07 -29.594 -21.562 1 95.5 59 GLU B CA 1
ATOM 3340 C C . GLU B 1 59 ? 14.328 -28.156 -21.109 1 95.5 59 GLU B C 1
ATOM 3342 O O . GLU B 1 59 ? 15.234 -27.5 -21.625 1 95.5 59 GLU B O 1
ATOM 3347 N N . MET B 1 60 ? 13.57 -27.672 -20.188 1 93.88 60 MET B N 1
ATOM 3348 C CA . MET B 1 60 ? 13.719 -26.312 -19.688 1 93.88 60 MET B CA 1
ATOM 3349 C C . MET B 1 60 ? 15.039 -26.156 -18.922 1 93.88 60 MET B C 1
ATOM 3351 O O . MET B 1 60 ? 15.727 -25.141 -19.078 1 93.88 60 MET B O 1
ATOM 3355 N N . ALA B 1 61 ? 15.32 -27.125 -18.125 1 96.31 61 ALA B N 1
ATOM 3356 C CA . ALA B 1 61 ? 16.594 -27.125 -17.406 1 96.31 61 ALA B CA 1
ATOM 3357 C C . ALA B 1 61 ? 17.766 -27.062 -18.375 1 96.31 61 ALA B C 1
ATOM 3359 O O . ALA B 1 61 ? 18.688 -26.266 -18.203 1 96.31 61 ALA B O 1
ATOM 3360 N N . ASP B 1 62 ? 17.688 -27.891 -19.438 1 97 62 ASP B N 1
ATOM 3361 C CA . ASP B 1 62 ? 18.734 -27.906 -20.453 1 97 62 ASP B CA 1
ATOM 3362 C C . ASP B 1 62 ? 18.844 -26.562 -21.172 1 97 62 ASP B C 1
ATOM 3364 O O . ASP B 1 62 ? 19.922 -26.188 -21.625 1 97 62 ASP B O 1
ATOM 3368 N N . GLY B 1 63 ? 17.75 -25.891 -21.234 1 96.06 63 GLY B N 1
ATOM 3369 C CA . GLY B 1 63 ? 17.703 -24.594 -21.891 1 96.06 63 GLY B CA 1
ATOM 3370 C C . GLY B 1 63 ? 18.312 -23.484 -21.062 1 96.06 63 GLY B C 1
ATOM 3371 O O . GLY B 1 63 ? 18.5 -22.375 -21.562 1 96.06 63 GLY B O 1
ATOM 3372 N N . GLY B 1 64 ? 18.547 -23.688 -19.812 1 96.31 64 GLY B N 1
ATOM 3373 C CA . GLY B 1 64 ? 19.312 -22.766 -19 1 96.31 64 GLY B CA 1
ATOM 3374 C C . GLY B 1 64 ? 18.453 -21.844 -18.172 1 96.31 64 GLY B C 1
ATOM 3375 O O . GLY B 1 64 ? 18.906 -20.781 -17.734 1 96.31 64 GLY B O 1
ATOM 3376 N N . VAL B 1 65 ? 17.266 -22.188 -17.938 1 96.31 65 VAL B N 1
ATOM 3377 C CA . VAL B 1 65 ? 16.375 -21.375 -17.109 1 96.31 65 VAL B CA 1
ATOM 3378 C C . VAL B 1 65 ? 16.875 -21.375 -15.664 1 96.31 65 VAL B C 1
ATOM 3380 O O . VAL B 1 65 ? 17.312 -22.406 -15.148 1 96.31 65 VAL B O 1
ATOM 3383 N N . GLY B 1 66 ? 16.844 -20.172 -14.969 1 97.88 66 GLY B N 1
ATOM 3384 C CA . GLY B 1 66 ? 17.359 -20.078 -13.609 1 97.88 66 GLY B CA 1
ATOM 3385 C C . GLY B 1 66 ? 16.359 -20.547 -12.562 1 97.88 66 GLY B C 1
ATOM 3386 O O . GLY B 1 66 ? 16.766 -21.062 -11.516 1 97.88 66 GLY B O 1
ATOM 3387 N N . LEU B 1 67 ? 15.102 -20.297 -12.805 1 98.44 67 LEU B N 1
ATOM 3388 C CA . LEU B 1 67 ? 14 -20.672 -11.93 1 98.44 67 LEU B CA 1
ATOM 3389 C C . LEU B 1 67 ? 12.812 -21.188 -12.742 1 98.44 67 LEU B C 1
ATOM 3391 O O . LEU B 1 67 ? 12.422 -20.578 -13.734 1 98.44 67 LEU B O 1
ATOM 3395 N N . ILE B 1 68 ? 12.336 -22.391 -12.367 1 98.06 68 ILE B N 1
ATOM 3396 C CA . ILE B 1 68 ? 11.227 -23 -13.094 1 98.06 68 ILE B CA 1
ATOM 3397 C C . ILE B 1 68 ? 10.008 -23.109 -12.188 1 98.06 68 ILE B C 1
ATOM 3399 O O . ILE B 1 68 ? 10.055 -23.797 -11.156 1 98.06 68 ILE B O 1
ATOM 3403 N N . CYS B 1 69 ? 8.953 -22.438 -12.555 1 97.69 69 CYS B N 1
ATOM 3404 C CA . CYS B 1 69 ? 7.656 -22.656 -11.938 1 97.69 69 CYS B CA 1
ATOM 3405 C C . CYS B 1 69 ? 6.836 -23.656 -12.75 1 97.69 69 CYS B C 1
ATOM 3407 O O . CYS B 1 69 ? 6.828 -23.609 -13.984 1 97.69 69 CYS B O 1
ATOM 3409 N N . THR B 1 70 ? 6.16 -24.516 -12.086 1 96.75 70 THR B N 1
ATOM 3410 C CA . THR B 1 70 ? 5.281 -25.453 -12.789 1 96.75 70 THR B CA 1
ATOM 3411 C C . THR B 1 70 ? 4.031 -24.75 -13.297 1 96.75 70 THR B C 1
ATOM 3413 O O . THR B 1 70 ? 3.807 -23.578 -12.984 1 96.75 70 THR B O 1
ATOM 3416 N N . GLY B 1 71 ? 3.318 -25.516 -14.141 1 94.25 71 GLY B N 1
ATOM 3417 C CA . GLY B 1 71 ? 1.942 -25.094 -14.359 1 94.25 71 GLY B CA 1
ATOM 3418 C C . GLY B 1 71 ? 1.073 -25.219 -13.125 1 94.25 71 GLY B C 1
ATOM 3419 O O . GLY B 1 71 ? 1.577 -25.484 -12.031 1 94.25 71 GLY B O 1
ATOM 3420 N N . ASN B 1 72 ? -0.185 -25.031 -13.305 1 95.06 72 ASN B N 1
ATOM 3421 C CA . ASN B 1 72 ? -1.122 -25.078 -12.188 1 95.06 72 ASN B CA 1
ATOM 3422 C C . ASN B 1 72 ? -1.206 -26.484 -11.586 1 95.06 72 ASN B C 1
ATOM 3424 O O . ASN B 1 72 ? -1.304 -27.469 -12.312 1 95.06 72 ASN B O 1
ATOM 3428 N N . ILE B 1 73 ? -1.104 -26.547 -10.352 1 96.75 73 ILE B N 1
ATOM 3429 C CA . ILE B 1 73 ? -1.338 -27.781 -9.602 1 96.75 73 ILE B CA 1
ATOM 3430 C C . ILE B 1 73 ? -2.512 -27.578 -8.648 1 96.75 73 ILE B C 1
ATOM 3432 O O . ILE B 1 73 ? -2.336 -27.078 -7.535 1 96.75 73 ILE B O 1
ATOM 3436 N N . PRO B 1 74 ? -3.715 -27.969 -9.102 1 95.81 74 PRO B N 1
ATOM 3437 C CA . PRO B 1 74 ? -4.844 -27.922 -8.164 1 95.81 74 PRO B CA 1
ATOM 3438 C C . PRO B 1 74 ? -4.605 -28.781 -6.922 1 95.81 74 PRO B C 1
ATOM 3440 O O . PRO B 1 74 ? -4.027 -29.859 -7.016 1 95.81 74 PRO B O 1
ATOM 3443 N N . ILE B 1 75 ? -5.137 -28.312 -5.785 1 97 75 ILE B N 1
ATOM 3444 C CA . ILE B 1 75 ? -4.906 -29 -4.527 1 97 75 ILE B CA 1
ATOM 3445 C C . ILE B 1 75 ? -6.141 -29.812 -4.152 1 97 75 ILE B C 1
ATOM 3447 O O . ILE B 1 75 ? -6.238 -30.328 -3.035 1 97 75 ILE B O 1
ATOM 3451 N N . HIS B 1 76 ? -7.098 -29.844 -5.02 1 93.81 76 HIS B N 1
ATOM 3452 C CA . HIS B 1 76 ? -8.344 -30.562 -4.805 1 93.81 76 HIS B CA 1
ATOM 3453 C C . HIS B 1 76 ? -8.875 -31.156 -6.105 1 93.81 76 HIS B C 1
ATOM 3455 O O . HIS B 1 76 ? -9.219 -30.422 -7.031 1 93.81 76 HIS B O 1
ATOM 3461 N N . ARG B 1 77 ? -9.047 -32.5 -6.211 1 89.62 77 ARG B N 1
ATOM 3462 C CA . ARG B 1 77 ? -9.32 -33.188 -7.469 1 89.62 77 ARG B CA 1
ATOM 3463 C C . ARG B 1 77 ? -10.75 -32.906 -7.934 1 89.62 77 ARG B C 1
ATOM 3465 O O . ARG B 1 77 ? -11.062 -33.062 -9.117 1 89.62 77 ARG B O 1
ATOM 3472 N N . GLU B 1 78 ? -11.625 -32.531 -7.004 1 86.94 78 GLU B N 1
ATOM 3473 C CA . GLU B 1 78 ? -13.008 -32.281 -7.375 1 86.94 78 GLU B CA 1
ATOM 3474 C C . GLU B 1 78 ? -13.195 -30.844 -7.879 1 86.94 78 GLU B C 1
ATOM 3476 O O . GLU B 1 78 ? -14.281 -30.469 -8.336 1 86.94 78 GLU B O 1
ATOM 3481 N N . HIS B 1 79 ? -12.18 -30.047 -7.727 1 89.88 79 HIS B N 1
ATOM 3482 C CA . HIS B 1 79 ? -12.18 -28.672 -8.195 1 89.88 79 HIS B CA 1
ATOM 3483 C C . HIS B 1 79 ? -11.031 -28.422 -9.172 1 89.88 79 HIS B C 1
ATOM 3485 O O . HIS B 1 79 ? -9.914 -28.109 -8.758 1 89.88 79 HIS B O 1
ATOM 3491 N N . LEU B 1 80 ? -11.398 -28.594 -10.43 1 85.75 80 LEU B N 1
ATOM 3492 C CA . LEU B 1 80 ? -10.383 -28.453 -11.461 1 85.75 80 LEU B CA 1
ATOM 3493 C C . LEU B 1 80 ? -10.773 -27.391 -12.469 1 85.75 80 LEU B C 1
ATOM 3495 O O . LEU B 1 80 ? -11.945 -27.266 -12.828 1 85.75 80 LEU B O 1
ATOM 3499 N N . GLU B 1 81 ? -9.82 -26.609 -12.82 1 80.56 81 GLU B N 1
ATOM 3500 C CA . GLU B 1 81 ? -10.07 -25.609 -13.859 1 80.56 81 GLU B CA 1
ATOM 3501 C C . GLU B 1 81 ? -9.859 -26.188 -15.25 1 80.56 81 GLU B C 1
ATOM 3503 O O . GLU B 1 81 ? -10.359 -25.641 -16.234 1 80.56 81 GLU B O 1
ATOM 3508 N N . ASN B 1 82 ? -9.047 -27.188 -15.391 1 79.88 82 ASN B N 1
ATOM 3509 C CA . ASN B 1 82 ? -8.742 -27.844 -16.641 1 79.88 82 ASN B CA 1
ATOM 3510 C C . ASN B 1 82 ? -8.469 -29.344 -16.438 1 79.88 82 ASN B C 1
ATOM 3512 O O . ASN B 1 82 ? -8.328 -29.797 -15.305 1 79.88 82 ASN B O 1
ATOM 3516 N N . TYR B 1 83 ? -8.367 -29.984 -17.641 1 79.19 83 TYR B N 1
ATOM 3517 C CA . TYR B 1 83 ? -8.078 -31.422 -17.609 1 79.19 83 TYR B CA 1
ATOM 3518 C C . TYR B 1 83 ? -6.578 -31.672 -17.766 1 79.19 83 TYR B C 1
ATOM 3520 O O . TYR B 1 83 ? -5.836 -30.781 -18.188 1 79.19 83 TYR B O 1
ATOM 3528 N N . SER B 1 84 ? -6.098 -32.781 -17.266 1 85.12 84 SER B N 1
ATOM 3529 C CA . SER B 1 84 ? -4.785 -33.344 -17.547 1 85.12 84 SER B CA 1
ATOM 3530 C C . SER B 1 84 ? -3.676 -32.531 -16.875 1 85.12 84 SER B C 1
ATOM 3532 O O . SER B 1 84 ? -2.531 -32.562 -17.328 1 85.12 84 SER B O 1
ATOM 3534 N N . ASN B 1 85 ? -4.02 -31.734 -15.922 1 88.69 85 ASN B N 1
ATOM 3535 C CA . ASN B 1 85 ? -3.004 -31.125 -15.078 1 88.69 85 ASN B CA 1
ATOM 3536 C C . ASN B 1 85 ? -2.643 -32 -13.891 1 88.69 85 ASN B C 1
ATOM 3538 O O . ASN B 1 85 ? -3.445 -32.844 -13.469 1 88.69 85 ASN B O 1
ATOM 3542 N N . ALA B 1 86 ? -1.383 -31.875 -13.492 1 94.19 86 ALA B N 1
ATOM 3543 C CA . ALA B 1 86 ? -1.009 -32.562 -12.258 1 94.19 86 ALA B CA 1
ATOM 3544 C C . ALA B 1 86 ? -1.831 -32.062 -11.078 1 94.19 86 ALA B C 1
ATOM 3546 O O . ALA B 1 86 ? -2.164 -30.875 -11.016 1 94.19 86 ALA B O 1
ATOM 3547 N N . VAL B 1 87 ? -2.266 -32.938 -10.211 1 95.5 87 VAL B N 1
ATOM 3548 C CA . VAL B 1 87 ? -3.109 -32.594 -9.07 1 95.5 87 VAL B CA 1
ATOM 3549 C C . VAL B 1 87 ? -2.463 -33.125 -7.785 1 95.5 87 VAL B C 1
ATOM 3551 O O . VAL B 1 87 ? -1.914 -34.219 -7.746 1 95.5 87 VAL B O 1
ATOM 3554 N N . LEU B 1 88 ? -2.371 -32.281 -6.816 1 96.94 88 LEU B N 1
ATOM 3555 C CA . LEU B 1 88 ? -1.973 -32.688 -5.473 1 96.94 88 LEU B CA 1
ATOM 3556 C C . LEU B 1 88 ? -3.16 -32.625 -4.516 1 96.94 88 LEU B C 1
ATOM 3558 O O . LEU B 1 88 ? -3.492 -31.562 -3.988 1 96.94 88 LEU B O 1
ATOM 3562 N N . ASP B 1 89 ? -3.732 -33.75 -4.363 1 96.06 89 ASP B N 1
ATOM 3563 C CA . ASP B 1 89 ? -4.879 -33.938 -3.475 1 96.06 89 ASP B CA 1
ATOM 3564 C C . ASP B 1 89 ? -4.551 -34.906 -2.34 1 96.06 89 ASP B C 1
ATOM 3566 O O . ASP B 1 89 ? -4.008 -35.969 -2.574 1 96.06 89 ASP B O 1
ATOM 3570 N N . MET B 1 90 ? -4.93 -34.531 -1.136 1 94.88 90 MET B N 1
ATOM 3571 C CA . MET B 1 90 ? -4.668 -35.344 0.052 1 94.88 90 MET B CA 1
ATOM 3572 C C . MET B 1 90 ? -5.312 -36.719 -0.07 1 94.88 90 MET B C 1
ATOM 3574 O O . MET B 1 90 ? -4.875 -37.688 0.574 1 94.88 90 MET B O 1
ATOM 3578 N N . ASN B 1 91 ? -6.266 -36.781 -0.895 1 91.62 91 ASN B N 1
ATOM 3579 C CA . ASN B 1 91 ? -7.008 -38.031 -1.028 1 91.62 91 ASN B CA 1
ATOM 3580 C C . ASN B 1 91 ? -6.527 -38.844 -2.23 1 91.62 91 ASN B C 1
ATOM 3582 O O . ASN B 1 91 ? -7.121 -39.875 -2.57 1 91.62 91 ASN B O 1
ATOM 3586 N N . ASN B 1 92 ? -5.508 -38.344 -2.895 1 89.44 92 ASN B N 1
ATOM 3587 C CA . ASN B 1 92 ? -4.969 -39.125 -4.008 1 89.44 92 ASN B CA 1
ATOM 3588 C C . ASN B 1 92 ? -4.578 -40.531 -3.568 1 89.44 92 ASN B C 1
ATOM 3590 O O . ASN B 1 92 ? -4.098 -40.719 -2.451 1 89.44 92 ASN B O 1
ATOM 3594 N N . GLN B 1 93 ? -4.684 -41.531 -4.449 1 88.81 93 GLN B N 1
ATOM 3595 C CA . GLN B 1 93 ? -4.461 -42.938 -4.129 1 88.81 93 GLN B CA 1
ATOM 3596 C C . GLN B 1 93 ? -3.037 -43.344 -4.48 1 88.81 93 GLN B C 1
ATOM 3598 O O . GLN B 1 93 ? -2.662 -44.5 -4.281 1 88.81 93 GLN B O 1
ATOM 3603 N N . TRP B 1 94 ? -2.361 -42.531 -5.074 1 91.75 94 TRP B N 1
ATOM 3604 C CA . TRP B 1 94 ? -0.986 -42.812 -5.457 1 91.75 94 TRP B CA 1
ATOM 3605 C C . TRP B 1 94 ? 0.002 -42 -4.625 1 91.75 94 TRP B C 1
ATOM 3607 O O . TRP B 1 94 ? -0.385 -41.062 -3.943 1 91.75 94 TRP B O 1
ATOM 3617 N N . ASP B 1 95 ? 1.253 -42.438 -4.547 1 96.12 95 ASP B N 1
ATOM 3618 C CA . ASP B 1 95 ? 2.316 -41.75 -3.816 1 96.12 95 ASP B CA 1
ATOM 3619 C C . ASP B 1 95 ? 2.693 -40.438 -4.496 1 96.12 95 ASP B C 1
ATOM 3621 O O . ASP B 1 95 ? 3.457 -40.438 -5.465 1 96.12 95 ASP B O 1
ATOM 3625 N N . ALA B 1 96 ? 2.201 -39.406 -3.922 1 97 96 ALA B N 1
ATOM 3626 C CA . ALA B 1 96 ? 2.379 -38.094 -4.523 1 97 96 ALA B CA 1
ATOM 3627 C C . ALA B 1 96 ? 3.854 -37.688 -4.559 1 97 96 ALA B C 1
ATOM 3629 O O . ALA B 1 96 ? 4.324 -37.125 -5.543 1 97 96 ALA B O 1
ATOM 3630 N N . VAL B 1 97 ? 4.598 -37.969 -3.523 1 98.31 97 VAL B N 1
ATOM 3631 C CA . VAL B 1 97 ? 6.012 -37.625 -3.453 1 98.31 97 VAL B CA 1
ATOM 3632 C C . VAL B 1 97 ? 6.773 -38.344 -4.57 1 98.31 97 VAL B C 1
ATOM 3634 O O . VAL B 1 97 ? 7.512 -37.719 -5.328 1 98.31 97 VAL B O 1
ATOM 3637 N N . ALA B 1 98 ? 6.52 -39.594 -4.695 1 98.19 98 ALA B N 1
ATOM 3638 C CA . ALA B 1 98 ? 7.188 -40.406 -5.715 1 98.19 98 ALA B CA 1
ATOM 3639 C C . ALA B 1 98 ? 6.809 -39.938 -7.117 1 98.19 98 ALA B C 1
ATOM 3641 O O . ALA B 1 98 ? 7.637 -39.969 -8.031 1 98.19 98 ALA B O 1
ATOM 3642 N N . ALA B 1 99 ? 5.578 -39.531 -7.27 1 97.44 99 ALA B N 1
ATOM 3643 C CA . ALA B 1 99 ? 5.066 -39.125 -8.578 1 97.44 99 ALA B CA 1
ATOM 3644 C C . ALA B 1 99 ? 5.699 -37.812 -9.031 1 97.44 99 ALA B C 1
ATOM 3646 O O . ALA B 1 99 ? 5.953 -37.625 -10.227 1 97.44 99 ALA B O 1
ATOM 3647 N N . PHE B 1 100 ? 5.992 -36.906 -8.125 1 98.12 100 PHE B N 1
ATOM 3648 C CA . PHE B 1 100 ? 6.473 -35.562 -8.5 1 98.12 100 PHE B CA 1
ATOM 3649 C C . PHE B 1 100 ? 7.996 -35.531 -8.5 1 98.12 100 PHE B C 1
ATOM 3651 O O . PHE B 1 100 ? 8.602 -34.656 -9.109 1 98.12 100 PHE B O 1
ATOM 3658 N N . ARG B 1 101 ? 8.695 -36.469 -7.863 1 98.62 101 ARG B N 1
ATOM 3659 C CA . ARG B 1 101 ? 10.148 -36.469 -7.68 1 98.62 101 ARG B CA 1
ATOM 3660 C C . ARG B 1 101 ? 10.867 -36.438 -9.023 1 98.62 101 ARG B C 1
ATOM 3662 O O . ARG B 1 101 ? 11.836 -35.688 -9.188 1 98.62 101 ARG B O 1
ATOM 3669 N N . PRO B 1 102 ? 10.398 -37.219 -10.031 1 98.5 102 PRO B N 1
ATOM 3670 C CA . PRO B 1 102 ? 11.125 -37.188 -11.305 1 98.5 102 PRO B CA 1
ATOM 3671 C C . PRO B 1 102 ? 11.141 -35.812 -11.945 1 98.5 102 PRO B C 1
ATOM 3673 O O . PRO B 1 102 ? 12.164 -35.375 -12.484 1 98.5 102 PRO B O 1
ATOM 3676 N N . ALA B 1 103 ? 10.039 -35.125 -11.906 1 98 103 ALA B N 1
ATOM 3677 C CA . ALA B 1 103 ? 9.961 -33.781 -12.484 1 98 103 ALA B CA 1
ATOM 3678 C C . ALA B 1 103 ? 10.859 -32.812 -11.727 1 98 103 ALA B C 1
ATOM 3680 O O . ALA B 1 103 ? 11.539 -31.984 -12.336 1 98 103 ALA B O 1
ATOM 3681 N N . VAL B 1 104 ? 10.875 -32.875 -10.406 1 98.5 104 VAL B N 1
ATOM 3682 C CA . VAL B 1 104 ? 11.695 -32.031 -9.562 1 98.5 104 VAL B CA 1
ATOM 3683 C C . VAL B 1 104 ? 13.172 -32.25 -9.883 1 98.5 104 VAL B C 1
ATOM 3685 O O . VAL B 1 104 ? 13.922 -31.297 -10.102 1 98.5 104 VAL B O 1
ATOM 3688 N N . GLN B 1 105 ? 13.523 -33.5 -9.93 1 98.5 105 GLN B N 1
ATOM 3689 C CA . GLN B 1 105 ? 14.906 -33.844 -10.227 1 98.5 105 GLN B CA 1
ATOM 3690 C C . GLN B 1 105 ? 15.32 -33.375 -11.609 1 98.5 105 GLN B C 1
ATOM 3692 O O . GLN B 1 105 ? 16.422 -32.844 -11.797 1 98.5 105 GLN B O 1
ATOM 3697 N N . ALA B 1 106 ? 14.422 -33.562 -12.547 1 98.19 106 ALA B N 1
ATOM 3698 C CA . ALA B 1 106 ? 14.695 -33.125 -13.914 1 98.19 106 ALA B CA 1
ATOM 3699 C C . ALA B 1 106 ? 14.938 -31.609 -13.969 1 98.19 106 ALA B C 1
ATOM 3701 O O . ALA B 1 106 ? 15.938 -31.156 -14.531 1 98.19 106 ALA B O 1
ATOM 3702 N N . ALA B 1 107 ? 14.062 -30.828 -13.383 1 97.19 107 ALA B N 1
ATOM 3703 C CA . ALA B 1 107 ? 14.148 -29.375 -13.391 1 97.19 107 ALA B CA 1
ATOM 3704 C C . ALA B 1 107 ? 15.438 -28.891 -12.727 1 97.19 107 ALA B C 1
ATOM 3706 O O . ALA B 1 107 ? 16.078 -27.953 -13.188 1 97.19 107 ALA B O 1
ATOM 3707 N N . LYS B 1 108 ? 15.867 -29.562 -11.695 1 98.06 108 LYS B N 1
ATOM 3708 C CA . LYS B 1 108 ? 16.984 -29.094 -10.875 1 98.06 108 LYS B CA 1
ATOM 3709 C C . LYS B 1 108 ? 18.297 -29.672 -11.359 1 98.06 108 LYS B C 1
ATOM 3711 O O . LYS B 1 108 ? 19.359 -29.359 -10.82 1 98.06 108 LYS B O 1
ATOM 3716 N N . SER B 1 109 ? 18.25 -30.531 -12.383 1 98 109 SER B N 1
ATOM 3717 C CA . SER B 1 109 ? 19.406 -31.297 -12.852 1 98 109 SER B CA 1
ATOM 3718 C C . SER B 1 109 ? 20.516 -30.375 -13.359 1 98 109 SER B C 1
ATOM 3720 O O . SER B 1 109 ? 21.672 -30.766 -13.438 1 98 109 SER B O 1
ATOM 3722 N N . ARG B 1 110 ? 20.125 -29.141 -13.711 1 96.94 110 ARG B N 1
ATOM 3723 C CA . ARG B 1 110 ? 21.109 -28.203 -14.227 1 96.94 110 ARG B CA 1
ATOM 3724 C C . ARG B 1 110 ? 21.25 -27 -13.312 1 96.94 110 ARG B C 1
ATOM 3726 O O . ARG B 1 110 ? 21.797 -25.969 -13.711 1 96.94 110 ARG B O 1
ATOM 3733 N N . GLY B 1 111 ? 20.609 -27.094 -12.156 1 96.56 111 GLY B N 1
ATOM 3734 C CA . GLY B 1 111 ? 20.828 -26.062 -11.156 1 96.56 111 GLY B CA 1
ATOM 3735 C C . GLY B 1 111 ? 19.641 -25.109 -11.008 1 96.56 111 GLY B C 1
ATOM 3736 O O . GLY B 1 111 ? 19.656 -24.234 -10.148 1 96.56 111 GLY B O 1
ATOM 3737 N N . ALA B 1 112 ? 18.625 -25.281 -11.805 1 97.94 112 ALA B N 1
ATOM 3738 C CA . ALA B 1 112 ? 17.469 -24.406 -11.688 1 97.94 112 ALA B CA 1
ATOM 3739 C C . ALA B 1 112 ? 16.734 -24.625 -10.367 1 97.94 112 ALA B C 1
ATOM 3741 O O . ALA B 1 112 ? 16.719 -25.75 -9.852 1 97.94 112 ALA B O 1
ATOM 3742 N N . LEU B 1 113 ? 16.172 -23.562 -9.789 1 98.31 113 LEU B N 1
ATOM 3743 C CA . LEU B 1 113 ? 15.203 -23.734 -8.703 1 98.31 113 LEU B CA 1
ATOM 3744 C C . LEU B 1 113 ? 13.859 -24.219 -9.242 1 98.31 113 LEU B C 1
ATOM 3746 O O . LEU B 1 113 ? 13.484 -23.906 -10.367 1 98.31 113 LEU B O 1
ATOM 3750 N N . PHE B 1 114 ? 13.195 -25 -8.477 1 98.44 114 PHE B N 1
ATOM 3751 C CA . PHE B 1 114 ? 11.898 -25.547 -8.844 1 98.44 114 PHE B CA 1
ATOM 3752 C C . PHE B 1 114 ? 10.82 -25.125 -7.855 1 98.44 114 PHE B C 1
ATOM 3754 O O . PHE B 1 114 ? 10.898 -25.453 -6.668 1 98.44 114 PHE B O 1
ATOM 3761 N N . LEU B 1 115 ? 9.805 -24.375 -8.305 1 98.56 115 LEU B N 1
ATOM 3762 C CA . LEU B 1 115 ? 8.656 -23.969 -7.508 1 98.56 115 LEU B CA 1
ATOM 3763 C C . LEU B 1 115 ? 7.367 -24.531 -8.086 1 98.56 115 LEU B C 1
ATOM 3765 O O . LEU B 1 115 ? 7.043 -24.297 -9.258 1 98.56 115 LEU B O 1
ATOM 3769 N N . GLY B 1 116 ? 6.621 -25.281 -7.289 1 98.38 116 GLY B N 1
ATOM 3770 C CA . GLY B 1 116 ? 5.309 -25.75 -7.715 1 98.38 116 GLY B CA 1
ATOM 3771 C C . GLY B 1 116 ? 4.215 -24.719 -7.527 1 98.38 116 GLY B C 1
ATOM 3772 O O . GLY B 1 116 ? 4.066 -24.172 -6.438 1 98.38 116 GLY B O 1
ATOM 3773 N N . GLN B 1 117 ? 3.434 -24.391 -8.555 1 98.38 117 GLN B N 1
ATOM 3774 C CA . GLN B 1 117 ? 2.336 -23.438 -8.414 1 98.38 117 GLN B CA 1
ATOM 3775 C C . GLN B 1 117 ? 1.081 -24.109 -7.879 1 98.38 117 GLN B C 1
ATOM 3777 O O . GLN B 1 117 ? 0.451 -24.906 -8.578 1 98.38 117 GLN B O 1
ATOM 3782 N N . LEU B 1 118 ? 0.72 -23.812 -6.711 1 98.44 118 LEU B N 1
ATOM 3783 C CA . LEU B 1 118 ? -0.459 -24.375 -6.059 1 98.44 118 LEU B CA 1
ATOM 3784 C C . LEU B 1 118 ? -1.668 -23.453 -6.25 1 98.44 118 LEU B C 1
ATOM 3786 O O . LEU B 1 118 ? -1.56 -22.234 -6.113 1 98.44 118 LEU B O 1
ATOM 3790 N N . GLN B 1 119 ? -2.816 -24.125 -6.57 1 96.56 119 GLN B N 1
ATOM 3791 C CA . GLN B 1 119 ? -3.982 -23.281 -6.809 1 96.56 119 GLN B CA 1
ATOM 3792 C C . GLN B 1 119 ? -5.273 -24.031 -6.496 1 96.56 119 GLN B C 1
ATOM 3794 O O . GLN B 1 119 ? -5.266 -25.25 -6.34 1 96.56 119 GLN B O 1
ATOM 3799 N N . PHE B 1 120 ? -6.262 -23.328 -6.305 1 97.69 120 PHE B N 1
ATOM 3800 C CA . PHE B 1 120 ? -7.664 -23.734 -6.246 1 97.69 120 PHE B CA 1
ATOM 3801 C C . PHE B 1 120 ? -8.523 -22.828 -7.117 1 97.69 120 PHE B C 1
ATOM 3803 O O . PHE B 1 120 ? -8.414 -21.609 -7.047 1 97.69 120 PHE B O 1
ATOM 3810 N N . PRO B 1 121 ? -9.336 -23.422 -7.969 1 95.81 121 PRO B N 1
ATOM 3811 C CA . PRO B 1 121 ? -9.977 -22.609 -9 1 95.81 121 PRO B CA 1
ATOM 3812 C C . PRO B 1 121 ? -11.078 -21.703 -8.445 1 95.81 121 PRO B C 1
ATOM 3814 O O . PRO B 1 121 ? -11.344 -20.641 -9 1 95.81 121 PRO B O 1
ATOM 3817 N N . GLY B 1 122 ? -11.703 -22.156 -7.348 1 96.94 122 GLY B N 1
ATOM 3818 C CA . GLY B 1 122 ? -12.852 -21.422 -6.867 1 96.94 122 GLY B CA 1
ATOM 3819 C C . GLY B 1 122 ? -14.008 -21.406 -7.852 1 96.94 122 GLY B C 1
ATOM 3820 O O . GLY B 1 122 ? -14.438 -22.453 -8.336 1 96.94 122 GLY B O 1
ATOM 3821 N N . ARG B 1 123 ? -14.469 -20.203 -8.242 1 96.19 123 ARG B N 1
ATOM 3822 C CA . ARG B 1 123 ? -15.633 -20.047 -9.109 1 96.19 123 ARG B CA 1
ATOM 3823 C C . ARG B 1 123 ? -15.289 -20.359 -10.555 1 96.19 123 ARG B C 1
ATOM 3825 O O . ARG B 1 123 ? -16.172 -20.406 -11.414 1 96.19 123 ARG B O 1
ATOM 3832 N N . GLN B 1 124 ? -14.008 -20.531 -10.867 1 94.25 124 GLN B N 1
ATOM 3833 C CA . GLN B 1 124 ? -13.555 -20.75 -12.234 1 94.25 124 GLN B CA 1
ATOM 3834 C C . GLN B 1 124 ? -13.523 -22.25 -12.57 1 94.25 124 GLN B C 1
ATOM 3836 O O . GLN B 1 124 ? -12.5 -22.75 -13.031 1 94.25 124 GLN B O 1
ATOM 3841 N N . VAL B 1 125 ? -14.602 -22.891 -12.328 1 92.06 125 VAL B N 1
ATOM 3842 C CA . VAL B 1 125 ? -14.812 -24.281 -12.68 1 92.06 125 VAL B CA 1
ATOM 3843 C C . VAL B 1 125 ? -15.938 -24.406 -13.703 1 92.06 125 VAL B C 1
ATOM 3845 O O . VAL B 1 125 ? -17.062 -23.969 -13.445 1 92.06 125 VAL B O 1
ATOM 3848 N N . PRO B 1 126 ? -15.594 -24.969 -14.812 1 90.12 126 PRO B N 1
ATOM 3849 C CA . PRO B 1 126 ? -16.672 -25.172 -15.781 1 90.12 126 PRO B CA 1
ATOM 3850 C C . PRO B 1 126 ? -17.859 -25.938 -15.18 1 90.12 126 PRO B C 1
ATOM 3852 O O . PRO B 1 126 ? -17.656 -26.875 -14.398 1 90.12 126 PRO B O 1
ATOM 3855 N N . LYS B 1 127 ? -19.078 -25.562 -15.641 1 91.5 127 LYS B N 1
ATOM 3856 C CA . LYS B 1 127 ? -20.312 -26.109 -15.094 1 91.5 127 LYS B CA 1
ATOM 3857 C C . LYS B 1 127 ? -20.375 -27.609 -15.273 1 91.5 127 LYS B C 1
ATOM 3859 O O . LYS B 1 127 ? -20.875 -28.328 -14.406 1 91.5 127 LYS B O 1
ATOM 3864 N N . PHE B 1 128 ? -19.812 -28.094 -16.359 1 86.56 128 PHE B N 1
ATOM 3865 C CA . PHE B 1 128 ? -19.906 -29.5 -16.672 1 86.56 128 PHE B CA 1
ATOM 3866 C C . PHE B 1 128 ? -19.016 -30.328 -15.758 1 86.56 128 PHE B C 1
ATOM 3868 O O . PHE B 1 128 ? -19.266 -31.516 -15.547 1 86.56 128 PHE B O 1
ATOM 3875 N N . LEU B 1 129 ? -18.016 -29.781 -15.18 1 84.5 129 LEU B N 1
ATOM 3876 C CA . LEU B 1 129 ? -17.125 -30.469 -14.25 1 84.5 129 LEU B CA 1
ATOM 3877 C C . LEU B 1 129 ? -17.703 -30.438 -12.828 1 84.5 129 LEU B C 1
ATOM 3879 O O . LEU B 1 129 ? -17.672 -31.438 -12.117 1 84.5 129 LEU B O 1
ATOM 3883 N N . ASN B 1 130 ? -18.141 -29.297 -12.422 1 89.69 130 ASN B N 1
ATOM 3884 C CA . ASN B 1 130 ? -18.734 -29.078 -11.109 1 89.69 130 ASN B CA 1
ATOM 3885 C C . ASN B 1 130 ? -19.781 -27.953 -11.164 1 89.69 130 ASN B C 1
ATOM 3887 O O . ASN B 1 130 ? -19.438 -26.781 -11.32 1 89.69 130 ASN B O 1
ATOM 3891 N N . ALA B 1 131 ? -21 -28.297 -11 1 93.12 131 ALA B N 1
ATOM 3892 C CA . ALA B 1 131 ? -22.094 -27.344 -11.117 1 93.12 131 ALA B CA 1
ATOM 3893 C C . ALA B 1 131 ? -22.125 -26.375 -9.93 1 93.12 131 ALA B C 1
ATOM 3895 O O . ALA B 1 131 ? -22.703 -25.297 -10.016 1 93.12 131 ALA B O 1
ATOM 3896 N N . HIS B 1 132 ? -21.516 -26.781 -8.852 1 95.31 132 HIS B N 1
ATOM 3897 C CA . HIS B 1 132 ? -21.531 -25.969 -7.637 1 95.31 132 HIS B CA 1
ATOM 3898 C C . HIS B 1 132 ? -20.172 -25.938 -6.973 1 95.31 132 HIS B C 1
ATOM 3900 O O . HIS B 1 132 ? -20.016 -26.375 -5.832 1 95.31 132 HIS B O 1
ATOM 3906 N N . PRO B 1 133 ? -19.156 -25.297 -7.609 1 96.12 133 PRO B N 1
ATOM 3907 C CA . PRO B 1 133 ? -17.812 -25.234 -7.023 1 96.12 133 PRO B CA 1
ATOM 3908 C C . PRO B 1 133 ? -17.75 -24.344 -5.781 1 96.12 133 PRO B C 1
ATOM 3910 O O . PRO B 1 133 ? -18.703 -23.625 -5.488 1 96.12 133 PRO B O 1
ATOM 3913 N N . LYS B 1 134 ? -16.75 -24.531 -5.027 1 97.69 134 LYS B N 1
ATOM 3914 C CA . LYS B 1 134 ? -16.547 -23.703 -3.832 1 97.69 134 LYS B CA 1
ATOM 3915 C C . LYS B 1 134 ? -15.789 -22.422 -4.16 1 97.69 134 LYS B C 1
ATOM 3917 O O . LYS B 1 134 ? -14.922 -22.422 -5.035 1 97.69 134 LYS B O 1
ATOM 3922 N N . SER B 1 135 ? -16.141 -21.375 -3.527 1 98.25 135 SER B N 1
ATOM 3923 C CA . SER B 1 135 ? -15.477 -20.094 -3.729 1 98.25 135 SER B CA 1
ATOM 3924 C C . SER B 1 135 ? -15.555 -19.234 -2.475 1 98.25 135 SER B C 1
ATOM 3926 O O . SER B 1 135 ? -15.984 -19.688 -1.42 1 98.25 135 SER B O 1
ATOM 3928 N N . SER B 1 136 ? -15.039 -18 -2.484 1 98.38 136 SER B N 1
ATOM 3929 C CA . SER B 1 136 ? -15.125 -17.078 -1.367 1 98.38 136 SER B CA 1
ATOM 3930 C C . SER B 1 136 ? -16.578 -16.688 -1.076 1 98.38 136 SER B C 1
ATOM 3932 O O . SER B 1 136 ? -16.953 -16.516 0.083 1 98.38 136 SER B O 1
ATOM 3934 N N . SER B 1 137 ? -17.344 -16.531 -2.105 1 98.06 137 SER B N 1
ATOM 3935 C CA . SER B 1 137 ? -18.766 -16.219 -2.01 1 98.06 137 SER B CA 1
ATOM 3936 C C . SER B 1 137 ? -19.547 -16.828 -3.176 1 98.06 137 SER B C 1
ATOM 3938 O O . SER B 1 137 ? -19.016 -17.656 -3.918 1 98.06 137 SER B O 1
ATOM 3940 N N . ASN B 1 138 ? -20.859 -16.469 -3.328 1 97.31 138 ASN B N 1
ATOM 3941 C CA . ASN B 1 138 ? -21.703 -17.125 -4.316 1 97.31 138 ASN B CA 1
ATOM 3942 C C . ASN B 1 138 ? -21.828 -16.297 -5.59 1 97.31 138 ASN B C 1
ATOM 3944 O O . ASN B 1 138 ? -22.859 -16.328 -6.266 1 97.31 138 ASN B O 1
ATOM 3948 N N . VAL B 1 139 ? -20.797 -15.594 -5.918 1 96.5 139 VAL B N 1
ATOM 3949 C CA . VAL B 1 139 ? -20.781 -14.812 -7.148 1 96.5 139 VAL B CA 1
ATOM 3950 C C . VAL B 1 139 ? -20.344 -15.688 -8.32 1 96.5 139 VAL B C 1
ATOM 3952 O O . VAL B 1 139 ? -19.172 -16.047 -8.422 1 96.5 139 VAL B O 1
ATOM 3955 N N . GLN B 1 140 ? -21.234 -15.906 -9.234 1 96.06 140 GLN B N 1
ATOM 3956 C CA . GLN B 1 140 ? -20.938 -16.781 -10.359 1 96.06 140 GLN B CA 1
ATOM 3957 C C . GLN B 1 140 ? -20.172 -16.062 -11.453 1 96.06 140 GLN B C 1
ATOM 3959 O O . GLN B 1 140 ? -20.438 -14.891 -11.742 1 96.06 140 GLN B O 1
ATOM 3964 N N . LEU B 1 141 ? -19.172 -16.75 -11.977 1 93.06 141 LEU B N 1
ATOM 3965 C CA . LEU B 1 141 ? -18.453 -16.219 -13.133 1 93.06 141 LEU B CA 1
ATOM 3966 C C . LEU B 1 141 ? -19.344 -16.234 -14.375 1 93.06 141 LEU B C 1
ATOM 3968 O O . LEU B 1 141 ? -19.969 -17.25 -14.68 1 93.06 141 LEU B O 1
ATOM 3972 N N . ARG B 1 142 ? -19.5 -15.133 -15.039 1 88.88 142 ARG B N 1
ATOM 3973 C CA . ARG B 1 142 ? -20.266 -15.039 -16.266 1 88.88 142 ARG B CA 1
ATOM 3974 C C . ARG B 1 142 ? -19.609 -15.836 -17.391 1 88.88 142 ARG B C 1
ATOM 3976 O O . ARG B 1 142 ? -18.406 -16.047 -17.375 1 88.88 142 ARG B O 1
ATOM 3983 N N . PRO B 1 143 ? -20.328 -16.266 -18.266 1 87.38 143 PRO B N 1
ATOM 3984 C CA . PRO B 1 143 ? -19.734 -17 -19.391 1 87.38 143 PRO B CA 1
ATOM 3985 C C . PRO B 1 143 ? -18.609 -16.219 -20.078 1 87.38 143 PRO B C 1
ATOM 3987 O O . PRO B 1 143 ? -18.781 -15.031 -20.375 1 87.38 143 PRO B O 1
ATOM 3990 N N . CYS B 1 144 ? -17.562 -16.844 -20.109 1 81.69 144 CYS B N 1
ATOM 3991 C CA . CYS B 1 144 ? -16.406 -16.297 -20.797 1 81.69 144 CYS B CA 1
ATOM 3992 C C . CYS B 1 144 ? -15.484 -17.391 -21.312 1 81.69 144 CYS B C 1
ATOM 3994 O O . CYS B 1 144 ? -15.633 -18.562 -20.922 1 81.69 144 CYS B O 1
ATOM 3996 N N . LEU B 1 145 ? -14.594 -17.125 -22.312 1 77.19 145 LEU B N 1
ATOM 3997 C CA . LEU B 1 145 ? -13.641 -18.078 -22.875 1 77.19 145 LEU B CA 1
ATOM 3998 C C . LEU B 1 145 ? -14.367 -19.297 -23.453 1 77.19 145 LEU B C 1
ATOM 4000 O O . LEU B 1 145 ? -13.898 -20.422 -23.297 1 77.19 145 LEU B O 1
ATOM 4004 N N . ASP B 1 146 ? -15.562 -19.062 -23.906 1 74.75 146 ASP B N 1
ATOM 4005 C CA . ASP B 1 146 ? -16.391 -20.062 -24.562 1 74.75 146 ASP B CA 1
ATOM 4006 C C . ASP B 1 146 ? -16.781 -21.172 -23.594 1 74.75 146 ASP B C 1
ATOM 4008 O O . ASP B 1 146 ? -16.781 -22.359 -23.953 1 74.75 146 ASP B O 1
ATOM 4012 N N . LYS B 1 147 ? -16.859 -20.859 -22.359 1 85.5 147 LYS B N 1
ATOM 4013 C CA . LYS B 1 147 ? -17.281 -21.797 -21.328 1 85.5 147 LYS B CA 1
ATOM 4014 C C . LYS B 1 147 ? -18.312 -21.172 -20.406 1 85.5 147 LYS B C 1
ATOM 4016 O O . LYS B 1 147 ? -18.484 -19.953 -20.391 1 85.5 147 LYS B O 1
ATOM 4021 N N . THR B 1 148 ? -19.141 -22.047 -19.891 1 91.88 148 THR B N 1
ATOM 4022 C CA . THR B 1 148 ? -20 -21.656 -18.781 1 91.88 148 THR B CA 1
ATOM 4023 C C . THR B 1 148 ? -19.453 -22.188 -17.469 1 91.88 148 THR B C 1
ATOM 4025 O O . THR B 1 148 ? -18.703 -23.172 -17.453 1 91.88 148 THR B O 1
ATOM 4028 N N . TYR B 1 149 ? -19.844 -21.531 -16.438 1 93.81 149 TYR B N 1
ATOM 4029 C CA . TYR B 1 149 ? -19.25 -21.859 -15.141 1 93.81 149 TYR B CA 1
ATOM 4030 C C . TYR B 1 149 ? -20.312 -22.188 -14.109 1 93.81 149 TYR B C 1
ATOM 4032 O O . TYR B 1 149 ? -21.453 -21.734 -14.227 1 93.81 149 TYR B O 1
ATOM 4040 N N . GLY B 1 150 ? -19.984 -23.016 -13.219 1 93.69 150 GLY B N 1
ATOM 4041 C CA . GLY B 1 150 ? -20.906 -23.406 -12.164 1 93.69 150 GLY B CA 1
ATOM 4042 C C . GLY B 1 150 ? -21.281 -22.25 -11.242 1 93.69 150 GLY B C 1
ATOM 4043 O O . GLY B 1 150 ? -20.594 -21.219 -11.219 1 93.69 150 GLY B O 1
ATOM 4044 N N . LYS B 1 151 ? -22.422 -22.391 -10.539 1 96.25 151 LYS B N 1
ATOM 4045 C CA . LYS B 1 151 ? -22.781 -21.453 -9.477 1 96.25 151 LYS B CA 1
ATOM 4046 C C . LYS B 1 151 ? -22.047 -21.781 -8.18 1 96.25 151 LYS B C 1
ATOM 4048 O O . LYS B 1 151 ? -22.344 -22.781 -7.523 1 96.25 151 LYS B O 1
ATOM 4053 N N . PRO B 1 152 ? -21.125 -20.891 -7.773 1 97.38 152 PRO B N 1
ATOM 4054 C CA . PRO B 1 152 ? -20.297 -21.234 -6.621 1 97.38 152 PRO B CA 1
ATOM 4055 C C . PRO B 1 152 ? -21.047 -21.156 -5.297 1 97.38 152 PRO B C 1
ATOM 4057 O O . PRO B 1 152 ? -22.047 -20.438 -5.191 1 97.38 152 PRO B O 1
ATOM 4060 N N . THR B 1 153 ? -20.656 -21.984 -4.383 1 97.81 153 THR B N 1
ATOM 4061 C CA . THR B 1 153 ? -21.094 -21.906 -2.994 1 97.81 153 THR B CA 1
ATOM 4062 C C . THR B 1 153 ? -19.969 -21.391 -2.096 1 97.81 153 THR B C 1
ATOM 4064 O O . THR B 1 153 ? -18.812 -21.766 -2.279 1 97.81 153 THR B O 1
ATOM 4067 N N . PRO B 1 154 ? -20.297 -20.547 -1.126 1 98.5 154 PRO B N 1
ATOM 4068 C CA . PRO B 1 154 ? -19.25 -20 -0.254 1 98.5 154 PRO B CA 1
ATOM 4069 C C . PRO B 1 154 ? -18.594 -21.078 0.62 1 98.5 154 PRO B C 1
ATOM 4071 O O . PRO B 1 154 ? -19.297 -21.938 1.162 1 98.5 154 PRO B O 1
ATOM 4074 N N . LEU B 1 155 ? -17.312 -21.016 0.708 1 98.56 155 LEU B N 1
ATOM 4075 C CA . LEU B 1 155 ? -16.609 -21.859 1.658 1 98.56 155 LEU B CA 1
ATOM 4076 C C . LEU B 1 155 ? -17.047 -21.578 3.086 1 98.56 155 LEU B C 1
ATOM 4078 O O . LEU B 1 155 ? -17.172 -20.422 3.48 1 98.56 155 LEU B O 1
ATOM 4082 N N . THR B 1 156 ? -17.328 -22.625 3.824 1 98.25 156 THR B N 1
ATOM 4083 C CA . THR B 1 156 ? -17.547 -22.453 5.258 1 98.25 156 THR B CA 1
ATOM 4084 C C . THR B 1 156 ? -16.234 -22.234 5.992 1 98.25 156 THR B C 1
ATOM 4086 O O . THR B 1 156 ? -15.156 -22.422 5.418 1 98.25 156 THR B O 1
ATOM 4089 N N . HIS B 1 157 ? -16.328 -21.828 7.266 1 98.25 157 HIS B N 1
ATOM 4090 C CA . HIS B 1 157 ? -15.117 -21.672 8.062 1 98.25 157 HIS B CA 1
ATOM 4091 C C . HIS B 1 157 ? -14.32 -22.969 8.117 1 98.25 157 HIS B C 1
ATOM 4093 O O . HIS B 1 157 ? -13.094 -22.953 7.984 1 98.25 157 HIS B O 1
ATOM 4099 N N . ALA B 1 158 ? -15.008 -24.047 8.312 1 98.38 158 ALA B N 1
ATOM 4100 C CA . ALA B 1 158 ? -14.344 -25.344 8.367 1 98.38 158 ALA B CA 1
ATOM 4101 C C . ALA B 1 158 ? -13.672 -25.672 7.035 1 98.38 158 ALA B C 1
ATOM 4103 O O . ALA B 1 158 ? -12.57 -26.234 7.008 1 98.38 158 ALA B O 1
ATOM 4104 N N . GLU B 1 159 ? -14.32 -25.344 5.957 1 98.19 159 GLU B N 1
ATOM 4105 C CA . GLU B 1 159 ? -13.766 -25.609 4.633 1 98.19 159 GLU B CA 1
ATOM 4106 C C . GLU B 1 159 ? -12.562 -24.719 4.344 1 98.19 159 GLU B C 1
ATOM 4108 O O . GLU B 1 159 ? -11.625 -25.125 3.666 1 98.19 159 GLU B O 1
ATOM 4113 N N . ILE B 1 160 ? -12.578 -23.5 4.84 1 98.75 160 ILE B N 1
ATOM 4114 C CA . ILE B 1 160 ? -11.422 -22.609 4.711 1 98.75 160 ILE B CA 1
ATOM 4115 C C . ILE B 1 160 ? -10.227 -23.219 5.441 1 98.75 160 ILE B C 1
ATOM 4117 O O . ILE B 1 160 ? -9.117 -23.266 4.898 1 98.75 160 ILE B O 1
ATOM 4121 N N . GLN B 1 161 ? -10.492 -23.703 6.582 1 98.5 161 GLN B N 1
ATOM 4122 C CA . GLN B 1 161 ? -9.414 -24.359 7.328 1 98.5 161 GLN B CA 1
ATOM 4123 C C . GLN B 1 161 ? -8.922 -25.609 6.602 1 98.5 161 GLN B C 1
ATOM 4125 O O . GLN B 1 161 ? -7.719 -25.875 6.59 1 98.5 161 GLN B O 1
ATOM 4130 N N . ASP B 1 162 ? -9.82 -26.312 6.066 1 98.25 162 ASP B N 1
ATOM 4131 C CA . ASP B 1 162 ? -9.438 -27.484 5.281 1 98.25 162 ASP B CA 1
ATOM 4132 C C . ASP B 1 162 ? -8.578 -27.078 4.086 1 98.25 162 ASP B C 1
ATOM 4134 O O . ASP B 1 162 ? -7.613 -27.766 3.748 1 98.25 162 ASP B O 1
ATOM 4138 N N . MET B 1 163 ? -8.938 -26 3.428 1 98.06 163 MET B N 1
ATOM 4139 C CA . MET B 1 163 ? -8.164 -25.5 2.297 1 98.06 163 MET B CA 1
ATOM 4140 C C . MET B 1 163 ? -6.738 -25.156 2.719 1 98.06 163 MET B C 1
ATOM 4142 O O . MET B 1 163 ? -5.785 -25.5 2.018 1 98.06 163 MET B O 1
ATOM 4146 N N . ILE B 1 164 ? -6.633 -24.469 3.828 1 98.69 164 ILE B N 1
ATOM 4147 C CA . ILE B 1 164 ? -5.312 -24.109 4.34 1 98.69 164 ILE B CA 1
ATOM 4148 C C . ILE B 1 164 ? -4.496 -25.375 4.59 1 98.69 164 ILE B C 1
ATOM 4150 O O . ILE B 1 164 ? -3.326 -25.453 4.203 1 98.69 164 ILE B O 1
ATOM 4154 N N . ARG B 1 165 ? -5.137 -26.391 5.137 1 98.44 165 ARG B N 1
ATOM 4155 C CA . ARG B 1 165 ? -4.473 -27.656 5.371 1 98.44 165 ARG B CA 1
ATOM 4156 C C . ARG B 1 165 ? -4.016 -28.297 4.059 1 98.44 165 ARG B C 1
ATOM 4158 O O . ARG B 1 165 ? -2.934 -28.875 3.988 1 98.44 165 ARG B O 1
ATOM 4165 N N . ARG B 1 166 ? -4.801 -28.203 3.07 1 98.62 166 ARG B N 1
ATOM 4166 C CA . ARG B 1 166 ? -4.484 -28.781 1.769 1 98.62 166 ARG B CA 1
ATOM 4167 C C . ARG B 1 166 ? -3.291 -28.078 1.132 1 98.62 166 ARG B C 1
ATOM 4169 O O . ARG B 1 166 ? -2.43 -28.734 0.531 1 98.62 166 ARG B O 1
ATOM 4176 N N . TYR B 1 167 ? -3.252 -26.766 1.23 1 98.75 167 TYR B N 1
ATOM 4177 C CA . TYR B 1 167 ? -2.09 -26.031 0.744 1 98.75 167 TYR B CA 1
ATOM 4178 C C . TYR B 1 167 ? -0.821 -26.469 1.459 1 98.75 167 TYR B C 1
ATOM 4180 O O . TYR B 1 167 ? 0.21 -26.703 0.822 1 98.75 167 TYR B O 1
ATOM 4188 N N . VAL B 1 168 ? -0.922 -26.594 2.766 1 98.69 168 VAL B N 1
ATOM 4189 C CA . VAL B 1 168 ? 0.23 -27 3.564 1 98.69 168 VAL B CA 1
ATOM 4190 C C . VAL B 1 168 ? 0.673 -28.406 3.166 1 98.69 168 VAL B C 1
ATOM 4192 O O . VAL B 1 168 ? 1.865 -28.656 2.98 1 98.69 168 VAL B O 1
ATOM 4195 N N . TRP B 1 169 ? -0.26 -29.266 3.047 1 98.69 169 TRP B N 1
ATOM 4196 C CA . TRP B 1 169 ? 0.058 -30.656 2.68 1 98.69 169 TRP B CA 1
ATOM 4197 C C . TRP B 1 169 ? 0.733 -30.703 1.312 1 98.69 169 TRP B C 1
ATOM 4199 O O . TRP B 1 169 ? 1.766 -31.359 1.149 1 98.69 169 TRP B O 1
ATOM 4209 N N . ALA B 1 170 ? 0.149 -30.016 0.343 1 98.75 170 ALA B N 1
ATOM 4210 C CA . ALA B 1 170 ? 0.711 -30.016 -1.005 1 98.75 170 ALA B CA 1
ATOM 4211 C C . ALA B 1 170 ? 2.131 -29.453 -1.003 1 98.75 170 ALA B C 1
ATOM 4213 O O . ALA B 1 170 ? 3.018 -30 -1.668 1 98.75 170 ALA B O 1
ATOM 4214 N N . ALA B 1 171 ? 2.336 -28.391 -0.268 1 98.75 171 ALA B N 1
ATOM 4215 C CA . ALA B 1 171 ? 3.674 -27.812 -0.13 1 98.75 171 ALA B CA 1
ATOM 4216 C C . ALA B 1 171 ? 4.641 -28.828 0.473 1 98.75 171 ALA B C 1
ATOM 4218 O O . ALA B 1 171 ? 5.781 -28.953 0.018 1 98.75 171 ALA B O 1
ATOM 4219 N N . SER B 1 172 ? 4.191 -29.547 1.467 1 98.56 172 SER B N 1
ATOM 4220 C CA . SER B 1 172 ? 5.023 -30.547 2.131 1 98.56 172 SER B CA 1
ATOM 4221 C C . SER B 1 172 ? 5.391 -31.688 1.184 1 98.56 172 SER B C 1
ATOM 4223 O O . SER B 1 172 ? 6.508 -32.188 1.229 1 98.56 172 SER B O 1
ATOM 4225 N N . VAL B 1 173 ? 4.449 -32.094 0.397 1 98.62 173 VAL B N 1
ATOM 4226 C CA . VAL B 1 173 ? 4.695 -33.125 -0.595 1 98.62 173 VAL B CA 1
ATOM 4227 C C . VAL B 1 173 ? 5.797 -32.688 -1.553 1 98.62 173 VAL B C 1
ATOM 4229 O O . VAL B 1 173 ? 6.73 -33.438 -1.83 1 98.62 173 VAL B O 1
ATOM 4232 N N . LEU B 1 174 ? 5.699 -31.484 -2.039 1 98.62 174 LEU B N 1
ATOM 4233 C CA . LEU B 1 174 ? 6.695 -30.953 -2.969 1 98.62 174 LEU B CA 1
ATOM 4234 C C . LEU B 1 174 ? 8.055 -30.828 -2.293 1 98.62 174 LEU B C 1
ATOM 4236 O O . LEU B 1 174 ? 9.086 -31.141 -2.896 1 98.62 174 LEU B O 1
ATOM 4240 N N . ALA B 1 175 ? 8.062 -30.375 -1.06 1 98.44 175 ALA B N 1
ATOM 4241 C CA . ALA B 1 175 ? 9.312 -30.297 -0.301 1 98.44 175 ALA B CA 1
ATOM 4242 C C . ALA B 1 175 ? 9.969 -31.672 -0.199 1 98.44 175 ALA B C 1
ATOM 4244 O O . ALA B 1 175 ? 11.172 -31.812 -0.438 1 98.44 175 ALA B O 1
ATOM 4245 N N . GLU B 1 176 ? 9.172 -32.656 0.142 1 98.19 176 GLU B N 1
ATOM 4246 C CA . GLU B 1 176 ? 9.68 -34 0.286 1 98.19 176 GLU B CA 1
ATOM 4247 C C . GLU B 1 176 ? 10.156 -34.562 -1.053 1 98.19 176 GLU B C 1
ATOM 4249 O O . GLU B 1 176 ? 11.102 -35.344 -1.102 1 98.19 176 GLU B O 1
ATOM 4254 N N . ALA B 1 177 ? 9.5 -34.156 -2.121 1 98.5 177 ALA B N 1
ATOM 4255 C CA . ALA B 1 177 ? 9.898 -34.562 -3.461 1 98.5 177 ALA B CA 1
ATOM 4256 C C . ALA B 1 177 ? 11.195 -33.906 -3.893 1 98.5 177 ALA B C 1
ATOM 4258 O O . ALA B 1 177 ? 11.789 -34.281 -4.906 1 98.5 177 ALA B O 1
ATOM 4259 N N . GLY B 1 178 ? 11.609 -32.875 -3.154 1 98 178 GLY B N 1
ATOM 4260 C CA . GLY B 1 178 ? 12.883 -32.219 -3.42 1 98 178 GLY B CA 1
ATOM 4261 C C . GLY B 1 178 ? 12.727 -30.828 -4.031 1 98 178 GLY B C 1
ATOM 4262 O O . GLY B 1 178 ? 13.719 -30.219 -4.434 1 98 178 GLY B O 1
ATOM 4263 N N . ALA B 1 179 ? 11.531 -30.312 -4.137 1 98.38 179 ALA B N 1
ATOM 4264 C CA . ALA B 1 179 ? 11.312 -28.969 -4.676 1 98.38 179 ALA B CA 1
ATOM 4265 C C . ALA B 1 179 ? 11.945 -27.906 -3.785 1 98.38 179 ALA B C 1
ATOM 4267 O O . ALA B 1 179 ? 12.188 -28.156 -2.6 1 98.38 179 ALA B O 1
ATOM 4268 N N . ASP B 1 180 ? 12.25 -26.766 -4.371 1 98.38 180 ASP B N 1
ATOM 4269 C CA . ASP B 1 180 ? 12.852 -25.672 -3.625 1 98.38 180 ASP B CA 1
ATOM 4270 C C . ASP B 1 180 ? 11.773 -24.812 -2.961 1 98.38 180 ASP B C 1
ATOM 4272 O O . ASP B 1 180 ? 12.07 -24.031 -2.051 1 98.38 180 ASP B O 1
ATOM 4276 N N . GLY B 1 181 ? 10.586 -24.922 -3.447 1 98.5 181 GLY B N 1
ATOM 4277 C CA . GLY B 1 181 ? 9.5 -24.141 -2.881 1 98.5 181 GLY B CA 1
ATOM 4278 C C . GLY B 1 181 ? 8.203 -24.25 -3.662 1 98.5 181 GLY B C 1
ATOM 4279 O O . GLY B 1 181 ? 8 -25.219 -4.391 1 98.5 181 GLY B O 1
ATOM 4280 N N . ILE B 1 182 ? 7.309 -23.297 -3.369 1 98.75 182 ILE B N 1
ATOM 4281 C CA . ILE B 1 182 ? 6.02 -23.203 -4.047 1 98.75 182 ILE B CA 1
ATOM 4282 C C . ILE B 1 182 ? 5.758 -21.766 -4.469 1 98.75 182 ILE B C 1
ATOM 4284 O O . ILE B 1 182 ? 6.434 -20.844 -4 1 98.75 182 ILE B O 1
ATOM 4288 N N . ILE B 1 183 ? 4.871 -21.609 -5.398 1 98.69 183 ILE B N 1
ATOM 4289 C CA . ILE B 1 183 ? 4.309 -20.297 -5.738 1 98.69 183 ILE B CA 1
ATOM 4290 C C . ILE B 1 183 ? 2.787 -20.359 -5.648 1 98.69 183 ILE B C 1
ATOM 4292 O O . ILE B 1 183 ? 2.156 -21.25 -6.223 1 98.69 183 ILE B O 1
ATOM 4296 N N . LEU B 1 184 ? 2.219 -19.5 -4.797 1 98.75 184 LEU B N 1
ATOM 4297 C CA . LEU B 1 184 ? 0.771 -19.406 -4.641 1 98.75 184 LEU B CA 1
ATOM 4298 C C . LEU B 1 184 ? 0.149 -18.625 -5.797 1 98.75 184 LEU B C 1
ATOM 4300 O O . LEU B 1 184 ? 0.559 -17.5 -6.086 1 98.75 184 LEU B O 1
ATOM 4304 N N . HIS B 1 185 ? -0.799 -19.234 -6.434 1 97.88 185 HIS B N 1
ATOM 4305 C CA . HIS B 1 185 ? -1.511 -18.562 -7.504 1 97.88 185 HIS B CA 1
ATOM 4306 C C . HIS B 1 185 ? -2.568 -17.609 -6.949 1 97.88 185 HIS B C 1
ATOM 4308 O O . HIS B 1 185 ? -3.75 -17.953 -6.895 1 97.88 185 HIS B O 1
ATOM 4314 N N . ALA B 1 186 ? -2.191 -16.422 -6.684 1 97.19 186 ALA B N 1
ATOM 4315 C CA . ALA B 1 186 ? -3.086 -15.414 -6.129 1 97.19 186 ALA B CA 1
ATOM 4316 C C . ALA B 1 186 ? -3.502 -14.406 -7.199 1 97.19 186 ALA B C 1
ATOM 4318 O O . ALA B 1 186 ? -3.631 -13.211 -6.918 1 97.19 186 ALA B O 1
ATOM 4319 N N . SER B 1 187 ? -3.627 -14.891 -8.391 1 94.19 187 SER B N 1
ATOM 4320 C CA . SER B 1 187 ? -3.928 -14.023 -9.531 1 94.19 187 SER B CA 1
ATOM 4321 C C . SER B 1 187 ? -4.98 -14.656 -10.438 1 94.19 187 SER B C 1
ATOM 4323 O O . SER B 1 187 ? -5.527 -15.719 -10.125 1 94.19 187 SER B O 1
ATOM 4325 N N . HIS B 1 188 ? -5.41 -13.914 -11.414 1 92.06 188 HIS B N 1
ATOM 4326 C CA . HIS B 1 188 ? -6.152 -14.383 -12.578 1 92.06 188 HIS B CA 1
ATOM 4327 C C . HIS B 1 188 ? -7.508 -14.945 -12.18 1 92.06 188 HIS B C 1
ATOM 4329 O O . HIS B 1 188 ? -8.031 -15.844 -12.836 1 92.06 188 HIS B O 1
ATOM 4335 N N . GLY B 1 189 ? -7.973 -14.617 -11.031 1 93.38 189 GLY B N 1
ATOM 4336 C CA . GLY B 1 189 ? -9.336 -14.961 -10.664 1 93.38 189 GLY B CA 1
ATOM 4337 C C . GLY B 1 189 ? -9.438 -16.266 -9.898 1 93.38 189 GLY B C 1
ATOM 4338 O O . GLY B 1 189 ? -10.539 -16.75 -9.625 1 93.38 189 GLY B O 1
ATOM 4339 N N . TYR B 1 190 ? -8.352 -16.844 -9.523 1 95.38 190 TYR B N 1
ATOM 4340 C CA . TYR B 1 190 ? -8.383 -18.062 -8.734 1 95.38 190 TYR B CA 1
ATOM 4341 C C . TYR B 1 190 ? -8.719 -17.766 -7.281 1 95.38 190 TYR B C 1
ATOM 4343 O O . TYR B 1 190 ? -8.992 -16.625 -6.922 1 95.38 190 TYR B O 1
ATOM 4351 N N . ILE B 1 191 ? -8.734 -18.75 -6.445 1 98.19 191 ILE B N 1
ATOM 4352 C CA . ILE B 1 191 ? -9.438 -18.688 -5.168 1 98.19 191 ILE B CA 1
ATOM 4353 C C . ILE B 1 191 ? -8.828 -17.594 -4.293 1 98.19 191 ILE B C 1
ATOM 4355 O O . ILE B 1 191 ? -9.555 -16.844 -3.633 1 98.19 191 ILE B O 1
ATOM 4359 N N . ILE B 1 192 ? -7.5 -17.547 -4.273 1 98.44 192 ILE B N 1
ATOM 4360 C CA . ILE B 1 192 ? -6.863 -16.531 -3.43 1 98.44 192 ILE B CA 1
ATOM 4361 C C . ILE B 1 192 ? -7.219 -15.141 -3.93 1 98.44 192 ILE B C 1
ATOM 4363 O O . ILE B 1 192 ? -7.547 -14.258 -3.135 1 98.44 192 ILE B O 1
ATOM 4367 N N . ASN B 1 193 ? -7.188 -14.969 -5.238 1 96.94 193 ASN B N 1
ATOM 4368 C CA . ASN B 1 193 ? -7.629 -13.711 -5.828 1 96.94 193 ASN B CA 1
ATOM 4369 C C . ASN B 1 193 ? -9.109 -13.453 -5.555 1 96.94 193 ASN B C 1
ATOM 4371 O O . ASN B 1 193 ? -9.516 -12.305 -5.363 1 96.94 193 ASN B O 1
ATOM 4375 N N . GLN B 1 194 ? -9.938 -14.484 -5.547 1 97.56 194 GLN B N 1
ATOM 4376 C CA . GLN B 1 194 ? -11.359 -14.336 -5.273 1 97.56 194 GLN B CA 1
ATOM 4377 C C . GLN B 1 194 ? -11.602 -13.805 -3.867 1 97.56 194 GLN B C 1
ATOM 4379 O O . GLN B 1 194 ? -12.5 -12.992 -3.65 1 97.56 194 GLN B O 1
ATOM 4384 N N . PHE B 1 195 ? -10.805 -14.258 -2.875 1 98.56 195 PHE B N 1
ATOM 4385 C CA . PHE B 1 195 ? -10.898 -13.719 -1.524 1 98.56 195 PHE B CA 1
ATOM 4386 C C . PHE B 1 195 ? -10.453 -12.266 -1.492 1 98.56 195 PHE B C 1
ATOM 4388 O O . PHE B 1 195 ? -11.047 -11.445 -0.789 1 98.56 195 PHE B O 1
ATOM 4395 N N . LEU B 1 196 ? -9.5 -11.883 -2.26 1 97.81 196 LEU B N 1
ATOM 4396 C CA . LEU B 1 196 ? -8.93 -10.547 -2.248 1 97.81 196 LEU B CA 1
ATOM 4397 C C . LEU B 1 196 ? -9.852 -9.555 -2.947 1 97.81 196 LEU B C 1
ATOM 4399 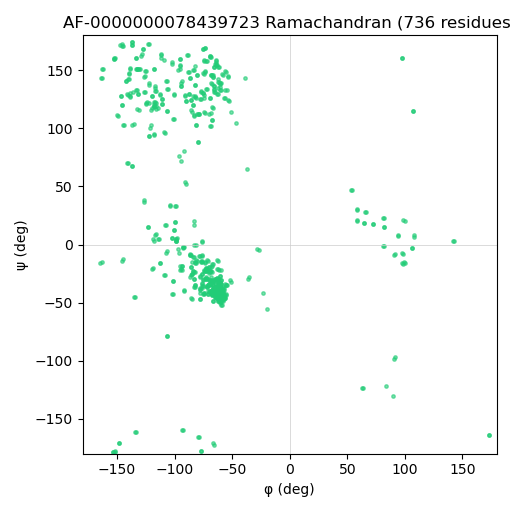O O . LEU B 1 196 ? -9.844 -8.359 -2.625 1 97.81 196 LEU B O 1
ATOM 4403 N N . SER B 1 197 ? -10.703 -9.969 -3.869 1 96.38 197 SER B N 1
ATOM 4404 C CA . SER B 1 197 ? -11.5 -9.094 -4.727 1 96.38 197 SER B CA 1
ATOM 4405 C C . SER B 1 197 ? -12.781 -8.648 -4.027 1 96.38 197 SER B C 1
ATOM 4407 O O . SER B 1 197 ? -13.648 -9.469 -3.727 1 96.38 197 SER B O 1
ATOM 4409 N N . PRO B 1 198 ? -12.93 -7.316 -3.852 1 94.75 198 PRO B N 1
ATOM 4410 C CA . PRO B 1 198 ? -14.188 -6.855 -3.254 1 94.75 198 PRO B CA 1
ATOM 4411 C C . PRO B 1 198 ? -15.398 -7.094 -4.164 1 94.75 198 PRO B C 1
ATOM 4413 O O . PRO B 1 198 ? -16.531 -7.059 -3.701 1 94.75 198 PRO B O 1
ATOM 4416 N N . LEU B 1 199 ? -15.18 -7.324 -5.387 1 94.06 199 LEU B N 1
ATOM 4417 C CA . LEU B 1 199 ? -16.25 -7.586 -6.348 1 94.06 199 LEU B CA 1
ATOM 4418 C C . LEU B 1 199 ? -16.781 -9 -6.188 1 94.06 199 LEU B C 1
ATOM 4420 O O . LEU B 1 199 ? -17.984 -9.242 -6.367 1 94.06 199 LEU B O 1
ATOM 4424 N N . ILE B 1 200 ? -15.891 -9.898 -5.82 1 96.19 200 ILE B N 1
ATOM 4425 C CA . ILE B 1 200 ? -16.234 -11.32 -5.789 1 96.19 200 ILE B CA 1
ATOM 4426 C C . ILE B 1 200 ? -16.5 -11.75 -4.355 1 96.19 200 ILE B C 1
ATOM 4428 O O . ILE B 1 200 ? -17.438 -12.523 -4.102 1 96.19 200 ILE B O 1
ATOM 4432 N N . ASN B 1 201 ? -15.711 -11.312 -3.449 1 98.06 201 ASN B N 1
ATOM 4433 C CA . ASN B 1 201 ? -15.844 -11.664 -2.041 1 98.06 201 ASN B CA 1
ATOM 4434 C C . ASN B 1 201 ? -16.906 -10.812 -1.349 1 98.06 201 ASN B C 1
ATOM 4436 O O . ASN B 1 201 ? -16.625 -9.688 -0.924 1 98.06 201 ASN B O 1
ATOM 4440 N N . LYS B 1 202 ? -18.047 -11.406 -1.15 1 97.94 202 LYS B N 1
ATOM 4441 C CA . LYS B 1 202 ? -19.172 -10.695 -0.547 1 97.94 202 LYS B CA 1
ATOM 4442 C C . LYS B 1 202 ? -19.422 -11.172 0.879 1 97.94 202 LYS B C 1
ATOM 4444 O O . LYS B 1 202 ? -20.5 -10.977 1.424 1 97.94 202 LYS B O 1
ATOM 4449 N N . ARG B 1 203 ? -18.391 -11.844 1.398 1 98.25 203 ARG B N 1
ATOM 4450 C CA . ARG B 1 203 ? -18.516 -12.344 2.764 1 98.25 203 ARG B CA 1
ATOM 4451 C C . ARG B 1 203 ? -18.656 -11.195 3.758 1 98.25 203 ARG B C 1
ATOM 4453 O O . ARG B 1 203 ? -18.172 -10.094 3.516 1 98.25 203 ARG B O 1
ATOM 4460 N N . THR B 1 204 ? -19.297 -11.484 4.91 1 97.38 204 THR B N 1
ATOM 4461 C CA . THR B 1 204 ? -19.469 -10.492 5.965 1 97.38 204 THR B CA 1
ATOM 4462 C C . THR B 1 204 ? -18.781 -10.938 7.246 1 97.38 204 THR B C 1
ATOM 4464 O O . THR B 1 204 ? -18.891 -10.281 8.281 1 97.38 204 THR B O 1
ATOM 4467 N N . ASP B 1 205 ? -18.109 -12.023 7.145 1 98.06 205 ASP B N 1
ATOM 4468 C CA . ASP B 1 205 ? -17.375 -12.547 8.297 1 98.06 205 ASP B CA 1
ATOM 4469 C C . ASP B 1 205 ? -15.922 -12.062 8.281 1 98.06 205 ASP B C 1
ATOM 4471 O O . ASP B 1 205 ? -15.602 -11.055 7.645 1 98.06 205 ASP B O 1
ATOM 4475 N N . GLU B 1 206 ? -14.992 -12.742 9 1 98.31 206 GLU B N 1
ATOM 4476 C CA . GLU B 1 206 ? -13.617 -12.297 9.188 1 98.31 206 GLU B CA 1
ATOM 4477 C C . GLU B 1 206 ? -12.781 -12.531 7.926 1 98.31 206 GLU B C 1
ATOM 4479 O O . GLU B 1 206 ? -11.602 -12.172 7.883 1 98.31 206 GLU B O 1
ATOM 4484 N N . TYR B 1 207 ? -13.414 -13.047 6.859 1 98.62 207 TYR B N 1
ATOM 4485 C CA . TYR B 1 207 ? -12.695 -13.281 5.609 1 98.62 207 TYR B CA 1
ATOM 4486 C C . TYR B 1 207 ? -13.211 -12.359 4.504 1 98.62 207 TYR B C 1
ATOM 4488 O O . TYR B 1 207 ? -12.828 -12.508 3.342 1 98.62 207 TYR B O 1
ATOM 4496 N N . GLY B 1 208 ? -14.156 -11.406 4.836 1 97.88 208 GLY B N 1
ATOM 4497 C CA . GLY B 1 208 ? -14.688 -10.461 3.863 1 97.88 208 GLY B CA 1
ATOM 4498 C C . GLY B 1 208 ? -14.805 -9.047 4.402 1 97.88 208 GLY B C 1
ATOM 4499 O O . GLY B 1 208 ? -14.609 -8.812 5.598 1 97.88 208 GLY B O 1
ATOM 4500 N N . GLY B 1 209 ? -15.125 -8.102 3.529 1 96.06 209 GLY B N 1
ATOM 4501 C CA . GLY B 1 209 ? -15.281 -6.707 3.93 1 96.06 209 GLY B CA 1
ATOM 4502 C C . GLY B 1 209 ? -13.992 -5.91 3.824 1 96.06 209 GLY B C 1
ATOM 4503 O O . GLY B 1 209 ? -13.531 -5.605 2.723 1 96.06 209 GLY B O 1
ATOM 4504 N N . THR B 1 210 ? -13.289 -5.73 4.895 1 96.81 210 THR B N 1
ATOM 4505 C CA . THR B 1 210 ? -12.078 -4.914 4.922 1 96.81 210 THR B CA 1
ATOM 4506 C C . THR B 1 210 ? -10.93 -5.617 4.195 1 96.81 210 THR B C 1
ATOM 4508 O O . THR B 1 210 ? -10.961 -6.836 4.023 1 96.81 210 THR B O 1
ATOM 4511 N N . LEU B 1 211 ? -9.961 -4.824 3.762 1 97.56 211 LEU B N 1
ATOM 4512 C CA . LEU B 1 211 ? -8.797 -5.391 3.086 1 97.56 211 LEU B CA 1
ATOM 4513 C C . LEU B 1 211 ? -8.102 -6.414 3.975 1 97.56 211 LEU B C 1
ATOM 4515 O O . LEU B 1 211 ? -7.664 -7.465 3.496 1 97.56 211 LEU B O 1
ATOM 4519 N N . GLU B 1 212 ? -8.039 -6.16 5.328 1 97.94 212 GLU B N 1
ATOM 4520 C CA . GLU B 1 212 ? -7.426 -7.086 6.277 1 97.94 212 GLU B CA 1
ATOM 4521 C C . GLU B 1 212 ? -8.133 -8.438 6.266 1 97.94 212 GLU B C 1
ATOM 4523 O O . GLU B 1 212 ? -7.488 -9.484 6.227 1 97.94 212 GLU B O 1
ATOM 4528 N N . ASN B 1 213 ? -9.461 -8.336 6.266 1 98.38 213 ASN B N 1
ATOM 4529 C CA . ASN B 1 213 ? -10.258 -9.562 6.277 1 98.38 213 ASN B CA 1
ATOM 4530 C C . ASN B 1 213 ? -10.117 -10.328 4.965 1 98.38 213 ASN B C 1
ATOM 4532 O O . ASN B 1 213 ? -9.969 -11.547 4.973 1 98.38 213 ASN B O 1
ATOM 4536 N N . ARG B 1 214 ? -10.125 -9.625 3.9 1 98.44 214 ARG B N 1
ATOM 4537 C CA . ARG B 1 214 ? -10.031 -10.258 2.59 1 98.44 214 ARG B CA 1
ATOM 4538 C C . ARG B 1 214 ? -8.656 -10.891 2.385 1 98.44 214 ARG B C 1
ATOM 4540 O O . ARG B 1 214 ? -8.531 -11.914 1.711 1 98.44 214 ARG B O 1
ATOM 4547 N N . ALA B 1 215 ? -7.613 -10.297 2.982 1 98.56 215 ALA B N 1
ATOM 4548 C CA . ALA B 1 215 ? -6.25 -10.797 2.83 1 98.56 215 ALA B CA 1
ATOM 4549 C C . ALA B 1 215 ? -5.973 -11.93 3.809 1 98.56 215 ALA B C 1
ATOM 4551 O O . ALA B 1 215 ? -4.957 -12.625 3.693 1 98.56 215 ALA B O 1
ATOM 4552 N N . ARG B 1 216 ? -6.828 -12.164 4.762 1 98.81 216 ARG B N 1
ATOM 4553 C CA . ARG B 1 216 ? -6.602 -13.109 5.848 1 98.81 216 ARG B CA 1
ATOM 4554 C C . ARG B 1 216 ? -6.34 -14.508 5.309 1 98.81 216 ARG B C 1
ATOM 4556 O O . ARG B 1 216 ? -5.434 -15.203 5.777 1 98.81 216 ARG B O 1
ATOM 4563 N N . PHE B 1 217 ? -7.117 -14.914 4.273 1 98.81 217 PHE B N 1
ATOM 4564 C CA . PHE B 1 217 ? -7.027 -16.266 3.723 1 98.81 217 PHE B CA 1
ATOM 4565 C C . PHE B 1 217 ? -5.617 -16.547 3.223 1 98.81 217 PHE B C 1
ATOM 4567 O O . PHE B 1 217 ? -5 -17.531 3.627 1 98.81 217 PHE B O 1
ATOM 4574 N N . VAL B 1 218 ? -5.062 -15.688 2.393 1 98.81 218 VAL B N 1
ATOM 4575 C CA . VAL B 1 218 ? -3.752 -15.938 1.804 1 98.81 218 VAL B CA 1
ATOM 4576 C C . VAL B 1 218 ? -2.67 -15.812 2.875 1 98.81 218 VAL B C 1
ATOM 4578 O O . VAL B 1 218 ? -1.684 -16.547 2.859 1 98.81 218 VAL B O 1
ATOM 4581 N N . LEU B 1 219 ? -2.822 -14.914 3.824 1 98.88 219 LEU B N 1
ATOM 4582 C CA . LEU B 1 219 ? -1.833 -14.742 4.883 1 98.88 219 LEU B CA 1
ATOM 4583 C C . LEU B 1 219 ? -1.796 -15.969 5.793 1 98.88 219 LEU B C 1
ATOM 4585 O O . LEU B 1 219 ? -0.722 -16.391 6.219 1 98.88 219 LEU B O 1
ATOM 4589 N N . GLU B 1 220 ? -2.984 -16.5 6.062 1 98.88 220 GLU B N 1
ATOM 4590 C CA . GLU B 1 220 ? -3.039 -17.719 6.871 1 98.88 220 GLU B CA 1
ATOM 4591 C C . GLU B 1 220 ? -2.381 -18.891 6.152 1 98.88 220 GLU B C 1
ATOM 4593 O O . GLU B 1 220 ? -1.713 -19.719 6.781 1 98.88 220 GLU B O 1
ATOM 4598 N N . ILE B 1 221 ? -2.545 -18.953 4.824 1 98.81 221 ILE B N 1
ATOM 4599 C CA . ILE B 1 221 ? -1.896 -20 4.039 1 98.81 221 ILE B CA 1
ATOM 4600 C C . ILE B 1 221 ? -0.379 -19.875 4.16 1 98.81 221 ILE B C 1
ATOM 4602 O O . ILE B 1 221 ? 0.308 -20.844 4.477 1 98.81 221 ILE B O 1
ATOM 4606 N N . VAL B 1 222 ? 0.141 -18.688 3.982 1 98.56 222 VAL B N 1
ATOM 4607 C CA . VAL B 1 222 ? 1.58 -18.438 4.012 1 98.56 222 VAL B CA 1
ATOM 4608 C C . VAL B 1 222 ? 2.135 -18.797 5.391 1 98.56 222 VAL B C 1
ATOM 4610 O O . VAL B 1 222 ? 3.133 -19.516 5.504 1 98.56 222 VAL B O 1
ATOM 4613 N N . ARG B 1 223 ? 1.498 -18.344 6.445 1 98.12 223 ARG B N 1
ATOM 4614 C CA . ARG B 1 223 ? 1.963 -18.594 7.805 1 98.12 223 ARG B CA 1
ATOM 4615 C C . ARG B 1 223 ? 1.922 -20.078 8.141 1 98.12 223 ARG B C 1
ATOM 4617 O O . ARG B 1 223 ? 2.812 -20.594 8.812 1 98.12 223 ARG B O 1
ATOM 4624 N N . ALA B 1 224 ? 0.841 -20.688 7.656 1 98.5 224 ALA B N 1
ATOM 4625 C CA . ALA B 1 224 ? 0.705 -22.125 7.918 1 98.5 224 ALA B CA 1
ATOM 4626 C C . ALA B 1 224 ? 1.808 -22.906 7.219 1 98.5 224 ALA B C 1
ATOM 4628 O O . ALA B 1 224 ? 2.357 -23.859 7.793 1 98.5 224 ALA B O 1
ATOM 4629 N N . ILE B 1 225 ? 2.107 -22.578 6.004 1 98.38 225 ILE B N 1
ATOM 4630 C CA . ILE B 1 225 ? 3.176 -23.266 5.281 1 98.38 225 ILE B CA 1
ATOM 4631 C C . ILE B 1 225 ? 4.512 -23 5.969 1 98.38 225 ILE B C 1
ATOM 4633 O O . ILE B 1 225 ? 5.316 -23.906 6.156 1 98.38 225 ILE B O 1
ATOM 4637 N N . GLN B 1 226 ? 4.762 -21.797 6.391 1 96.5 226 GLN B N 1
ATOM 4638 C CA . GLN B 1 226 ? 6.004 -21.438 7.062 1 96.5 226 GLN B CA 1
ATOM 4639 C C . GLN B 1 226 ? 6.184 -22.219 8.352 1 96.5 226 GLN B C 1
ATOM 4641 O O . GLN B 1 226 ? 7.305 -22.578 8.727 1 96.5 226 GLN B O 1
ATOM 4646 N N . ALA B 1 227 ? 5.133 -22.406 9.047 1 96 227 ALA B N 1
ATOM 4647 C CA . ALA B 1 227 ? 5.18 -23.141 10.312 1 96 227 ALA B CA 1
ATOM 4648 C C . ALA B 1 227 ? 5.625 -24.594 10.086 1 96 227 ALA B C 1
ATOM 4650 O O . ALA B 1 227 ? 6.277 -25.188 10.953 1 96 227 ALA B O 1
ATOM 4651 N N . LYS B 1 228 ? 5.266 -25.109 8.945 1 96.38 228 LYS B N 1
ATOM 4652 C CA . LYS B 1 228 ? 5.578 -26.5 8.633 1 96.38 228 LYS B CA 1
ATOM 4653 C C . LYS B 1 228 ? 6.914 -26.609 7.902 1 96.38 228 LYS B C 1
ATOM 4655 O O . LYS B 1 228 ? 7.656 -27.578 8.102 1 96.38 228 LYS B O 1
ATOM 4660 N N . LEU B 1 229 ? 7.18 -25.734 7.035 1 95.5 229 LEU B N 1
ATOM 4661 C CA . LEU B 1 229 ? 8.359 -25.688 6.184 1 95.5 229 LEU B CA 1
ATOM 4662 C C . LEU B 1 229 ? 9.141 -24.391 6.395 1 95.5 229 LEU B C 1
ATOM 4664 O O . LEU B 1 229 ? 8.797 -23.359 5.828 1 95.5 229 LEU B O 1
ATOM 4668 N N . PRO B 1 230 ? 10.148 -24.438 7.125 1 85.5 230 PRO B N 1
ATOM 4669 C CA . PRO B 1 230 ? 10.836 -23.203 7.508 1 85.5 230 PRO B CA 1
ATOM 4670 C C . PRO B 1 230 ? 11.383 -22.438 6.309 1 85.5 230 PRO B C 1
ATOM 4672 O O . PRO B 1 230 ? 11.844 -23.047 5.344 1 85.5 230 PRO B O 1
ATOM 4675 N N . SER B 1 231 ? 11.484 -21.141 6.523 1 83.44 231 SER B N 1
ATOM 4676 C CA . SER B 1 231 ? 11.781 -20.172 5.465 1 83.44 231 SER B CA 1
ATOM 4677 C C . SER B 1 231 ? 13.258 -20.188 5.09 1 83.44 231 SER B C 1
ATOM 4679 O O . SER B 1 231 ? 13.648 -19.656 4.055 1 83.44 231 SER B O 1
ATOM 4681 N N . ASP B 1 232 ? 14.023 -20.734 5.812 1 85.25 232 ASP B N 1
ATOM 4682 C CA . ASP B 1 232 ? 15.453 -20.766 5.52 1 85.25 232 ASP B CA 1
ATOM 4683 C C . ASP B 1 232 ? 15.797 -21.891 4.547 1 85.25 232 ASP B C 1
ATOM 4685 O O . ASP B 1 232 ? 16.969 -22.188 4.324 1 85.25 232 ASP B O 1
ATOM 4689 N N . GLY B 1 233 ? 14.922 -22.469 3.834 1 90.69 233 GLY B N 1
ATOM 4690 C CA . GLY B 1 233 ? 15.242 -23.516 2.875 1 90.69 233 GLY B CA 1
ATOM 4691 C C . GLY B 1 233 ? 14.133 -23.766 1.866 1 90.69 233 GLY B C 1
ATOM 4692 O O . GLY B 1 233 ? 14.328 -24.5 0.893 1 90.69 233 GLY B O 1
ATOM 4693 N N . PHE B 1 234 ? 13.047 -23.266 2.197 1 97.38 234 PHE B N 1
ATOM 4694 C CA . PHE B 1 234 ? 11.891 -23.484 1.335 1 97.38 234 PHE B CA 1
ATOM 4695 C C . PHE B 1 234 ? 11.281 -22.156 0.904 1 97.38 234 PHE B C 1
ATOM 4697 O O . PHE B 1 234 ? 10.875 -21.359 1.745 1 97.38 234 PHE B O 1
ATOM 4704 N N . VAL B 1 235 ? 11.203 -21.953 -0.385 1 98.25 235 VAL B N 1
ATOM 4705 C CA . VAL B 1 235 ? 10.758 -20.672 -0.945 1 98.25 235 VAL B CA 1
ATOM 4706 C C . VAL B 1 235 ? 9.227 -20.641 -0.983 1 98.25 235 VAL B C 1
ATOM 4708 O O . VAL B 1 235 ? 8.586 -21.578 -1.444 1 98.25 235 VAL B O 1
ATOM 4711 N N . ILE B 1 236 ? 8.648 -19.609 -0.433 1 98.44 236 ILE B N 1
ATOM 4712 C CA . ILE B 1 236 ? 7.246 -19.297 -0.693 1 98.44 236 ILE B CA 1
ATOM 4713 C C . ILE B 1 236 ? 7.156 -18.078 -1.611 1 98.44 236 ILE B C 1
ATOM 4715 O O . ILE B 1 236 ? 7.656 -17 -1.279 1 98.44 236 ILE B O 1
ATOM 4719 N N . ALA B 1 237 ? 6.648 -18.297 -2.779 1 98.44 237 ALA B N 1
ATOM 4720 C CA . ALA B 1 237 ? 6.426 -17.234 -3.766 1 98.44 237 ALA B CA 1
ATOM 4721 C C . ALA B 1 237 ? 4.934 -17 -3.984 1 98.44 237 ALA B C 1
ATOM 4723 O O . ALA B 1 237 ? 4.098 -17.781 -3.529 1 98.44 237 ALA B O 1
ATOM 4724 N N . ALA B 1 238 ? 4.582 -15.898 -4.582 1 98.44 238 ALA B N 1
ATOM 4725 C CA . ALA B 1 238 ? 3.191 -15.594 -4.91 1 98.44 238 ALA B CA 1
ATOM 4726 C C . ALA B 1 238 ? 3.088 -14.906 -6.27 1 98.44 238 ALA B C 1
ATOM 4728 O O . ALA B 1 238 ? 3.867 -14 -6.574 1 98.44 238 ALA B O 1
ATOM 4729 N N . LYS B 1 239 ? 2.246 -15.43 -7.055 1 97.81 239 LYS B N 1
ATOM 4730 C CA . LYS B 1 239 ? 1.819 -14.703 -8.25 1 97.81 239 LYS B CA 1
ATOM 4731 C C . LYS B 1 239 ? 0.658 -13.766 -7.934 1 97.81 239 LYS B C 1
ATOM 4733 O O . LYS B 1 239 ? -0.372 -14.195 -7.41 1 97.81 239 LYS B O 1
ATOM 4738 N N . LEU B 1 240 ? 0.804 -12.469 -8.234 1 96 240 LEU B N 1
ATOM 4739 C CA . LEU B 1 240 ? -0.194 -11.469 -7.871 1 96 240 LEU B CA 1
ATOM 4740 C C . LEU B 1 240 ? -0.633 -10.672 -9.094 1 96 240 LEU B C 1
ATOM 4742 O O . LEU B 1 240 ? 0.184 -10.367 -9.969 1 96 240 LEU B O 1
ATOM 4746 N N . ASN B 1 241 ? -1.907 -10.32 -9.094 1 92.06 241 ASN B N 1
ATOM 4747 C CA . ASN B 1 241 ? -2.361 -9.266 -9.992 1 92.06 241 ASN B CA 1
ATOM 4748 C C . ASN B 1 241 ? -1.954 -7.887 -9.5 1 92.06 241 ASN B C 1
ATOM 4750 O O . ASN B 1 241 ? -2.152 -7.559 -8.328 1 92.06 241 ASN B O 1
ATOM 4754 N N . CYS B 1 242 ? -1.39 -7.156 -10.383 1 88.19 242 CYS B N 1
ATOM 4755 C CA . CYS B 1 242 ? -1.185 -5.762 -10.008 1 88.19 242 CYS B CA 1
ATOM 4756 C C . CYS B 1 242 ? -2.512 -5.016 -9.93 1 88.19 242 CYS B C 1
ATOM 4758 O O . CYS B 1 242 ? -2.639 -4.039 -9.195 1 88.19 242 CYS B O 1
ATOM 4760 N N . HIS B 1 243 ? -3.424 -5.43 -10.734 1 82.38 243 HIS B N 1
ATOM 4761 C CA . HIS B 1 243 ? -4.766 -4.879 -10.891 1 82.38 243 HIS B CA 1
ATOM 4762 C C . HIS B 1 243 ? -5.684 -5.855 -11.609 1 82.38 243 HIS B C 1
ATOM 4764 O O . HIS B 1 243 ? -5.242 -6.602 -12.484 1 82.38 243 HIS B O 1
ATOM 4770 N N . ASP B 1 244 ? -6.984 -5.895 -11.188 1 77.69 244 ASP B N 1
ATOM 4771 C CA . ASP B 1 244 ? -7.906 -6.801 -11.867 1 77.69 244 ASP B CA 1
ATOM 4772 C C . ASP B 1 244 ? -8.43 -6.184 -13.164 1 77.69 244 ASP B C 1
ATOM 4774 O O . ASP B 1 244 ? -8.992 -6.883 -14.008 1 77.69 244 ASP B O 1
ATOM 4778 N N . PHE B 1 245 ? -8.219 -4.918 -13.344 1 69.62 245 PHE B N 1
ATOM 4779 C CA . PHE B 1 245 ? -8.656 -4.125 -14.492 1 69.62 245 PHE B CA 1
ATOM 4780 C C . PHE B 1 245 ? -10.172 -4.191 -14.648 1 69.62 245 PHE B C 1
ATOM 4782 O O . PHE B 1 245 ? -10.688 -4.18 -15.773 1 69.62 245 PHE B O 1
ATOM 4789 N N . ILE B 1 246 ? -10.891 -4.539 -13.594 1 71.94 246 ILE B N 1
ATOM 4790 C CA . ILE B 1 246 ? -12.352 -4.547 -13.539 1 71.94 246 ILE B CA 1
ATOM 4791 C C . ILE B 1 246 ? -12.836 -3.535 -12.5 1 71.94 246 ILE B C 1
ATOM 4793 O O . ILE B 1 246 ? -12.281 -3.447 -11.406 1 71.94 246 ILE B O 1
ATOM 4797 N N . GLU B 1 247 ? -13.789 -2.773 -12.969 1 72.75 247 GLU B N 1
ATOM 4798 C CA . GLU B 1 247 ? -14.375 -1.824 -12.023 1 72.75 247 GLU B CA 1
ATOM 4799 C C . GLU B 1 247 ? -14.914 -2.535 -10.789 1 72.75 247 GLU B C 1
ATOM 4801 O O . GLU B 1 247 ? -15.633 -3.529 -10.898 1 72.75 247 GLU B O 1
ATOM 4806 N N . GLY B 1 248 ? -14.453 -2.074 -9.703 1 79.19 248 GLY B N 1
ATOM 4807 C CA . GLY B 1 248 ? -14.922 -2.648 -8.453 1 79.19 248 GLY B CA 1
ATOM 4808 C C . GLY B 1 248 ? -14.078 -3.807 -7.969 1 79.19 248 GLY B C 1
ATOM 4809 O O . GLY B 1 248 ? -14.289 -4.32 -6.867 1 79.19 248 GLY B O 1
ATOM 4810 N N . GLY B 1 249 ? -13.156 -4.25 -8.82 1 87.12 249 GLY B N 1
ATOM 4811 C CA . GLY B 1 249 ? -12.242 -5.301 -8.398 1 87.12 249 GLY B CA 1
ATOM 4812 C C . GLY B 1 249 ? -11.094 -4.793 -7.543 1 87.12 249 GLY B C 1
ATOM 4813 O O . GLY B 1 249 ? -11.203 -3.73 -6.922 1 87.12 249 GLY B O 1
ATOM 4814 N N . THR B 1 250 ? -10.109 -5.625 -7.395 1 90.38 250 THR B N 1
ATOM 4815 C CA . THR B 1 250 ? -8.945 -5.254 -6.602 1 90.38 250 THR B CA 1
ATOM 4816 C C . THR B 1 250 ? -8.188 -4.105 -7.254 1 90.38 250 THR B C 1
ATOM 4818 O O . THR B 1 250 ? -7.922 -4.133 -8.461 1 90.38 250 THR B O 1
ATOM 4821 N N . SER B 1 251 ? -7.848 -3.146 -6.484 1 92.38 251 SER B N 1
ATOM 4822 C CA . SER B 1 251 ? -7.133 -1.983 -7.004 1 92.38 251 SER B CA 1
ATOM 4823 C C . SER B 1 251 ? -5.625 -2.131 -6.812 1 92.38 251 SER B C 1
ATOM 4825 O O . SER B 1 251 ? -5.176 -2.939 -6 1 92.38 251 SER B O 1
ATOM 4827 N N . PHE B 1 252 ? -4.906 -1.328 -7.629 1 93.81 252 PHE B N 1
ATOM 4828 C CA . PHE B 1 252 ? -3.453 -1.306 -7.484 1 93.81 252 PHE B CA 1
ATOM 4829 C C . PHE B 1 252 ? -3.057 -0.893 -6.07 1 93.81 252 PHE B C 1
ATOM 4831 O O . PHE B 1 252 ? -2.127 -1.46 -5.492 1 93.81 252 PHE B O 1
ATOM 4838 N N . ALA B 1 253 ? -3.754 0.068 -5.457 1 95.88 253 ALA B N 1
ATOM 4839 C CA . ALA B 1 253 ? -3.467 0.54 -4.105 1 95.88 253 ALA B CA 1
ATOM 4840 C C . ALA B 1 253 ? -3.588 -0.594 -3.092 1 95.88 253 ALA B C 1
ATOM 4842 O O . ALA B 1 253 ? -2.715 -0.768 -2.238 1 95.88 253 ALA B O 1
ATOM 4843 N N . GLU B 1 254 ? -4.609 -1.34 -3.207 1 97.19 254 GLU B N 1
ATOM 4844 C CA . GLU B 1 254 ? -4.816 -2.471 -2.309 1 97.19 254 GLU B CA 1
ATOM 4845 C C . GLU B 1 254 ? -3.709 -3.51 -2.465 1 97.19 254 GLU B C 1
ATOM 4847 O O . GLU B 1 254 ? -3.23 -4.07 -1.476 1 97.19 254 GLU B O 1
ATOM 4852 N N . MET B 1 255 ? -3.291 -3.717 -3.678 1 96.69 255 MET B N 1
ATOM 4853 C CA . MET B 1 255 ? -2.297 -4.754 -3.941 1 96.69 255 MET B CA 1
ATOM 4854 C C . MET B 1 255 ? -0.928 -4.34 -3.408 1 96.69 255 MET B C 1
ATOM 4856 O O . MET B 1 255 ? -0.13 -5.191 -3.01 1 96.69 255 MET B O 1
ATOM 4860 N N . CYS B 1 256 ? -0.652 -3.037 -3.371 1 97.56 256 CYS B N 1
ATOM 4861 C CA . CYS B 1 256 ? 0.577 -2.568 -2.742 1 97.56 256 CYS B CA 1
ATOM 4862 C C . CYS B 1 256 ? 0.636 -2.992 -1.279 1 97.56 256 CYS B C 1
ATOM 4864 O O . CYS B 1 256 ? 1.663 -3.488 -0.813 1 97.56 256 CYS B O 1
ATOM 4866 N N . VAL B 1 257 ? -0.455 -2.871 -0.606 1 98.5 257 VAL B N 1
ATOM 4867 C CA . VAL B 1 257 ? -0.537 -3.201 0.812 1 98.5 257 VAL B CA 1
ATOM 4868 C C . VAL B 1 257 ? -0.443 -4.715 0.998 1 98.5 257 VAL B C 1
ATOM 4870 O O . VAL B 1 257 ? 0.309 -5.195 1.849 1 98.5 257 VAL B O 1
ATOM 4873 N N . VAL B 1 258 ? -1.121 -5.441 0.163 1 98.44 258 VAL B N 1
ATOM 4874 C CA . VAL B 1 258 ? -1.143 -6.898 0.262 1 98.44 258 VAL B CA 1
ATOM 4875 C C . VAL B 1 258 ? 0.253 -7.453 -0.012 1 98.44 258 VAL B C 1
ATOM 4877 O O . VAL B 1 258 ? 0.708 -8.375 0.675 1 98.44 258 VAL B O 1
ATOM 4880 N N . ALA B 1 259 ? 0.93 -6.918 -1.024 1 98.31 259 ALA B N 1
ATOM 4881 C CA . ALA B 1 259 ? 2.285 -7.363 -1.337 1 98.31 259 ALA B CA 1
ATOM 4882 C C . ALA B 1 259 ? 3.211 -7.188 -0.137 1 98.31 259 ALA B C 1
ATOM 4884 O O . ALA B 1 259 ? 4.008 -8.07 0.176 1 98.31 259 ALA B O 1
ATOM 4885 N N . LYS B 1 260 ? 3.088 -6.039 0.522 1 98.56 260 LYS B N 1
ATOM 4886 C CA . LYS B 1 260 ? 3.922 -5.785 1.693 1 98.56 260 LYS B CA 1
ATOM 4887 C C . LYS B 1 260 ? 3.598 -6.766 2.818 1 98.56 260 LYS B C 1
ATOM 4889 O O . LYS B 1 260 ? 4.504 -7.301 3.461 1 98.56 260 LYS B O 1
ATOM 4894 N N . TRP B 1 261 ? 2.295 -7.012 3.1 1 98.56 261 TRP B N 1
ATOM 4895 C CA . TRP B 1 261 ? 1.884 -7.965 4.121 1 98.56 261 TRP B CA 1
ATOM 4896 C C . TRP B 1 261 ? 2.428 -9.359 3.818 1 98.56 261 TRP B C 1
ATOM 4898 O O . TRP B 1 261 ? 2.902 -10.055 4.715 1 98.56 261 TRP B O 1
ATOM 4908 N N . LEU B 1 262 ? 2.377 -9.758 2.549 1 98.56 262 LEU B N 1
ATOM 4909 C CA . LEU B 1 262 ? 2.854 -11.078 2.143 1 98.56 262 LEU B CA 1
ATOM 4910 C C . LEU B 1 262 ? 4.363 -11.18 2.311 1 98.56 262 LEU B C 1
ATOM 4912 O O . LEU B 1 262 ? 4.871 -12.219 2.75 1 98.56 262 LEU B O 1
ATOM 4916 N N . GLU B 1 263 ? 5.094 -10.125 1.919 1 98.06 263 GLU B N 1
ATOM 4917 C CA . GLU B 1 263 ? 6.535 -10.125 2.154 1 98.06 263 GLU B CA 1
ATOM 4918 C C . GLU B 1 263 ? 6.852 -10.328 3.633 1 98.06 263 GLU B C 1
ATOM 4920 O O . GLU B 1 263 ? 7.695 -11.156 3.982 1 98.06 263 GLU B O 1
ATOM 4925 N N . GLN B 1 264 ? 6.137 -9.594 4.492 1 96.75 264 GLN B N 1
ATOM 4926 C CA . GLN B 1 264 ? 6.352 -9.672 5.93 1 96.75 264 GLN B CA 1
ATOM 4927 C C . GLN B 1 264 ? 5.992 -11.055 6.465 1 96.75 264 GLN B C 1
ATOM 4929 O O . GLN B 1 264 ? 6.613 -11.547 7.406 1 96.75 264 GLN B O 1
ATOM 4934 N N . ALA B 1 265 ? 5.051 -11.734 5.836 1 96.88 265 ALA B N 1
ATOM 4935 C CA . ALA B 1 265 ? 4.598 -13.055 6.273 1 96.88 265 ALA B CA 1
ATOM 4936 C C . ALA B 1 265 ? 5.586 -14.141 5.863 1 96.88 265 ALA B C 1
ATOM 4938 O O . ALA B 1 265 ? 5.605 -15.227 6.449 1 96.88 265 ALA B O 1
ATOM 4939 N N . GLY B 1 266 ? 6.332 -13.875 4.766 1 96.5 266 GLY B N 1
ATOM 4940 C CA . GLY B 1 266 ? 7.336 -14.875 4.441 1 96.5 266 GLY B CA 1
ATOM 4941 C C . GLY B 1 266 ? 7.484 -15.109 2.951 1 96.5 266 GLY B C 1
ATOM 4942 O O . GLY B 1 266 ? 8.234 -15.992 2.527 1 96.5 266 GLY B O 1
ATOM 4943 N N . VAL B 1 267 ? 6.773 -14.367 2.133 1 97.62 267 VAL B N 1
ATOM 4944 C CA . VAL B 1 267 ? 6.926 -14.516 0.69 1 97.62 267 VAL B CA 1
ATOM 4945 C C . VAL B 1 267 ? 8.266 -13.922 0.251 1 97.62 267 VAL B C 1
ATOM 4947 O O . VAL B 1 267 ? 8.602 -12.797 0.625 1 97.62 267 VAL B O 1
ATOM 4950 N N . ASP B 1 268 ? 8.953 -14.672 -0.558 1 96.75 268 ASP B N 1
ATOM 4951 C CA . ASP B 1 268 ? 10.328 -14.328 -0.9 1 96.75 268 ASP B CA 1
ATOM 4952 C C . ASP B 1 268 ? 10.445 -13.938 -2.371 1 96.75 268 ASP B C 1
ATOM 4954 O O . ASP B 1 268 ? 11.453 -13.352 -2.785 1 96.75 268 ASP B O 1
ATOM 4958 N N . PHE B 1 269 ? 9.5 -14.242 -3.135 1 98.12 269 PHE B N 1
ATOM 4959 C CA . PHE B 1 269 ? 9.492 -13.984 -4.57 1 98.12 269 PHE B CA 1
ATOM 4960 C C . PHE B 1 269 ? 8.078 -13.672 -5.055 1 98.12 269 PHE B C 1
ATOM 4962 O O . PHE B 1 269 ? 7.129 -14.375 -4.707 1 98.12 269 PHE B O 1
ATOM 4969 N N . PHE B 1 270 ? 7.934 -12.523 -5.781 1 98.38 270 PHE B N 1
ATOM 4970 C CA . PHE B 1 270 ? 6.652 -12.172 -6.383 1 98.38 270 PHE B CA 1
ATOM 4971 C C . PHE B 1 270 ? 6.73 -12.234 -7.902 1 98.38 270 PHE B C 1
ATOM 4973 O O . PHE B 1 270 ? 7.668 -11.703 -8.508 1 98.38 270 PHE B O 1
ATOM 4980 N N . ASP B 1 271 ? 5.824 -12.914 -8.531 1 97.75 271 ASP B N 1
ATOM 4981 C CA . ASP B 1 271 ? 5.578 -12.844 -9.969 1 97.75 271 ASP B CA 1
ATOM 4982 C C . ASP B 1 271 ? 4.359 -11.969 -10.273 1 97.75 271 ASP B C 1
ATOM 4984 O O . ASP B 1 271 ? 3.221 -12.391 -10.062 1 97.75 271 ASP B O 1
ATOM 4988 N N . ILE B 1 272 ? 4.586 -10.797 -10.82 1 96.31 272 ILE B N 1
ATOM 4989 C CA . ILE B 1 272 ? 3.51 -9.836 -11.039 1 96.31 272 ILE B CA 1
ATOM 4990 C C . ILE B 1 272 ? 2.916 -10.039 -12.43 1 96.31 272 ILE B C 1
ATOM 4992 O O . ILE B 1 272 ? 3.646 -10.094 -13.422 1 96.31 272 ILE B O 1
ATOM 4996 N N . SER B 1 273 ? 1.672 -10.148 -12.445 1 91.69 273 SER B N 1
ATOM 4997 C CA . SER B 1 273 ? 0.874 -10.25 -13.664 1 91.69 273 SER B CA 1
ATOM 4998 C C . SER B 1 273 ? -0.341 -9.328 -13.602 1 91.69 273 SER B C 1
ATOM 5000 O O . SER B 1 273 ? -0.299 -8.273 -12.961 1 91.69 273 SER B O 1
ATOM 5002 N N . GLY B 1 274 ? -1.302 -9.562 -14.406 1 79 274 GLY B N 1
ATOM 5003 C CA . GLY B 1 274 ? -2.51 -8.75 -14.391 1 79 274 GLY B CA 1
ATOM 5004 C C . GLY B 1 274 ? -3.68 -9.414 -15.094 1 79 274 GLY B C 1
ATOM 5005 O O . GLY B 1 274 ? -3.488 -10.273 -15.953 1 79 274 GLY B O 1
ATOM 5006 N N . GLY B 1 275 ? -4.898 -9.055 -14.617 1 72.44 275 GLY B N 1
ATOM 5007 C CA . GLY B 1 275 ? -6.117 -9.453 -15.305 1 72.44 275 GLY B CA 1
ATOM 5008 C C . GLY B 1 275 ? -6.758 -10.695 -14.711 1 72.44 275 GLY B C 1
ATOM 5009 O O . GLY B 1 275 ? -6.23 -11.273 -13.758 1 72.44 275 GLY B O 1
ATOM 5010 N N . THR B 1 276 ? -8.031 -10.828 -15.039 1 64.62 276 THR B N 1
ATOM 5011 C CA . THR B 1 276 ? -8.836 -12 -14.703 1 64.62 276 THR B CA 1
ATOM 5012 C C . THR B 1 276 ? -9.422 -12.633 -15.961 1 64.62 276 THR B C 1
ATOM 5014 O O . THR B 1 276 ? -9.242 -12.117 -17.062 1 64.62 276 THR B O 1
ATOM 5017 N N . TYR B 1 277 ? -10 -13.75 -15.719 1 59.19 277 TYR B N 1
ATOM 5018 C CA . TYR B 1 277 ? -10.68 -14.391 -16.844 1 59.19 277 TYR B CA 1
ATOM 5019 C C . TYR B 1 277 ? -11.695 -13.445 -17.469 1 59.19 277 TYR B C 1
ATOM 5021 O O . TYR B 1 277 ? -11.922 -13.484 -18.688 1 59.19 277 TYR B O 1
ATOM 5029 N N . GLU B 1 278 ? -12.297 -12.648 -16.609 1 53.72 278 GLU B N 1
ATOM 5030 C CA . GLU B 1 278 ? -13.312 -11.719 -17.078 1 53.72 278 GLU B CA 1
ATOM 5031 C C . GLU B 1 278 ? -12.68 -10.531 -17.797 1 53.72 278 GLU B C 1
ATOM 5033 O O . GLU B 1 278 ? -13.312 -9.914 -18.656 1 53.72 278 GLU B O 1
ATOM 5038 N N . SER B 1 279 ? -11.594 -10.219 -17.422 1 49.34 279 SER B N 1
ATOM 5039 C CA . SER B 1 279 ? -10.82 -9.148 -18.047 1 49.34 279 SER B CA 1
ATOM 5040 C C . SER B 1 279 ? -9.336 -9.516 -18.141 1 49.34 279 SER B C 1
ATOM 5042 O O . SER B 1 279 ? -8.508 -8.969 -17.406 1 49.34 279 SER B O 1
ATOM 5044 N N . PRO B 1 280 ? -9.258 -10.531 -19.094 1 42.81 280 PRO B N 1
ATOM 5045 C CA . PRO B 1 280 ? -7.883 -11.039 -19.172 1 42.81 280 PRO B CA 1
ATOM 5046 C C . PRO B 1 280 ? -6.91 -10.031 -19.766 1 42.81 280 PRO B C 1
ATOM 5048 O O . PRO B 1 280 ? -7.105 -9.578 -20.891 1 42.81 280 PRO B O 1
ATOM 5051 N N . ALA B 1 281 ? -6.012 -9.555 -19 1 46.28 281 ALA B N 1
ATOM 5052 C CA . ALA B 1 281 ? -5.043 -8.617 -19.547 1 46.28 281 ALA B CA 1
ATOM 5053 C C . ALA B 1 281 ? -4.227 -9.273 -20.672 1 46.28 281 ALA B C 1
ATOM 5055 O O . ALA B 1 281 ? -3.668 -8.586 -21.516 1 46.28 281 ALA B O 1
ATOM 5056 N N . TRP B 1 282 ? -4.066 -10.711 -20.609 1 41.41 282 TRP B N 1
ATOM 5057 C CA . TRP B 1 282 ? -3.186 -11.43 -21.516 1 41.41 282 TRP B CA 1
ATOM 5058 C C . TRP B 1 282 ? -3.891 -11.727 -22.844 1 41.41 282 TRP B C 1
ATOM 5060 O O . TRP B 1 282 ? -3.268 -12.195 -23.797 1 41.41 282 TRP B O 1
ATOM 5070 N N . ARG B 1 283 ? -5.219 -11.711 -22.656 1 41.03 283 ARG B N 1
ATOM 5071 C CA . ARG B 1 283 ? -5.977 -11.977 -23.875 1 41.03 283 ARG B CA 1
ATOM 5072 C C . ARG B 1 283 ? -6.617 -10.703 -24.422 1 41.03 283 ARG B C 1
ATOM 5074 O O . ARG B 1 283 ? -7.125 -9.883 -23.641 1 41.03 283 ARG B O 1
ATOM 5081 N N . GLY B 1 284 ? -6.613 -10.305 -25.672 1 39.19 284 GLY B N 1
ATOM 5082 C CA . GLY B 1 284 ? -7.422 -9.477 -26.547 1 39.19 284 GLY B CA 1
ATOM 5083 C C . GLY B 1 284 ? -7.094 -7.996 -26.438 1 39.19 284 GLY B C 1
ATOM 5084 O O . GLY B 1 284 ? -5.941 -7.625 -26.219 1 39.19 284 GLY B O 1
ATOM 5085 N N . ASN B 1 285 ? -8.219 -7.191 -26.062 1 38.94 285 ASN B N 1
ATOM 5086 C CA . ASN B 1 285 ? -8.32 -5.75 -26.266 1 38.94 285 ASN B CA 1
ATOM 5087 C C . ASN B 1 285 ? -7.477 -4.98 -25.25 1 38.94 285 ASN B C 1
ATOM 5089 O O . ASN B 1 285 ? -6.84 -3.982 -25.609 1 38.94 285 ASN B O 1
ATOM 5093 N N . ILE B 1 286 ? -7.426 -5.453 -24.031 1 41.72 286 ILE B N 1
ATOM 5094 C CA . ILE B 1 286 ? -6.66 -4.66 -23.078 1 41.72 286 ILE B CA 1
ATOM 5095 C C . ILE B 1 286 ? -5.168 -4.773 -23.375 1 41.72 286 ILE B C 1
ATOM 5097 O O . ILE B 1 286 ? -4.434 -3.789 -23.297 1 41.72 286 ILE B O 1
ATOM 5101 N N . MET B 1 287 ? -4.785 -5.996 -23.797 1 43.69 287 MET B N 1
ATOM 5102 C CA . MET B 1 287 ? -3.389 -6.164 -24.188 1 43.69 287 MET B CA 1
ATOM 5103 C C . MET B 1 287 ? -3.066 -5.328 -25.422 1 43.69 287 MET B C 1
ATOM 5105 O O . MET B 1 287 ? -1.977 -4.762 -25.516 1 43.69 287 MET B O 1
ATOM 5109 N N . THR B 1 288 ? -4.043 -5.406 -26.25 1 42.25 288 THR B N 1
ATOM 5110 C CA . THR B 1 288 ? -3.844 -4.527 -27.391 1 42.25 288 THR B CA 1
ATOM 5111 C C . THR B 1 288 ? -3.756 -3.07 -26.938 1 42.25 288 THR B C 1
ATOM 5113 O O . THR B 1 288 ? -2.934 -2.307 -27.453 1 42.25 288 THR B O 1
ATOM 5116 N N . GLU B 1 289 ? -4.652 -2.842 -25.953 1 45.06 289 GLU B N 1
ATOM 5117 C CA . GLU B 1 289 ? -4.633 -1.46 -25.484 1 45.06 289 GLU B CA 1
ATOM 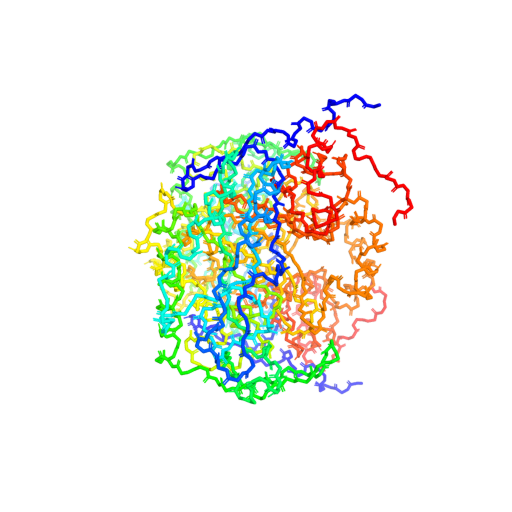5118 C C . GLU B 1 289 ? -3.398 -1.186 -24.625 1 45.06 289 GLU B C 1
ATOM 5120 O O . GLU B 1 289 ? -2.773 -0.13 -24.75 1 45.06 289 GLU B O 1
ATOM 5125 N N . LEU B 1 290 ? -3.129 -2.16 -23.797 1 50.03 290 LEU B N 1
ATOM 5126 C CA . LEU B 1 290 ? -1.925 -1.985 -23 1 50.03 290 LEU B CA 1
ATOM 5127 C C . LEU B 1 290 ? -0.673 -2.109 -23.859 1 50.03 290 LEU B C 1
ATOM 5129 O O . LEU B 1 290 ? 0.327 -1.433 -23.609 1 50.03 290 LEU B O 1
ATOM 5133 N N . GLY B 1 291 ? -0.759 -3.008 -24.891 1 46 291 GLY B N 1
ATOM 5134 C CA . GLY B 1 291 ? 0.337 -3.205 -25.828 1 46 291 GLY B CA 1
ATOM 5135 C C . GLY B 1 291 ? 0.577 -2.008 -26.719 1 46 291 GLY B C 1
ATOM 5136 O O . GLY B 1 291 ? 1.651 -1.874 -27.312 1 46 291 GLY B O 1
ATOM 5137 N N . THR B 1 292 ? -0.564 -1.33 -26.891 1 44.19 292 THR B N 1
ATOM 5138 C CA . THR B 1 292 ? -0.435 -0.17 -27.766 1 44.19 292 THR B CA 1
ATOM 5139 C C . THR B 1 292 ? 0.055 1.045 -26.984 1 44.19 292 THR B C 1
ATOM 5141 O O . THR B 1 292 ? 0.392 2.074 -27.562 1 44.19 292 THR B O 1
ATOM 5144 N N . ARG B 1 293 ? -0.109 0.752 -25.672 1 49.91 293 ARG B N 1
ATOM 5145 C CA . ARG B 1 293 ? 0.491 1.911 -25.016 1 49.91 293 ARG B CA 1
ATOM 5146 C C . ARG B 1 293 ? 1.997 1.951 -25.25 1 49.91 293 ARG B C 1
ATOM 5148 O O . ARG B 1 293 ? 2.705 0.991 -24.938 1 49.91 293 ARG B O 1
ATOM 5155 N N . SER B 1 294 ? 2.406 2.83 -26.047 1 49.34 294 SER B N 1
ATOM 5156 C CA . SER B 1 294 ? 3.783 3.047 -26.484 1 49.34 294 SER B CA 1
ATOM 5157 C C . SER B 1 294 ? 4.766 2.777 -25.344 1 49.34 294 SER B C 1
ATOM 5159 O O . SER B 1 294 ? 5.82 2.18 -25.562 1 49.34 294 SER B O 1
ATOM 5161 N N . SER B 1 295 ? 4.363 2.998 -24.094 1 52.31 295 SER B N 1
ATOM 5162 C CA . SER B 1 295 ? 5.344 2.949 -23.016 1 52.31 295 SER B CA 1
ATOM 5163 C C . SER B 1 295 ? 5.598 1.515 -22.562 1 52.31 295 SER B C 1
ATOM 5165 O O . SER B 1 295 ? 6.746 1.119 -22.344 1 52.31 295 SER B O 1
ATOM 5167 N N . GLN B 1 296 ? 4.617 0.658 -22.531 1 53.03 296 GLN B N 1
ATOM 5168 C CA . GLN B 1 296 ? 4.789 -0.715 -22.078 1 53.03 296 GLN B CA 1
ATOM 5169 C C . GLN B 1 296 ? 5.445 -1.577 -23.156 1 53.03 296 GLN B C 1
ATOM 5171 O O . GLN B 1 296 ? 6.328 -2.385 -22.859 1 53.03 296 GLN B O 1
ATOM 5176 N N . ARG B 1 297 ? 5.004 -1.369 -24.344 1 53.41 297 ARG B N 1
ATOM 5177 C CA . ARG B 1 297 ? 5.637 -2.064 -25.453 1 53.41 297 ARG B CA 1
ATOM 5178 C C . ARG B 1 297 ? 7.117 -1.705 -25.562 1 53.41 297 ARG B C 1
ATOM 5180 O O . ARG B 1 297 ? 7.957 -2.576 -25.781 1 53.41 297 ARG B O 1
ATOM 5187 N N . LEU B 1 298 ? 7.207 -0.471 -25.25 1 62.78 298 LEU B N 1
ATOM 5188 C CA . LEU B 1 298 ? 8.578 0.016 -25.359 1 62.78 298 LEU B CA 1
ATOM 5189 C C . LEU B 1 298 ? 9.438 -0.522 -24.219 1 62.78 298 LEU B C 1
ATOM 5191 O O . LEU B 1 298 ? 10.641 -0.7 -24.375 1 62.78 298 LEU B O 1
ATOM 5195 N N . ARG B 1 299 ? 8.625 -1.021 -23.234 1 71 299 ARG B N 1
ATOM 5196 C CA . ARG B 1 299 ? 9.414 -1.431 -22.078 1 71 299 ARG B CA 1
ATOM 5197 C C . ARG B 1 299 ? 9.5 -2.951 -21.984 1 71 299 ARG B C 1
ATOM 5199 O O . ARG B 1 299 ? 10.25 -3.486 -21.156 1 71 299 ARG B O 1
ATOM 5206 N N . GLY B 1 300 ? 8.781 -3.676 -22.844 1 74.5 300 GLY B N 1
ATOM 5207 C CA . GLY B 1 300 ? 9.023 -5.098 -23.031 1 74.5 300 GLY B CA 1
ATOM 5208 C C . GLY B 1 300 ? 8.047 -5.973 -22.266 1 74.5 300 GLY B C 1
ATOM 5209 O O . GLY B 1 300 ? 7.996 -7.188 -22.484 1 74.5 300 GLY B O 1
ATOM 5210 N N . SER B 1 301 ? 7.328 -5.395 -21.312 1 83.19 301 SER B N 1
ATOM 5211 C CA . SER B 1 301 ? 6.367 -6.152 -20.516 1 83.19 301 SER B CA 1
ATOM 5212 C C . SER B 1 301 ? 5.094 -5.348 -20.281 1 83.19 301 SER B C 1
ATOM 5214 O O . SER B 1 301 ? 5.145 -4.137 -20.078 1 83.19 301 SER B O 1
ATOM 5216 N N . TYR B 1 302 ? 3.977 -6.145 -20.234 1 80.94 302 TYR B N 1
ATOM 5217 C CA . TYR B 1 302 ? 2.666 -5.523 -20.078 1 80.94 302 TYR B CA 1
ATOM 5218 C C . TYR B 1 302 ? 2.512 -4.914 -18.688 1 80.94 302 TYR B C 1
ATOM 5220 O O . TYR B 1 302 ? 1.731 -3.977 -18.5 1 80.94 302 TYR B O 1
ATOM 5228 N N . PHE B 1 303 ? 3.262 -5.398 -17.719 1 87.69 303 PHE B N 1
ATOM 5229 C CA . PHE B 1 303 ? 2.975 -5.051 -16.328 1 87.69 303 PHE B CA 1
ATOM 5230 C C . PHE B 1 303 ? 4.191 -4.418 -15.672 1 87.69 303 PHE B C 1
ATOM 5232 O O . PHE B 1 303 ? 4.242 -4.285 -14.445 1 87.69 303 PHE B O 1
ATOM 5239 N N . ILE B 1 304 ? 5.164 -3.996 -16.422 1 89.94 304 ILE B N 1
ATOM 5240 C CA . ILE B 1 304 ? 6.473 -3.568 -15.93 1 89.94 304 ILE B CA 1
ATOM 5241 C C . ILE B 1 304 ? 6.316 -2.312 -15.078 1 89.94 304 ILE B C 1
ATOM 5243 O O . ILE B 1 304 ? 6.988 -2.166 -14.055 1 89.94 304 ILE B O 1
ATOM 5247 N N . GLU B 1 305 ? 5.434 -1.421 -15.406 1 87.25 305 GLU B N 1
ATOM 5248 C CA . GLU B 1 305 ? 5.27 -0.179 -14.656 1 87.25 305 GLU B CA 1
ATOM 5249 C C . GLU B 1 305 ? 4.719 -0.447 -13.258 1 87.25 305 GLU B C 1
ATOM 5251 O O . GLU B 1 305 ? 5.164 0.164 -12.281 1 87.25 305 GLU B O 1
ATOM 5256 N N . TRP B 1 306 ? 3.781 -1.356 -13.172 1 90.5 306 TRP B N 1
ATOM 5257 C CA . TRP B 1 306 ? 3.221 -1.729 -11.875 1 90.5 306 TRP B CA 1
ATOM 5258 C C . TRP B 1 306 ? 4.246 -2.48 -11.031 1 90.5 306 TRP B C 1
ATOM 5260 O O . TRP B 1 306 ? 4.355 -2.252 -9.828 1 90.5 306 TRP B O 1
ATOM 5270 N N . ALA B 1 307 ? 4.953 -3.322 -11.734 1 93.62 307 ALA B N 1
ATOM 5271 C CA . ALA B 1 307 ? 5.969 -4.09 -11.016 1 93.62 307 ALA B CA 1
ATOM 5272 C C . ALA B 1 307 ? 7.055 -3.18 -10.453 1 93.62 307 ALA B C 1
ATOM 5274 O O . ALA B 1 307 ? 7.527 -3.387 -9.336 1 93.62 307 ALA B O 1
ATOM 5275 N N . GLN B 1 308 ? 7.441 -2.191 -11.227 1 92.94 308 GLN B N 1
ATOM 5276 C CA . GLN B 1 308 ? 8.445 -1.234 -10.781 1 92.94 308 GLN B CA 1
ATOM 5277 C C . GLN B 1 308 ? 7.98 -0.485 -9.539 1 92.94 308 GLN B C 1
ATOM 5279 O O . GLN B 1 308 ? 8.766 -0.253 -8.617 1 92.94 308 GLN B O 1
ATOM 5284 N N . ASP B 1 309 ? 6.77 -0.113 -9.508 1 92.56 309 ASP B N 1
ATOM 5285 C CA . ASP B 1 309 ? 6.211 0.594 -8.359 1 92.56 309 ASP B CA 1
ATOM 5286 C C . ASP B 1 309 ? 6.078 -0.334 -7.152 1 92.56 309 ASP B C 1
ATOM 5288 O O . ASP B 1 309 ? 6.348 0.067 -6.02 1 92.56 309 ASP B O 1
ATOM 5292 N N . LEU B 1 310 ? 5.656 -1.566 -7.402 1 96 310 LEU B N 1
ATOM 5293 C CA . LEU B 1 310 ? 5.551 -2.537 -6.32 1 96 310 LEU B CA 1
ATOM 5294 C C . LEU B 1 310 ? 6.914 -2.814 -5.699 1 96 310 LEU B C 1
ATOM 5296 O O . LEU B 1 310 ? 7.02 -3.045 -4.492 1 96 310 LEU B O 1
ATOM 5300 N N . LYS B 1 311 ? 7.938 -2.799 -6.516 1 96.69 311 LYS B N 1
ATOM 5301 C CA . LYS B 1 311 ? 9.289 -3.051 -6.02 1 96.69 311 LYS B CA 1
ATOM 5302 C C . LYS B 1 311 ? 9.688 -2.021 -4.965 1 96.69 311 LYS B C 1
ATOM 5304 O O . LYS B 1 311 ? 10.391 -2.346 -4.008 1 96.69 311 LYS B O 1
ATOM 5309 N N . LYS B 1 312 ? 9.172 -0.803 -5.074 1 94.88 312 LYS B N 1
ATOM 5310 C CA . LYS B 1 312 ? 9.508 0.272 -4.145 1 94.88 312 LYS B CA 1
ATOM 5311 C C . LYS B 1 312 ? 8.922 0.001 -2.76 1 94.88 312 LYS B C 1
ATOM 5313 O O . LYS B 1 312 ? 9.375 0.58 -1.768 1 94.88 312 LYS B O 1
ATOM 5318 N N . VAL B 1 313 ? 7.922 -0.792 -2.744 1 96.56 313 VAL B N 1
ATOM 5319 C CA . VAL B 1 313 ? 7.23 -1.129 -1.504 1 96.56 313 VAL B CA 1
ATOM 5320 C C . VAL B 1 313 ? 7.98 -2.248 -0.784 1 96.56 313 VAL B C 1
ATOM 5322 O O . VAL B 1 313 ? 7.953 -2.33 0.446 1 96.56 313 VAL B O 1
ATOM 5325 N N . LEU B 1 314 ? 8.641 -3.082 -1.522 1 96.94 314 LEU B N 1
ATOM 5326 C CA . LEU B 1 314 ? 9.297 -4.27 -0.993 1 96.94 314 LEU B CA 1
ATOM 5327 C C . LEU B 1 314 ? 10.68 -3.93 -0.445 1 96.94 314 LEU B C 1
ATOM 5329 O O . LEU B 1 314 ? 11.32 -2.988 -0.916 1 96.94 314 LEU B O 1
ATOM 5333 N N . SER B 1 315 ? 11.125 -4.703 0.577 1 95.62 315 SER B N 1
ATOM 5334 C CA . SER B 1 315 ? 12.422 -4.449 1.193 1 95.62 315 SER B CA 1
ATOM 5335 C C . SER B 1 315 ? 13.352 -5.648 1.05 1 95.62 315 SER B C 1
ATOM 5337 O O . SER B 1 315 ? 14.57 -5.516 1.151 1 95.62 315 SER B O 1
ATOM 5339 N N . ARG B 1 316 ? 12.742 -6.762 0.832 1 95.38 316 ARG B N 1
ATOM 5340 C CA . ARG B 1 316 ? 13.539 -7.984 0.854 1 95.38 316 ARG B CA 1
ATOM 5341 C C . ARG B 1 316 ? 13.203 -8.875 -0.338 1 95.38 316 ARG B C 1
ATOM 5343 O O . ARG B 1 316 ? 14.102 -9.398 -0.999 1 95.38 316 ARG B O 1
ATOM 5350 N N . ALA B 1 317 ? 11.969 -9.07 -0.659 1 97.31 317 ALA B N 1
ATOM 5351 C CA . ALA B 1 317 ? 11.523 -10.055 -1.64 1 97.31 317 ALA B CA 1
ATOM 5352 C C . ALA B 1 317 ? 11.992 -9.688 -3.043 1 97.31 317 ALA B C 1
ATOM 5354 O O . ALA B 1 317 ? 12.086 -8.5 -3.383 1 97.31 317 ALA B O 1
ATOM 5355 N N . VAL B 1 318 ? 12.312 -10.68 -3.811 1 97.88 318 VAL B N 1
ATOM 5356 C CA . VAL B 1 318 ? 12.625 -10.523 -5.227 1 97.88 318 VAL B CA 1
ATOM 5357 C C . VAL B 1 318 ? 11.328 -10.422 -6.031 1 97.88 318 VAL B C 1
ATOM 5359 O O . VAL B 1 318 ? 10.312 -11 -5.66 1 97.88 318 VAL B O 1
ATOM 5362 N N . ILE B 1 319 ? 11.391 -9.609 -7.113 1 98.06 319 ILE B N 1
ATOM 5363 C CA . ILE B 1 319 ? 10.156 -9.383 -7.855 1 98.06 319 ILE B CA 1
ATOM 5364 C C . ILE B 1 319 ? 10.414 -9.547 -9.352 1 98.06 319 ILE B C 1
ATOM 5366 O O . ILE B 1 319 ? 11.445 -9.102 -9.859 1 98.06 319 ILE B O 1
ATOM 5370 N N . GLY B 1 320 ? 9.578 -10.281 -10.031 1 97.06 320 GLY B N 1
ATOM 5371 C CA . GLY B 1 320 ? 9.547 -10.406 -11.477 1 97.06 320 GLY B CA 1
ATOM 5372 C C . GLY B 1 320 ? 8.188 -10.133 -12.078 1 97.06 320 GLY B C 1
ATOM 5373 O O . GLY B 1 320 ? 7.227 -9.859 -11.352 1 97.06 320 GLY B O 1
ATOM 5374 N N . THR B 1 321 ? 8.156 -10.008 -13.344 1 94.56 321 THR B N 1
ATOM 5375 C CA . THR B 1 321 ? 6.875 -9.875 -14.031 1 94.56 321 THR B CA 1
ATOM 5376 C C . THR B 1 321 ? 6.797 -10.844 -15.211 1 94.56 321 THR B C 1
ATOM 5378 O O . THR B 1 321 ? 7.82 -11.234 -15.773 1 94.56 321 THR B O 1
ATOM 5381 N N . THR B 1 322 ? 5.605 -11.188 -15.453 1 92.38 322 THR B N 1
ATOM 5382 C CA . THR B 1 322 ? 5.336 -12.039 -16.609 1 92.38 322 THR B CA 1
ATOM 5383 C C . THR B 1 322 ? 4.441 -11.312 -17.609 1 92.38 322 THR B C 1
ATOM 5385 O O . THR B 1 322 ? 3.748 -10.359 -17.266 1 92.38 322 THR B O 1
ATOM 5388 N N . GLY B 1 323 ? 4.629 -11.695 -18.859 1 86.38 323 GLY B N 1
ATOM 5389 C CA . GLY B 1 323 ? 3.826 -11.117 -19.938 1 86.38 323 GLY B CA 1
ATOM 5390 C C . GLY B 1 323 ? 4.602 -10.156 -20.812 1 86.38 323 GLY B C 1
ATOM 5391 O O . GLY B 1 323 ? 5.07 -9.117 -20.328 1 86.38 323 GLY B O 1
ATOM 5392 N N . GLY B 1 324 ? 4.77 -10.539 -22.078 1 86.31 324 GLY B N 1
ATOM 5393 C CA . GLY B 1 324 ? 5.262 -9.594 -23.062 1 86.31 324 GLY B CA 1
ATOM 5394 C C . GLY B 1 324 ? 6.754 -9.727 -23.328 1 86.31 324 GLY B C 1
ATOM 5395 O O . GLY B 1 324 ? 7.254 -9.25 -24.344 1 86.31 324 GLY B O 1
ATOM 5396 N N . TRP B 1 325 ? 7.527 -10.391 -22.453 1 89.94 325 TRP B N 1
ATOM 5397 C CA . TRP B 1 325 ? 8.977 -10.484 -22.594 1 89.94 325 TRP B CA 1
ATOM 5398 C C . TRP B 1 325 ? 9.344 -11.305 -23.828 1 89.94 325 TRP B C 1
ATOM 5400 O O . TRP B 1 325 ? 9.031 -12.492 -23.906 1 89.94 325 TRP B O 1
ATOM 5410 N N . ARG B 1 326 ? 10.023 -10.672 -24.781 1 88.12 326 ARG B N 1
ATOM 5411 C CA . ARG B 1 326 ? 10.422 -11.352 -26 1 88.12 326 ARG B CA 1
ATOM 5412 C C . ARG B 1 326 ? 11.773 -10.859 -26.5 1 88.12 326 ARG B C 1
ATOM 5414 O O . ARG B 1 326 ? 12.398 -11.492 -27.344 1 88.12 326 ARG B O 1
ATOM 5421 N N . ASP B 1 327 ? 12.227 -9.734 -25.906 1 88.38 327 ASP B N 1
ATOM 5422 C CA . ASP B 1 327 ? 13.438 -9.047 -26.359 1 88.38 327 ASP B CA 1
ATOM 5423 C C . ASP B 1 327 ? 14.492 -9.016 -25.266 1 8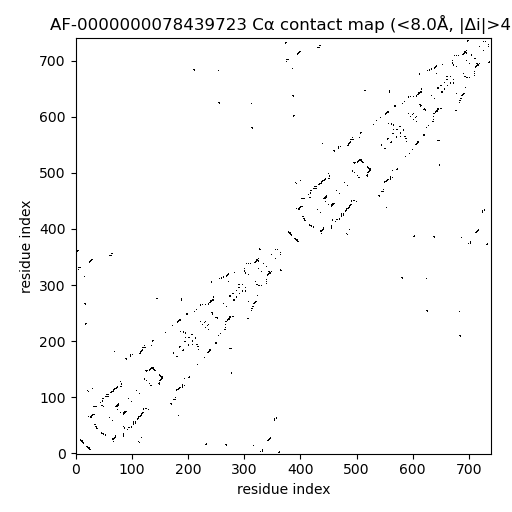8.38 327 ASP B C 1
ATOM 5425 O O . ASP B 1 327 ? 14.305 -8.375 -24.219 1 88.38 327 ASP B O 1
ATOM 5429 N N . GLY B 1 328 ? 15.641 -9.688 -25.641 1 90.75 328 GLY B N 1
ATOM 5430 C CA . GLY B 1 328 ? 16.703 -9.758 -24.656 1 90.75 328 GLY B CA 1
ATOM 5431 C C . GLY B 1 328 ? 17.219 -8.398 -24.234 1 90.75 328 GLY B C 1
ATOM 5432 O O . GLY B 1 328 ? 17.609 -8.203 -23.078 1 90.75 328 GLY B O 1
ATOM 5433 N N . PHE B 1 329 ? 17.203 -7.477 -25.109 1 88.62 329 PHE B N 1
ATOM 5434 C CA . PHE B 1 329 ? 17.672 -6.133 -24.812 1 88.62 329 PHE B CA 1
ATOM 5435 C C . PHE B 1 329 ? 16.766 -5.457 -23.797 1 88.62 329 PHE B C 1
ATOM 5437 O O . PHE B 1 329 ? 17.25 -4.863 -22.828 1 88.62 329 PHE B O 1
ATOM 5444 N N . ARG B 1 330 ? 15.492 -5.508 -24.031 1 90.31 330 ARG B N 1
ATOM 5445 C CA . ARG B 1 330 ? 14.531 -4.898 -23.125 1 90.31 330 ARG B CA 1
ATOM 5446 C C . ARG B 1 330 ? 14.555 -5.578 -21.75 1 90.31 330 ARG B C 1
ATOM 5448 O O . ARG B 1 330 ? 14.406 -4.918 -20.719 1 90.31 330 ARG B O 1
ATOM 5455 N N . MET B 1 331 ? 14.695 -6.844 -21.812 1 94.5 331 MET B N 1
ATOM 5456 C CA . MET B 1 331 ? 14.805 -7.59 -20.562 1 94.5 331 MET B CA 1
ATOM 5457 C C . MET B 1 331 ? 16.016 -7.137 -19.766 1 94.5 331 MET B C 1
ATOM 5459 O O . MET B 1 331 ? 15.906 -6.848 -18.562 1 94.5 331 MET B O 1
ATOM 5463 N N . ALA B 1 332 ? 17.141 -7.055 -20.438 1 94.81 332 ALA B N 1
ATOM 5464 C CA . ALA B 1 332 ? 18.391 -6.637 -19.781 1 94.81 332 ALA B CA 1
ATOM 5465 C C . ALA B 1 332 ? 18.266 -5.219 -19.234 1 94.81 332 ALA B C 1
ATOM 5467 O O . ALA B 1 332 ? 18.734 -4.93 -18.125 1 94.81 332 ALA B O 1
ATOM 5468 N N . GLU B 1 333 ? 17.672 -4.406 -20 1 92.69 333 GLU B N 1
ATOM 5469 C CA . GLU B 1 333 ? 17.484 -3.02 -19.578 1 92.69 333 GLU B CA 1
ATOM 5470 C C . GLU B 1 333 ? 16.641 -2.93 -18.312 1 92.69 333 GLU B C 1
ATOM 5472 O O . GLU B 1 333 ? 16.969 -2.174 -17.391 1 92.69 333 GLU B O 1
ATOM 5477 N N . ALA B 1 334 ? 15.539 -3.635 -18.234 1 94.19 334 ALA B N 1
ATOM 5478 C CA . ALA B 1 334 ? 14.648 -3.619 -17.078 1 94.19 334 ALA B CA 1
ATOM 5479 C C . ALA B 1 334 ? 15.375 -4.074 -15.82 1 94.19 334 ALA B C 1
ATOM 5481 O O . ALA B 1 334 ? 15.203 -3.486 -14.75 1 94.19 334 ALA B O 1
ATOM 5482 N N . VAL B 1 335 ? 16.234 -5.078 -15.945 1 96.81 335 VAL B N 1
ATOM 5483 C CA . VAL B 1 335 ? 16.969 -5.621 -14.812 1 96.81 335 VAL B CA 1
ATOM 5484 C C . VAL B 1 335 ? 18.094 -4.652 -14.422 1 96.81 335 VAL B C 1
ATOM 5486 O O . VAL B 1 335 ? 18.281 -4.363 -13.242 1 96.81 335 VAL B O 1
ATOM 5489 N N . GLU B 1 336 ? 18.766 -4.137 -15.406 1 95.31 336 GLU B N 1
ATOM 5490 C CA . GLU B 1 336 ? 19.891 -3.236 -15.164 1 95.31 336 GLU B CA 1
ATOM 5491 C C . GLU B 1 336 ? 19.438 -1.951 -14.484 1 95.31 336 GLU B C 1
ATOM 5493 O O . GLU B 1 336 ? 20.109 -1.442 -13.586 1 95.31 336 GLU B O 1
ATOM 5498 N N . ARG B 1 337 ? 18.297 -1.473 -14.891 1 93.31 337 ARG B N 1
ATOM 5499 C CA . ARG B 1 337 ? 17.766 -0.226 -14.352 1 93.31 337 ARG B CA 1
ATOM 5500 C C . ARG B 1 337 ? 17.125 -0.452 -12.984 1 93.31 337 ARG B C 1
ATOM 5502 O O . ARG B 1 337 ? 16.719 0.501 -12.32 1 93.31 337 ARG B O 1
ATOM 5509 N N . GLY B 1 338 ? 16.969 -1.659 -12.609 1 94.06 338 GLY B N 1
ATOM 5510 C CA . GLY B 1 338 ? 16.391 -1.977 -11.312 1 94.06 338 GLY B CA 1
ATOM 5511 C C . GLY B 1 338 ? 14.875 -1.923 -11.297 1 94.06 338 GLY B C 1
ATOM 5512 O O . GLY B 1 338 ? 14.258 -1.842 -10.234 1 94.06 338 GLY B O 1
ATOM 5513 N N . ASN B 1 339 ? 14.242 -1.913 -12.477 1 93.56 339 ASN B N 1
ATOM 5514 C CA . ASN B 1 339 ? 12.789 -1.913 -12.539 1 93.56 339 ASN B CA 1
ATOM 5515 C C . ASN B 1 339 ? 12.203 -3.203 -11.977 1 93.56 339 ASN B C 1
ATOM 5517 O O . ASN B 1 339 ? 11.164 -3.18 -11.312 1 93.56 339 ASN B O 1
ATOM 5521 N N . ILE B 1 340 ? 12.828 -4.297 -12.273 1 96.62 340 ILE B N 1
ATOM 5522 C CA . ILE B 1 340 ? 12.5 -5.617 -11.758 1 96.62 340 ILE B CA 1
ATOM 5523 C C . ILE B 1 340 ? 13.773 -6.438 -11.578 1 96.62 340 ILE B C 1
ATOM 5525 O O . ILE B 1 340 ? 14.852 -6.02 -12.008 1 96.62 340 ILE B O 1
ATOM 5529 N N . ASP B 1 341 ? 13.57 -7.559 -10.938 1 98.12 341 ASP B N 1
ATOM 5530 C CA . ASP B 1 341 ? 14.727 -8.406 -10.672 1 98.12 341 ASP B CA 1
ATOM 5531 C C . ASP B 1 341 ? 14.797 -9.57 -11.664 1 98.12 341 ASP B C 1
ATOM 5533 O O . ASP B 1 341 ? 15.883 -10.062 -11.977 1 98.12 341 ASP B O 1
ATOM 5537 N N . LEU B 1 342 ? 13.594 -10.016 -12.117 1 98.06 342 LEU B N 1
ATOM 5538 C CA . LEU B 1 342 ? 13.508 -11.203 -12.961 1 98.06 342 LEU B CA 1
ATOM 5539 C C . LEU B 1 342 ? 12.492 -10.992 -14.086 1 98.06 342 LEU B C 1
ATOM 5541 O O . LEU B 1 342 ? 11.539 -10.227 -13.93 1 98.06 342 LEU B O 1
ATOM 5545 N N . CYS B 1 343 ? 12.75 -11.688 -15.188 1 97 343 CYS B N 1
ATOM 5546 C CA . CYS B 1 343 ? 11.82 -11.695 -16.312 1 97 343 CYS B CA 1
ATOM 5547 C C . CYS B 1 343 ? 11.164 -13.062 -16.469 1 97 343 CYS B C 1
ATOM 5549 O O . CYS B 1 343 ? 11.852 -14.062 -16.656 1 97 343 CYS B O 1
ATOM 5551 N N . GLY B 1 344 ? 9.859 -13.039 -16.375 1 96.69 344 GLY B N 1
ATOM 5552 C CA . GLY B 1 344 ? 9.109 -14.281 -16.5 1 96.69 344 GLY B CA 1
ATOM 5553 C C . GLY B 1 344 ? 8.75 -14.617 -17.938 1 96.69 344 GLY B C 1
ATOM 5554 O O . GLY B 1 344 ? 8.156 -13.797 -18.641 1 96.69 344 GLY B O 1
ATOM 5555 N N . LEU B 1 345 ? 9.062 -15.875 -18.328 1 95.19 345 LEU B N 1
ATOM 5556 C CA . LEU B 1 345 ? 8.875 -16.312 -19.703 1 95.19 345 LEU B CA 1
ATOM 5557 C C . LEU B 1 345 ? 7.867 -17.469 -19.766 1 95.19 345 LEU B C 1
ATOM 5559 O O . LEU B 1 345 ? 8.047 -18.5 -19.109 1 95.19 345 LEU B O 1
ATOM 5563 N N . GLY B 1 346 ? 6.812 -17.266 -20.453 1 92.62 346 GLY B N 1
ATOM 5564 C CA . GLY B 1 346 ? 5.84 -18.312 -20.719 1 92.62 346 GLY B CA 1
ATOM 5565 C C . GLY B 1 346 ? 5.887 -18.812 -22.141 1 92.62 346 GLY B C 1
ATOM 5566 O O . GLY B 1 346 ? 6.66 -19.719 -22.469 1 92.62 346 GLY B O 1
ATOM 5567 N N . ARG B 1 347 ? 5.332 -18.094 -23.031 1 87.38 347 ARG B N 1
ATOM 5568 C CA . ARG B 1 347 ? 5.168 -18.469 -24.422 1 87.38 347 ARG B CA 1
ATOM 5569 C C . ARG B 1 347 ? 6.52 -18.609 -25.125 1 87.38 347 ARG B C 1
ATOM 5571 O O . ARG B 1 347 ? 6.738 -19.547 -25.891 1 87.38 347 ARG B O 1
ATOM 5578 N N . PRO B 1 348 ? 7.422 -17.703 -24.859 1 89.5 348 PRO B N 1
ATOM 5579 C CA . PRO B 1 348 ? 8.727 -17.875 -25.5 1 89.5 348 PRO B CA 1
ATOM 5580 C C . PRO B 1 348 ? 9.383 -19.219 -25.172 1 89.5 348 PRO B C 1
ATOM 5582 O O . PRO B 1 348 ? 9.969 -19.844 -26.047 1 89.5 348 PRO B O 1
ATOM 5585 N N . LEU B 1 349 ? 9.258 -19.641 -24 1 91.19 349 LEU B N 1
ATOM 5586 C CA . LEU B 1 349 ? 9.875 -20.906 -23.594 1 91.19 349 LEU B CA 1
ATOM 5587 C C . LEU B 1 349 ? 9.086 -22.094 -24.141 1 91.19 349 LEU B C 1
ATOM 5589 O O . LEU B 1 349 ? 9.664 -23.141 -24.406 1 91.19 349 LEU B O 1
ATOM 5593 N N . ARG B 1 350 ? 7.766 -21.906 -24.172 1 87.12 350 ARG B N 1
ATOM 5594 C CA . ARG B 1 350 ? 6.949 -22.953 -24.781 1 87.12 350 ARG B CA 1
ATOM 5595 C C . ARG B 1 350 ? 7.316 -23.141 -26.25 1 87.12 350 ARG B C 1
ATOM 5597 O O . ARG B 1 350 ? 7.359 -24.281 -26.734 1 87.12 350 ARG B O 1
ATOM 5604 N N . ALA B 1 351 ? 7.629 -22.094 -26.906 1 88 351 ALA B N 1
ATOM 5605 C CA . ALA B 1 351 ? 7.961 -22.125 -28.328 1 88 351 ALA B CA 1
ATOM 5606 C C . ALA B 1 351 ? 9.391 -22.625 -28.547 1 88 351 ALA B C 1
ATOM 5608 O O . ALA B 1 351 ? 9.664 -23.328 -29.516 1 88 351 ALA B O 1
ATOM 5609 N N . ASP B 1 352 ? 10.258 -22.234 -27.703 1 91.44 352 ASP B N 1
ATOM 5610 C CA . ASP B 1 352 ? 11.672 -22.578 -27.812 1 91.44 352 ASP B CA 1
ATOM 5611 C C . ASP B 1 352 ? 12.297 -22.797 -26.438 1 91.44 352 ASP B C 1
ATOM 5613 O O . ASP B 1 352 ? 12.695 -21.844 -25.781 1 91.44 352 ASP B O 1
ATOM 5617 N N . PRO B 1 353 ? 12.5 -24.062 -26.047 1 90.75 353 PRO B N 1
ATOM 5618 C CA . PRO B 1 353 ? 13.07 -24.344 -24.719 1 90.75 353 PRO B CA 1
ATOM 5619 C C . PRO B 1 353 ? 14.477 -23.781 -24.547 1 90.75 353 PRO B C 1
ATOM 5621 O O . PRO B 1 353 ? 14.984 -23.703 -23.438 1 90.75 353 PRO B O 1
ATOM 5624 N N . HIS B 1 354 ? 15.125 -23.375 -25.672 1 92.81 354 HIS B N 1
ATOM 5625 C CA . HIS B 1 354 ? 16.484 -22.859 -25.609 1 92.81 354 HIS B CA 1
ATOM 5626 C C . HIS B 1 354 ? 16.5 -21.328 -25.672 1 92.81 354 HIS B C 1
ATOM 5628 O O . HIS B 1 354 ? 17.547 -20.719 -25.859 1 92.81 354 HIS B O 1
ATOM 5634 N N . PHE B 1 355 ? 15.328 -20.781 -25.516 1 94.25 355 PHE B N 1
ATOM 5635 C CA . PHE B 1 355 ? 15.172 -19.344 -25.609 1 94.25 355 PHE B CA 1
ATOM 5636 C C . PHE B 1 355 ? 16.109 -18.641 -24.625 1 94.25 355 PHE B C 1
ATOM 5638 O O . PHE B 1 355 ? 16.766 -17.656 -25 1 94.25 355 PHE B O 1
ATOM 5645 N N . VAL B 1 356 ? 16.25 -19.094 -23.453 1 95.12 356 VAL B N 1
ATOM 5646 C CA . VAL B 1 356 ? 17.047 -18.469 -22.406 1 95.12 356 VAL B CA 1
ATOM 5647 C C . VAL B 1 356 ? 18.516 -18.453 -22.828 1 95.12 356 VAL B C 1
ATOM 5649 O O . VAL B 1 356 ? 19.203 -17.438 -22.734 1 95.12 356 VAL B O 1
ATOM 5652 N N . GLN B 1 357 ? 19 -19.562 -23.328 1 93.88 357 GLN B N 1
ATOM 5653 C CA . GLN B 1 357 ? 20.375 -19.641 -23.781 1 93.88 357 GLN B CA 1
ATOM 5654 C C . GLN B 1 357 ? 20.656 -18.656 -24.906 1 93.88 357 GLN B C 1
ATOM 5656 O O . GLN B 1 357 ? 21.703 -18.016 -24.938 1 93.88 357 GLN B O 1
ATOM 5661 N N . LYS B 1 358 ? 19.75 -18.625 -25.766 1 92.38 358 LYS B N 1
ATOM 5662 C CA . LYS B 1 358 ? 19.891 -17.703 -26.891 1 92.38 358 LYS B CA 1
ATOM 5663 C C . LYS B 1 358 ? 19.922 -16.25 -26.406 1 92.38 358 LYS B C 1
ATOM 5665 O O . LYS B 1 358 ? 20.734 -15.461 -26.906 1 92.38 358 LYS B O 1
ATOM 5670 N N . VAL B 1 359 ? 19.062 -15.938 -25.469 1 93.12 359 VAL B N 1
ATOM 5671 C CA . VAL B 1 359 ? 19.031 -14.594 -24.906 1 93.12 359 VAL B CA 1
ATOM 5672 C C . VAL B 1 359 ? 20.375 -14.297 -24.219 1 93.12 359 VAL B C 1
ATOM 5674 O O . VAL B 1 359 ? 20.969 -13.234 -24.438 1 93.12 359 VAL B O 1
ATOM 5677 N N . LEU B 1 360 ? 20.906 -15.203 -23.453 1 93.38 360 LEU B N 1
ATOM 5678 C CA . LEU B 1 360 ? 22.125 -15.008 -22.672 1 93.38 360 LEU B CA 1
ATOM 5679 C C . LEU B 1 360 ? 23.344 -14.922 -23.594 1 93.38 360 LEU B C 1
ATOM 5681 O O . LEU B 1 360 ? 24.391 -14.398 -23.203 1 93.38 360 LEU B O 1
ATOM 5685 N N . ARG B 1 361 ? 23.156 -15.422 -24.812 1 90.19 361 ARG B N 1
ATOM 5686 C CA . ARG B 1 361 ? 24.219 -15.312 -25.797 1 90.19 361 ARG B CA 1
ATOM 5687 C C . ARG B 1 361 ? 24.062 -14.055 -26.641 1 90.19 361 ARG B C 1
ATOM 5689 O O . ARG B 1 361 ? 24.875 -13.797 -27.547 1 90.19 361 ARG B O 1
ATOM 5696 N N . GLY B 1 362 ? 22.984 -13.297 -26.391 1 86.75 362 GLY B N 1
ATOM 5697 C CA . GLY B 1 362 ? 22.734 -12.047 -27.094 1 86.75 362 GLY B CA 1
ATOM 5698 C C . GLY B 1 362 ? 22.094 -12.25 -28.469 1 86.75 362 GLY B C 1
ATOM 5699 O O . GLY B 1 362 ? 22.234 -11.398 -29.344 1 86.75 362 GLY B O 1
ATOM 5700 N N . GLU B 1 363 ? 21.438 -13.367 -28.672 1 79.81 363 GLU B N 1
ATOM 5701 C CA . GLU B 1 363 ? 20.938 -13.742 -30 1 79.81 363 GLU B CA 1
ATOM 5702 C C . GLU B 1 363 ? 19.484 -13.312 -30.172 1 79.81 363 GLU B C 1
ATOM 5704 O O . GLU B 1 363 ? 18.953 -13.352 -31.281 1 79.81 363 GLU B O 1
ATOM 5709 N N . THR B 1 364 ? 18.719 -13.07 -29.125 1 66.44 364 THR B N 1
ATOM 5710 C CA . THR B 1 364 ? 17.281 -12.805 -29.219 1 66.44 364 THR B CA 1
ATOM 5711 C C . THR B 1 364 ? 17.016 -11.305 -29.281 1 66.44 364 THR B C 1
ATOM 5713 O O . THR B 1 364 ? 17.281 -10.578 -28.328 1 66.44 364 THR B O 1
ATOM 5716 N N . ARG B 1 365 ? 17.328 -10.633 -30.391 1 59.16 365 ARG B N 1
ATOM 5717 C CA . ARG B 1 365 ? 17 -9.227 -30.578 1 59.16 365 ARG B CA 1
ATOM 5718 C C . ARG B 1 365 ? 15.547 -9.055 -31.047 1 59.16 365 ARG B C 1
ATOM 5720 O O . ARG B 1 365 ? 14.922 -10.016 -31.5 1 59.16 365 ARG B O 1
ATOM 5727 N N . ILE B 1 366 ? 14.828 -7.816 -30.75 1 50.97 366 ILE B N 1
ATOM 5728 C CA . ILE B 1 366 ? 13.547 -7.246 -31.156 1 50.97 366 ILE B CA 1
ATOM 5729 C C . ILE B 1 366 ? 13.273 -7.594 -32.625 1 50.97 366 ILE B C 1
ATOM 5731 O O . ILE B 1 366 ? 14.016 -7.168 -33.5 1 50.97 366 ILE B O 1
ATOM 5735 N N . SER B 1 367 ? 13.109 -8.781 -32.969 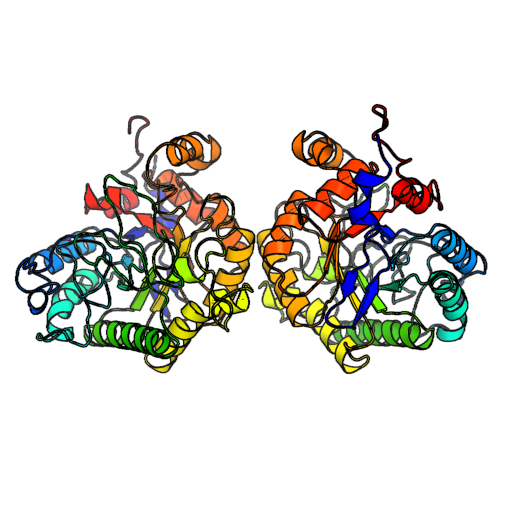1 37.59 367 SER B N 1
ATOM 5736 C CA . SER B 1 367 ? 12.555 -8.703 -34.312 1 37.59 367 SER B CA 1
ATOM 5737 C C . SER B 1 367 ? 11.352 -7.773 -34.375 1 37.59 367 SER B C 1
ATOM 5739 O O . SER B 1 367 ? 10.602 -7.668 -33.375 1 37.59 367 SER B O 1
ATOM 5741 N N . SER B 1 368 ? 11.391 -6.59 -35.094 1 36.41 368 SER B N 1
ATOM 5742 C CA . SER B 1 368 ? 10.312 -5.707 -35.531 1 36.41 368 SER B CA 1
ATOM 5743 C C . SER B 1 368 ? 8.969 -6.438 -35.531 1 36.41 368 SER B C 1
ATOM 5745 O O . SER B 1 368 ? 7.922 -5.824 -35.312 1 36.41 368 SER B O 1
ATOM 5747 N N . ASN B 1 369 ? 8.805 -7.586 -36.219 1 30.69 369 ASN B N 1
ATOM 5748 C CA . ASN B 1 369 ? 7.547 -8.117 -36.75 1 30.69 369 ASN B CA 1
ATOM 5749 C C . ASN B 1 369 ? 6.754 -8.836 -35.656 1 30.69 369 ASN B C 1
ATOM 5751 O O . ASN B 1 369 ? 5.879 -9.648 -35.938 1 30.69 369 ASN B O 1
ATOM 5755 N N . LEU B 1 370 ? 7.141 -8.953 -34.469 1 29.42 370 LEU B N 1
ATOM 5756 C CA . LEU B 1 370 ? 6.031 -9.633 -33.812 1 29.42 370 LEU B CA 1
ATOM 5757 C C . LEU B 1 370 ? 4.895 -8.664 -33.5 1 29.42 370 LEU B C 1
ATOM 5759 O O . LEU B 1 370 ? 5.133 -7.555 -33.031 1 29.42 370 LEU B O 1
#

Organism: NCBI:txid1398154

Foldseek 3Di:
DALPLLVQQQPWDALVQQRAIQRGFAEADADFDLAWDFDPVDLLRTQQGDPVLLVLLLLLLVLPHRAYEYHEEELDSLFDLDGSHHYNYPPRPDQLLVRCLSNQCSNPVNPHAYAYEYFGAALNHFCVSPQEAEALDQDHDPDFPNTGTHGYHYQDPVRLVVVLVSLLVSQVSCVSSPHQAYEYECDQRTRLQLLQWLVRRPDPDQSDDDNNNSLVSVLSSLLSNCVVPPRNGYAYEYEHECEQPDVRTDHNVSVLVSLLSSVVSRHAEYEYDHHYSVGRCQDDDNVVVLCPPCVQVVLQASCLQSQLVSVVSDDRHFYEYEHRHQALSSQSVCCVVPSHPHYHDHVQCVVPSNSSVCSSSVNGGPDPPD/DALPLLVQQQPWDALVQQRAIQRGFAEADADFDLAWDFDPVDLLRFQQGDPVLLVLLLLLLVLPHRAYEYHEEELDSLFDLDGSHHYNYPPRPDQLLVRCLSNQCSNPVNPHAYAYEYFGAALNHFCVSPQEAEALDQDHDPDFPNTGTHGYHYQDPVRLVVVLVSLLVSQVSCVSSPHQAYEYECDQRTRLQLLQWLVRRPDPDQSHDDNNNSLVSVLSSLLSNCVVPPRNGYAYEYEHECEQPDVRTDHNVSVLVSLLSSVVSRHAEYEYDHHYSVGRCQDDDVVVVLCPPCVQVVLQASCLQSQLVSVVSDDRHFYEYEHRHQALSSQSVCCVVPSHPHYHDHVQCVVPSNSSVCSSSVNRHPPVPD

InterPro domains:
  IPR001155 NADH:flavin oxidoreductase/NADH oxidase, N-terminal [PF00724] (11-361)
  IPR013785 Aldolase-type TIM barrel [G3DSA:3.20.20.70] (2-369)
  IPR051799 NADH-dependent flavin oxidoreductase [PTHR43656] (7-364)

Sequence (740 aa):
MSASYVSPLAQPITLPLSGKIISNRLYRTPLSEYAATHDDKNIELCGKPLPRYAELYQEMADGGVGLICTGNIPIHREHLENYSNAVLDMNNQWDAVAAFRPAVQAAKSRGALFLGQLQFPGRQVPKFLNAHPKSSSNVQLRPCLDKTYGKPTPLTHAEIQDMIRRYVWAASVLAEAGADGIILHASHGYIINQFLSPLINKRTDEYGGTLENRARFVLEIVRAIQAKLPSDGFVIAAKLNCHDFIEGGTSFAEMCVVAKWLEQAGVDFFDISGGTYESPAWRGNIMTELGTRSSQRLRGSYFIEWAQDLKKVLSRAVIGTTGGWRDGFRMAEAVERGNIDLCGLGRPLRADPHFVQKVLRGETRISSNLMSASYVSPLAQPITLPLSGKIISNRLYRTPLSEYAATHDDKNIELCGKPLPRYAELYQEMADGGVGLICTGNIPIHREHLENYSNAVLDMNNQWDAVAAFRPAVQAAKSRGALFLGQLQFPGRQVPKFLNAHPKSSSNVQLRPCLDKTYGKPTPLTHAEIQDMIRRYVWAASVLAEAGADGIILHASHGYIINQFLSPLINKRTDEYGGTLENRARFVLEIVRAIQAKLPSDGFVIAAKLNCHDFIEGGTSFAEMCVVAKWLEQAGVDFFDISGGTYESPAWRGNIMTELGTRSSQRLRGSYFIEWAQDLKKVLSRAVIGTTGGWRDGFRMAEAVERGNIDLCGLGRPLRADPHFVQKVLRGETRISSNL

Solvent-accessible surface area (backbone atoms only — not comparable to full-atom values): 35293 Å² total; per-residue (Å²): 127,68,52,66,64,24,48,58,36,55,40,60,47,66,32,72,61,28,63,48,61,27,58,26,25,41,26,35,40,64,46,81,70,59,36,17,33,66,38,96,90,40,69,78,59,35,13,47,53,35,76,61,37,22,50,55,31,31,45,35,20,75,13,56,38,10,31,39,37,37,26,63,24,29,39,38,82,84,45,50,65,67,75,24,35,36,45,44,33,95,79,52,82,62,64,63,36,70,49,47,23,57,30,36,49,28,24,37,69,67,58,16,40,35,26,47,23,41,36,45,29,22,32,52,18,40,30,90,78,29,54,60,27,49,18,54,19,64,55,52,47,70,71,47,94,93,40,54,39,8,52,15,38,51,55,46,74,69,50,48,52,49,49,41,50,35,53,34,50,43,50,49,38,40,46,73,26,61,33,39,30,33,25,38,43,35,28,55,50,17,33,51,24,26,26,51,15,65,66,43,18,73,35,86,52,79,54,14,74,41,58,69,18,14,43,39,62,57,51,50,36,47,44,51,32,40,75,76,44,52,49,66,60,35,40,36,26,35,30,35,36,46,31,32,82,42,91,63,36,40,44,50,46,40,35,36,36,49,52,43,53,40,42,74,59,55,33,31,35,36,40,31,35,51,14,18,75,90,37,31,38,86,50,65,65,51,29,50,51,46,50,59,32,64,66,29,51,68,52,30,21,74,40,49,71,56,40,32,42,47,49,64,48,47,77,68,48,44,40,24,40,38,50,68,58,64,33,33,58,38,51,13,47,37,40,64,72,59,42,35,59,32,45,24,33,46,66,57,41,74,75,32,45,49,44,51,45,36,26,62,60,46,67,36,64,59,62,89,82,117,127,69,52,65,64,22,49,58,37,56,41,59,48,66,33,73,61,28,62,49,59,27,58,25,24,40,26,35,39,64,46,81,71,62,36,18,33,67,39,96,88,40,69,78,58,35,12,47,54,36,76,62,36,22,49,54,29,31,47,37,20,73,13,56,37,9,30,40,36,36,27,62,25,28,40,38,82,83,44,50,65,68,76,24,34,38,45,43,33,95,80,52,85,59,64,62,35,69,49,46,22,55,30,38,50,29,25,36,68,67,60,16,40,36,25,45,23,41,37,46,28,23,32,53,18,40,31,88,80,30,54,62,27,51,18,53,18,63,57,54,48,70,70,47,94,92,40,52,39,8,52,15,37,50,56,46,74,69,50,49,54,49,49,40,49,35,54,34,49,42,51,48,38,40,46,74,26,61,32,39,30,34,26,38,44,35,28,55,50,17,32,52,24,27,26,52,15,64,67,44,18,71,36,84,52,77,53,14,73,39,58,68,20,13,44,39,61,56,53,50,36,48,44,51,32,40,73,75,45,52,47,66,61,34,40,38,26,35,30,34,35,45,30,33,82,42,92,64,35,38,44,50,45,40,36,37,37,48,52,42,52,40,42,76,59,56,33,30,34,37,41,32,34,51,14,18,76,90,38,32,38,86,49,65,65,51,29,50,51,47,50,58,33,66,66,29,51,68,50,29,22,74,40,48,70,56,39,32,44,46,50,65,47,47,78,67,47,44,40,24,40,37,47,66,58,71,29,32,58,38,52,13,48,36,39,65,72,59,42,33,58,32,45,23,31,45,65,56,41,73,76,32,46,48,44,50,46,38,25,62,60,48,64,35,60,71,64,84,81,115

Radius of gyration: 28.32 Å; Cα contacts (8 Å, |Δi|>4): 1800; chains: 2; bounding box: 60×83×66 Å

Nearest PDB structures (foldseek):
  5n6q-assembly1_A  TM=8.819E-01  e=2.251E-25  Pseudomonas putida
  8auf-assembly1_B  TM=8.792E-01  e=1.145E-23  Pseudomonas putida
  1vyp-assembly1_X  TM=8.464E-01  e=3.032E-24  Enterobacter cloacae
  3k30-assembly1_B  TM=8.865E-01  e=1.386E-21  Pimelobacter simplex
  8qn3-assembly2_B  TM=8.256E-01  e=8.656E-23  Solanum lycopersicum

pLDDT: mean 89.72, std 14.62, range [29.17, 98.88]